Protein AF-0000000082578519 (afdb_homodimer)

Secondary structure (DSSP, 8-state):
-PPPPHHHHHHHHHHTSSEEEEEE--PPPPPSSPPTT-EEEEEEEEEESSS-TTT--EEEEEEEEEEE-TTS-EEEE-PPEEEE---SSPPPHHHHHHH---HHHHTT----HHHHHHHHTT-EEEETTHHHHHHHHHHH-GGGGGS-EEETTTSS-TTTTT-S---HHHHHHHTTEE--TT-HHHHHHHHHHHHTSBPTTT--BHHHHHHHHHH--EEEEEETT--GGGHHHHHHHT-EE--S-SSS-SSEEEEEEGGGHHHHHHHIIIIIISS----EEEEE-TTTTTSS-----EE-/-----HHHHHHHHHHTSSEEEEEE--PPPPPSSPPTT-EEEEEEEEEESSS-TTT--EEEEEEEEEEE-TTS-EEEE-PPEEEE---SSPPPHHHHHHH---HHHHTT----HHHHHHHHTT-EEEETTHHHHHHHHHHH-GGGGGS-EEETTTSS-TTTTT-S---HHHHHHHTTEE--TT-HHHHHHHHHHHHTSBPTTT--BHHHHHHHHHH--EEEEEETT--GGGHHHHHHHT-EE--S-SSS-SSEEEEEEGGGHHHHHHHIIIIIISS----EEEEE-TTTTTSS-----EE-

pLDDT: mean 94.36, std 6.61, range [42.59, 98.94]

Sequence (600 aa):
MTSPTPDEMVAALEAQGDFRVLRRLRPSEPLQEAPAGTRRALLVDVETTGLDPDKDEIIELAMVPFFYSADDAIVGIGDAFSALRQPALPIPAEVTKLTGIDDSMVVGKSIDPADVAAFASNNLVIAHNAPFDRRFLERFCSALTQNPWACSMSEVPWAAEGFESSKLAYLALSSGFYYDRHRAVNDCHAAIELLSRTLPVTGGRALAALLASARGTTLRCWAENSPFESKDVLKQRGYRWNGDDNGQPRAWWIDVSEADIEAEKAFLRAEIYKRDVTFRTAAVTAFNRHSGRITLIGQGMTSPTPDEMVAALEAQGDFRVLRRLRPSEPLQEAPAGTRRALLVDVETTGLDPDKDEIIELAMVPFFYSADDAIVGIGDAFSALRQPALPIPAEVTKLTGIDDSMVVGKSIDPADVAAFASNNLVIAHNAPFDRRFLERFCSALTQNPWACSMSEVPWAAEGFESSKLAYLALSSGFYYDRHRAVNDCHAAIELLSRTLPVTGGRALAALLASARGTTLRCWAENSPFESKDVLKQRGYRWNGDDNGQPRAWWIDVSEADIEAEKAFLRAEIYKRDVTFRTAAVTAFNRHSGRITLIGQG

Structure (mmCIF, N/CA/C/O backbone):
data_AF-0000000082578519-model_v1
#
loop_
_entity.id
_entity.type
_entity.pdbx_description
1 polymer 'DNA polymerase-3 subunit epsilon'
#
loop_
_atom_site.group_PDB
_atom_site.id
_atom_site.type_symbol
_atom_site.label_atom_id
_atom_site.label_alt_id
_atom_site.label_comp_id
_atom_site.label_asym_id
_atom_site.label_entity_id
_atom_site.label_seq_id
_atom_site.pdbx_PDB_ins_code
_atom_site.Cartn_x
_atom_site.Cartn_y
_atom_site.Cartn_z
_atom_site.occupancy
_atom_site.B_iso_or_equiv
_atom_site.auth_seq_id
_atom_site.auth_comp_id
_atom_site.auth_asym_id
_atom_site.auth_atom_id
_atom_site.pdbx_PDB_model_num
ATOM 1 N N . MET A 1 1 ? 38.188 -6.098 27.688 1 42.62 1 MET A N 1
ATOM 2 C CA . MET A 1 1 ? 37.688 -5.496 26.453 1 42.62 1 MET A CA 1
ATOM 3 C C . MET A 1 1 ? 36.219 -5.098 26.609 1 42.62 1 MET A C 1
ATOM 5 O O . MET A 1 1 ? 35.375 -5.926 26.953 1 42.62 1 MET A O 1
ATOM 9 N N . THR A 1 2 ? 35.812 -3.906 26.703 1 66.75 2 THR A N 1
ATOM 10 C CA . THR A 1 2 ? 34.469 -3.385 27.031 1 66.75 2 THR A CA 1
ATOM 11 C C . THR A 1 2 ? 33.469 -3.781 25.953 1 66.75 2 THR A C 1
ATOM 13 O O . THR A 1 2 ? 33.812 -3.92 24.781 1 66.75 2 THR A O 1
ATOM 16 N N . SER A 1 3 ? 32.344 -4.348 26.281 1 80.44 3 SER A N 1
ATOM 17 C CA . SER A 1 3 ? 31.25 -4.73 25.391 1 80.44 3 SER A CA 1
ATOM 18 C C . SER A 1 3 ? 30.906 -3.604 24.422 1 80.44 3 SER A C 1
ATOM 20 O O . SER A 1 3 ? 30.844 -2.439 24.828 1 80.44 3 SER A O 1
ATOM 22 N N . PRO A 1 4 ? 30.953 -3.846 23.109 1 88.62 4 PRO A N 1
ATOM 23 C CA . PRO A 1 4 ? 30.641 -2.803 22.141 1 88.62 4 PRO A CA 1
ATOM 24 C C . PRO A 1 4 ? 29.328 -2.076 22.453 1 88.62 4 PRO A C 1
ATOM 26 O O . PRO A 1 4 ? 28.406 -2.676 23 1 88.62 4 PRO A O 1
ATOM 29 N N . THR A 1 5 ? 29.281 -0.785 22.297 1 91 5 THR A N 1
ATOM 30 C CA . THR A 1 5 ? 28.078 0.021 22.438 1 91 5 THR A CA 1
ATOM 31 C C . THR A 1 5 ? 27.062 -0.333 21.344 1 91 5 THR A C 1
ATOM 33 O O . THR A 1 5 ? 27.422 -0.961 20.344 1 91 5 THR A O 1
ATOM 36 N N . PRO A 1 6 ? 25.844 0.053 21.547 1 91.5 6 PRO A N 1
ATOM 37 C CA . PRO A 1 6 ? 24.844 -0.19 20.5 1 91.5 6 PRO A CA 1
ATOM 38 C C . PRO A 1 6 ? 25.219 0.411 19.156 1 91.5 6 PRO A C 1
ATOM 40 O O . PRO A 1 6 ? 25.078 -0.246 18.125 1 91.5 6 PRO A O 1
ATOM 43 N N . ASP A 1 7 ? 25.734 1.52 19.172 1 92.69 7 ASP A N 1
ATOM 44 C CA . ASP A 1 7 ? 26.125 2.184 17.938 1 92.69 7 ASP A CA 1
ATOM 45 C C . ASP A 1 7 ? 27.234 1.416 17.219 1 92.69 7 ASP A C 1
ATOM 47 O O . ASP A 1 7 ? 27.234 1.312 15.992 1 92.69 7 ASP A O 1
ATOM 51 N N . GLU A 1 8 ? 28.078 0.932 17.953 1 92.69 8 GLU A N 1
ATOM 52 C CA . GLU A 1 8 ? 29.172 0.143 17.391 1 92.69 8 GLU A CA 1
ATOM 53 C C . GLU A 1 8 ? 28.656 -1.17 16.797 1 92.69 8 GLU A C 1
ATOM 55 O O . GLU A 1 8 ? 29.125 -1.609 15.75 1 92.69 8 GLU A O 1
ATOM 60 N N . MET A 1 9 ? 27.766 -1.759 17.531 1 93.5 9 MET A N 1
ATOM 61 C CA . MET A 1 9 ? 27.172 -3.008 17.047 1 93.5 9 MET A CA 1
ATOM 62 C C . MET A 1 9 ? 26.406 -2.785 15.75 1 93.5 9 MET A C 1
ATOM 64 O O . MET A 1 9 ? 26.516 -3.588 14.82 1 93.5 9 MET A O 1
ATOM 68 N N . VAL A 1 10 ? 25.688 -1.705 15.711 1 94 10 VAL A N 1
ATOM 69 C CA . VAL A 1 10 ? 24.922 -1.36 14.523 1 94 10 VAL A CA 1
ATOM 70 C C . VAL A 1 10 ? 25.859 -1.155 13.344 1 94 10 VAL A C 1
ATOM 72 O O . VAL A 1 10 ? 25.656 -1.723 12.266 1 94 10 VAL A O 1
ATOM 75 N N . ALA A 1 11 ? 26.891 -0.427 13.594 1 93.44 11 ALA A N 1
ATOM 76 C CA . ALA A 1 11 ? 27.875 -0.156 12.539 1 93.44 11 ALA A CA 1
ATOM 77 C C . ALA A 1 11 ? 28.516 -1.447 12.047 1 93.44 11 ALA A C 1
ATOM 79 O O . ALA A 1 11 ? 28.703 -1.637 10.844 1 93.44 11 ALA A O 1
ATOM 80 N N . ALA A 1 12 ? 28.844 -2.258 12.953 1 93.12 12 ALA A N 1
ATOM 81 C CA . ALA A 1 12 ? 29.484 -3.527 12.617 1 93.12 12 ALA A CA 1
ATOM 82 C C . ALA A 1 12 ? 28.562 -4.41 11.781 1 93.12 12 ALA A C 1
ATOM 84 O O . ALA A 1 12 ? 28.984 -5.008 10.797 1 93.12 12 ALA A O 1
ATOM 85 N N . LEU A 1 13 ? 27.359 -4.512 12.188 1 93.75 13 LEU A N 1
ATOM 86 C CA . LEU A 1 13 ? 26.375 -5.328 11.477 1 93.75 13 LEU A CA 1
ATOM 87 C C . LEU A 1 13 ? 26.141 -4.793 10.07 1 93.75 13 LEU A C 1
ATOM 89 O O . LEU A 1 13 ? 26.203 -5.543 9.094 1 93.75 13 LEU A O 1
ATOM 93 N N . GLU A 1 14 ? 25.922 -3.518 9.984 1 93.12 14 GLU A N 1
ATOM 94 C CA . GLU A 1 14 ? 25.594 -2.914 8.695 1 93.12 14 GLU A CA 1
ATOM 95 C C . GLU A 1 14 ? 26.781 -2.957 7.738 1 93.12 14 GLU A C 1
ATOM 97 O O . GLU A 1 14 ? 26.594 -3.041 6.523 1 93.12 14 GLU A O 1
ATOM 102 N N . ALA A 1 15 ? 27.953 -2.963 8.25 1 92.69 15 ALA A N 1
ATOM 103 C CA . ALA A 1 15 ? 29.156 -3.037 7.438 1 92.69 15 ALA A CA 1
ATOM 104 C C . ALA A 1 15 ? 29.25 -4.375 6.715 1 92.69 15 ALA A C 1
ATOM 106 O O . ALA A 1 15 ? 29.922 -4.484 5.676 1 92.69 15 ALA A O 1
ATOM 107 N N . GLN A 1 16 ? 28.594 -5.387 7.195 1 92.31 16 GLN A N 1
ATOM 108 C CA . GLN A 1 16 ? 28.609 -6.711 6.59 1 92.31 16 GLN A CA 1
ATOM 109 C C . GLN A 1 16 ? 27.734 -6.758 5.34 1 92.31 16 GLN A C 1
ATOM 111 O O . GLN A 1 16 ? 27.859 -7.676 4.523 1 92.31 16 GLN A O 1
ATOM 116 N N . GLY A 1 17 ? 26.828 -5.863 5.23 1 91.06 17 GLY A N 1
ATOM 117 C CA . GLY A 1 17 ? 26.016 -5.758 4.023 1 91.06 17 GLY A CA 1
ATOM 118 C C . GLY A 1 17 ? 24.75 -6.598 4.074 1 91.06 17 GLY A C 1
ATOM 119 O O . GLY A 1 17 ? 23.859 -6.422 3.254 1 91.06 17 GLY A O 1
ATOM 120 N N . ASP A 1 18 ? 24.656 -7.453 5.086 1 94.12 18 ASP A N 1
ATOM 121 C CA . ASP A 1 18 ? 23.531 -8.375 5.125 1 94.12 18 ASP A CA 1
ATOM 122 C C . ASP A 1 18 ? 22.562 -8.008 6.242 1 94.12 18 ASP A C 1
ATOM 124 O O . ASP A 1 18 ? 21.609 -8.742 6.512 1 94.12 18 ASP A O 1
ATOM 128 N N . PHE A 1 19 ? 22.875 -6.848 6.875 1 95.88 19 PHE A N 1
ATOM 129 C CA . PHE A 1 19 ? 22.016 -6.438 7.98 1 95.88 19 PHE A CA 1
ATOM 130 C C . PHE A 1 19 ? 21.594 -4.98 7.824 1 95.88 19 PHE A C 1
ATOM 132 O O . PHE A 1 19 ? 22.391 -4.145 7.371 1 95.88 19 PHE A O 1
ATOM 139 N N . ARG A 1 20 ? 20.391 -4.711 8.117 1 95.25 20 ARG A N 1
ATOM 140 C CA . ARG A 1 20 ? 19.844 -3.367 8.312 1 95.25 20 ARG A CA 1
ATOM 141 C C . ARG A 1 20 ? 19.219 -3.221 9.703 1 95.25 20 ARG A C 1
ATOM 143 O O . ARG A 1 20 ? 18.422 -4.062 10.117 1 95.25 20 ARG A O 1
ATOM 150 N N . VAL A 1 21 ? 19.594 -2.229 10.406 1 96.62 21 VAL A N 1
ATOM 151 C CA . VAL A 1 21 ? 19.109 -2.076 11.773 1 96.62 21 VAL A CA 1
ATOM 152 C C . VAL A 1 21 ? 18.078 -0.947 11.836 1 96.62 21 VAL A C 1
ATOM 154 O O . VAL A 1 21 ? 18.359 0.18 11.422 1 96.62 21 VAL A O 1
ATOM 157 N N . LEU A 1 22 ? 16.922 -1.3 12.297 1 96.75 22 LEU A N 1
ATOM 158 C CA . LEU A 1 22 ? 15.859 -0.326 12.547 1 96.75 22 LEU A CA 1
ATOM 159 C C . LEU A 1 22 ? 15.906 0.166 13.984 1 96.75 22 LEU A C 1
ATOM 161 O O . LEU A 1 22 ? 16.125 -0.622 14.906 1 96.75 22 LEU A O 1
ATOM 165 N N . ARG A 1 23 ? 15.711 1.414 14.188 1 96.62 23 ARG A N 1
ATOM 166 C CA . ARG A 1 23 ? 15.68 2.014 15.516 1 96.62 23 ARG A CA 1
ATOM 167 C C . ARG A 1 23 ? 14.273 2.51 15.852 1 96.62 23 ARG A C 1
ATOM 169 O O . ARG A 1 23 ? 13.578 3.061 15 1 96.62 23 ARG A O 1
ATOM 176 N N . ARG A 1 24 ? 13.914 2.336 17.047 1 97.06 24 ARG A N 1
ATOM 177 C CA . ARG A 1 24 ? 12.664 2.932 17.5 1 97.06 24 ARG A CA 1
ATOM 178 C C . ARG A 1 24 ? 12.742 4.453 17.484 1 97.06 24 ARG A C 1
ATOM 180 O O . ARG A 1 24 ? 13.711 5.039 17.953 1 97.06 24 ARG A O 1
ATOM 187 N N . LEU A 1 25 ? 11.742 5.074 16.922 1 97 25 LEU A N 1
ATOM 188 C CA . LEU A 1 25 ? 11.719 6.531 16.875 1 97 25 LEU A CA 1
ATOM 189 C C . LEU A 1 25 ? 11.57 7.105 18.281 1 97 25 LEU A C 1
ATOM 191 O O . LEU A 1 25 ? 10.656 6.727 19.031 1 97 25 LEU A O 1
ATOM 195 N N . ARG A 1 26 ? 12.438 7.898 18.641 1 94.5 26 ARG A N 1
ATOM 196 C CA . ARG A 1 26 ? 12.375 8.703 19.844 1 94.5 26 ARG A CA 1
ATOM 197 C C . ARG A 1 26 ? 12.359 10.188 19.516 1 94.5 26 ARG A C 1
ATOM 199 O O . ARG A 1 26 ? 13.398 10.766 19.203 1 94.5 26 ARG A O 1
ATOM 206 N N . PRO A 1 27 ? 11.195 10.734 19.578 1 93.19 27 PRO A N 1
ATOM 207 C CA . PRO A 1 27 ? 11.141 12.156 19.234 1 93.19 27 PRO A CA 1
ATOM 208 C C . PRO A 1 27 ? 12.023 13.016 20.141 1 93.19 27 PRO A C 1
ATOM 210 O O . PRO A 1 27 ? 12.234 12.672 21.297 1 93.19 27 PRO A O 1
ATOM 213 N N . SER A 1 28 ? 12.531 14.047 19.578 1 92.88 28 SER A N 1
ATOM 214 C CA . SER A 1 28 ? 13.328 14.984 20.344 1 92.88 28 SER A CA 1
ATOM 215 C C . SER A 1 28 ? 12.492 15.68 21.422 1 92.88 28 SER A C 1
ATOM 217 O O . SER A 1 28 ? 11.266 15.75 21.297 1 92.88 28 SER A O 1
ATOM 219 N N . GLU A 1 29 ? 13.18 16.141 22.359 1 95.19 29 GLU A N 1
ATOM 220 C CA . GLU A 1 29 ? 12.5 16.953 23.359 1 95.19 29 GLU A CA 1
ATOM 221 C C . GLU A 1 29 ? 11.938 18.234 22.734 1 95.19 29 GLU A C 1
ATOM 223 O O . GLU A 1 29 ? 12.633 18.922 21.984 1 95.19 29 GLU A O 1
ATOM 228 N N . PRO A 1 30 ? 10.734 18.5 23.047 1 96.94 30 PRO A N 1
ATOM 229 C CA . PRO A 1 30 ? 10.125 19.703 22.469 1 96.94 30 PRO A CA 1
ATOM 230 C C . PRO A 1 30 ? 10.805 20.984 22.922 1 96.94 30 PRO A C 1
ATOM 232 O O . PRO A 1 30 ? 11.219 21.094 24.078 1 96.94 30 PRO A O 1
ATOM 235 N N . LEU A 1 31 ? 10.891 21.875 22.031 1 96.19 31 LEU A N 1
ATOM 236 C CA . LEU A 1 31 ? 11.414 23.203 22.328 1 96.19 31 LEU A CA 1
ATOM 237 C C . LEU A 1 31 ? 10.344 24.078 22.953 1 96.19 31 LEU A C 1
ATOM 239 O O . LEU A 1 31 ? 9.188 24.062 22.516 1 96.19 31 LEU A O 1
ATOM 243 N N . GLN A 1 32 ? 10.75 24.828 23.859 1 91.12 32 GLN A N 1
ATOM 244 C CA . GLN A 1 32 ? 9.812 25.703 24.547 1 91.12 32 GLN A CA 1
ATOM 245 C C . GLN A 1 32 ? 9.531 26.953 23.734 1 91.12 32 GLN A C 1
ATOM 247 O O . GLN A 1 32 ? 8.438 27.516 23.797 1 91.12 32 GLN A O 1
ATOM 252 N N . GLU A 1 33 ? 10.57 27.359 23.031 1 92.69 33 GLU A N 1
ATOM 253 C CA . GLU A 1 33 ? 10.445 28.547 22.172 1 92.69 33 GLU A CA 1
ATOM 254 C C . GLU A 1 33 ? 10.922 28.25 20.75 1 92.69 33 GLU A C 1
ATOM 256 O O . GLU A 1 33 ? 11.844 27.453 20.547 1 92.69 33 GLU A O 1
ATOM 261 N N . ALA A 1 34 ? 10.312 28.859 19.875 1 93.06 34 ALA A N 1
ATOM 262 C CA . ALA A 1 34 ? 10.742 28.734 18.484 1 93.06 34 ALA A CA 1
ATOM 263 C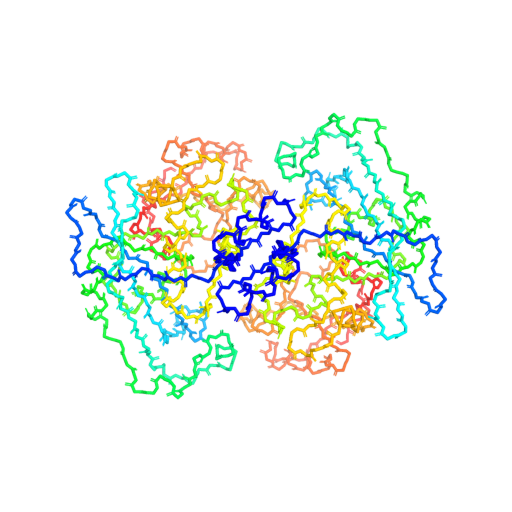 C . ALA A 1 34 ? 12.148 29.312 18.297 1 93.06 34 ALA A C 1
ATOM 265 O O . ALA A 1 34 ? 12.453 30.406 18.781 1 93.06 34 ALA A O 1
ATOM 266 N N . PRO A 1 35 ? 13.008 28.562 17.672 1 94.5 35 PRO A N 1
ATOM 267 C CA . PRO A 1 35 ? 14.32 29.141 17.375 1 94.5 35 PRO A CA 1
ATOM 268 C C . PRO A 1 35 ? 14.234 30.359 16.469 1 94.5 35 PRO A C 1
ATOM 270 O O . PRO A 1 35 ? 13.344 30.453 15.617 1 94.5 35 PRO A O 1
ATOM 273 N N . ALA A 1 36 ? 15.188 31.266 16.672 1 94.12 36 ALA A N 1
ATOM 274 C CA . ALA A 1 36 ? 15.203 32.5 15.875 1 94.12 36 ALA A CA 1
ATOM 275 C C . ALA A 1 36 ? 15.352 32.188 14.391 1 94.12 36 ALA A C 1
ATOM 277 O O . ALA A 1 36 ? 16.125 31.312 14 1 94.12 36 ALA A O 1
ATOM 278 N N . GLY A 1 37 ? 14.57 32.844 13.609 1 95.44 37 GLY A N 1
ATOM 279 C CA . GLY A 1 37 ? 14.711 32.75 12.164 1 95.44 37 GLY A CA 1
ATOM 280 C C . GLY A 1 37 ? 14.008 31.547 11.57 1 95.44 37 GLY A C 1
ATOM 281 O O . GLY A 1 37 ? 14.234 31.203 10.414 1 95.44 37 GLY A O 1
ATOM 282 N N . THR A 1 38 ? 13.266 30.844 12.367 1 97.19 38 THR A N 1
ATOM 283 C CA . THR A 1 38 ? 12.586 29.656 11.867 1 97.19 38 THR A CA 1
ATOM 284 C C . THR A 1 38 ? 11.102 29.938 11.633 1 97.19 38 THR A C 1
ATOM 286 O O . THR A 1 38 ? 10.578 30.953 12.086 1 97.19 38 THR A O 1
ATOM 289 N N . ARG A 1 39 ? 10.484 29.156 10.844 1 97.31 39 ARG A N 1
ATOM 290 C CA . ARG A 1 39 ? 9.039 29.141 10.648 1 97.31 39 ARG A CA 1
ATOM 291 C C . ARG A 1 39 ? 8.406 27.953 11.375 1 97.31 39 ARG A C 1
ATOM 293 O O . ARG A 1 39 ? 9.07 26.953 11.641 1 97.31 39 ARG A O 1
ATOM 300 N N . ARG A 1 40 ? 7.188 28.156 11.68 1 97.81 40 ARG A N 1
ATOM 301 C CA . ARG A 1 40 ? 6.438 27.125 12.398 1 97.81 40 ARG A CA 1
ATOM 302 C C . ARG A 1 40 ? 5.418 26.453 11.477 1 97.81 40 ARG A C 1
ATOM 304 O O . ARG A 1 40 ? 4.727 27.125 10.711 1 97.81 40 ARG A O 1
ATOM 311 N N . ALA A 1 41 ? 5.391 25.156 11.492 1 98.69 41 ALA A N 1
ATOM 312 C CA . ALA A 1 41 ? 4.359 24.359 10.82 1 98.69 41 ALA A CA 1
ATOM 313 C C . ALA A 1 41 ? 3.799 23.297 11.758 1 98.69 41 ALA A C 1
ATOM 315 O O . ALA A 1 41 ? 4.355 23.047 12.828 1 98.69 41 ALA A O 1
ATOM 316 N N . LEU A 1 42 ? 2.693 22.75 11.391 1 98.88 42 LEU A N 1
ATOM 317 C CA . LEU A 1 42 ? 2.043 21.719 12.195 1 98.88 42 LEU A CA 1
ATOM 318 C C . LEU A 1 42 ? 1.901 20.422 11.398 1 98.88 42 LEU A C 1
ATOM 320 O O . LEU A 1 42 ? 1.505 20.453 10.227 1 98.88 42 LEU A O 1
ATOM 324 N N . LEU A 1 43 ? 2.289 19.359 11.969 1 98.88 43 LEU A N 1
ATOM 325 C CA . LEU A 1 43 ? 1.838 18.062 11.5 1 98.88 43 LEU A CA 1
ATOM 326 C C . LEU A 1 43 ? 0.606 17.594 12.273 1 98.88 43 LEU A C 1
ATOM 328 O O . LEU A 1 43 ? 0.592 17.641 13.508 1 98.88 43 LEU A O 1
ATOM 332 N N . VAL A 1 44 ? -0.443 17.172 11.523 1 98.88 44 VAL A N 1
ATOM 333 C CA . VAL A 1 44 ? -1.668 16.781 12.219 1 98.88 44 VAL A CA 1
ATOM 334 C C . VAL A 1 44 ? -2.051 15.352 11.828 1 98.88 44 VAL A C 1
ATOM 336 O O . VAL A 1 44 ? -1.662 14.867 10.758 1 98.88 44 VAL A O 1
ATOM 339 N N . ASP A 1 45 ? -2.736 14.719 12.648 1 98.81 45 ASP A N 1
ATOM 340 C CA . ASP A 1 45 ? -3.326 13.398 12.445 1 98.81 45 ASP A CA 1
ATOM 341 C C . ASP A 1 45 ? -4.582 13.219 13.297 1 98.81 45 ASP A C 1
ATOM 343 O O . ASP A 1 45 ? -4.629 13.656 14.445 1 98.81 45 ASP A O 1
ATOM 347 N N . VAL A 1 46 ? -5.598 12.594 12.719 1 98.56 46 VAL A N 1
ATOM 348 C CA . VAL A 1 46 ? -6.805 12.305 13.477 1 98.56 46 VAL A CA 1
ATOM 349 C C . VAL A 1 46 ? -7.094 10.805 13.438 1 98.56 46 VAL A C 1
ATOM 351 O O . VAL A 1 46 ? -6.82 10.141 12.438 1 98.56 46 VAL A O 1
ATOM 354 N N . GLU A 1 47 ? -7.52 10.242 14.516 1 98.25 47 GLU A N 1
ATOM 355 C CA . GLU A 1 47 ? -8.227 8.969 14.555 1 98.25 47 GLU A CA 1
ATOM 356 C C . GLU A 1 47 ? -9.742 9.18 14.609 1 98.25 47 GLU A C 1
ATOM 358 O O . GLU A 1 47 ? -10.219 10.086 15.297 1 98.25 47 GLU A O 1
ATOM 363 N N . THR A 1 48 ? -10.539 8.414 13.891 1 98.25 48 THR A N 1
ATOM 364 C CA . THR A 1 48 ? -11.969 8.664 13.727 1 98.25 48 THR A CA 1
ATOM 365 C C . THR A 1 48 ? -12.766 7.379 13.891 1 98.25 48 THR A C 1
ATOM 367 O O . THR A 1 48 ? -12.188 6.289 13.945 1 98.25 48 THR A O 1
ATOM 370 N N . THR A 1 49 ? -14.047 7.465 14.039 1 97.69 49 THR A N 1
ATOM 371 C CA . THR A 1 49 ? -14.93 6.316 14.227 1 97.69 49 THR A CA 1
ATOM 372 C C . THR A 1 49 ? -15.188 5.613 12.898 1 97.69 49 THR A C 1
ATOM 374 O O . THR A 1 49 ? -15.82 4.559 12.859 1 97.69 49 THR A O 1
ATOM 377 N N . GLY A 1 50 ? -14.766 6.211 11.867 1 94.88 50 GLY A N 1
ATOM 378 C CA . GLY A 1 50 ? -14.914 5.703 10.516 1 94.88 50 GLY A CA 1
ATOM 379 C C . GLY A 1 50 ? -14.234 6.566 9.477 1 94.88 50 GLY A C 1
ATOM 380 O O . GLY A 1 50 ? -13.414 7.422 9.812 1 94.88 50 GLY A O 1
ATOM 381 N N . LEU A 1 51 ? -14.602 6.395 8.203 1 92.62 51 LEU A N 1
ATOM 382 C CA . LEU A 1 51 ? -13.852 7.023 7.121 1 92.62 51 LEU A CA 1
ATOM 383 C C . LEU A 1 51 ? -14.633 8.195 6.531 1 92.62 51 LEU A C 1
ATOM 385 O O . LEU A 1 51 ? -14.086 8.984 5.754 1 92.62 51 LEU A O 1
ATOM 389 N N . ASP A 1 52 ? -15.812 8.344 6.922 1 91.69 52 ASP A N 1
ATOM 390 C CA . ASP A 1 52 ? -16.688 9.352 6.32 1 91.69 52 ASP A CA 1
ATOM 391 C C . ASP A 1 52 ? -16.75 10.609 7.188 1 91.69 52 ASP A C 1
ATOM 393 O O . ASP A 1 52 ? -17.406 10.617 8.227 1 91.69 52 ASP A O 1
ATOM 397 N N . PRO A 1 53 ? -16.203 11.641 6.688 1 93.31 53 PRO A N 1
ATOM 398 C CA . PRO A 1 53 ? -16.188 12.859 7.5 1 93.31 53 PRO A CA 1
ATOM 399 C C . PRO A 1 53 ? -17.578 13.438 7.723 1 93.31 53 PRO A C 1
ATOM 401 O O . PRO A 1 53 ? -17.781 14.242 8.641 1 93.31 53 PRO A O 1
ATOM 404 N N . ASP A 1 54 ? -18.531 13.078 6.91 1 90.5 54 ASP A N 1
ATOM 405 C CA . ASP A 1 54 ? -19.891 13.609 7.051 1 90.5 54 ASP A CA 1
ATOM 406 C C . ASP A 1 54 ? -20.672 12.844 8.117 1 90.5 54 ASP A C 1
ATOM 408 O O . ASP A 1 54 ? -21.688 13.328 8.617 1 90.5 54 ASP A O 1
ATOM 412 N N . LYS A 1 55 ? -20.188 11.656 8.453 1 92.5 55 LYS A N 1
ATOM 413 C CA . LYS A 1 55 ? -20.953 10.797 9.359 1 92.5 55 LYS A CA 1
ATOM 414 C C . LYS A 1 55 ? -20.125 10.422 10.586 1 92.5 55 LYS A C 1
ATOM 416 O O . LYS A 1 55 ? -20.656 10.312 11.688 1 92.5 55 LYS A O 1
ATOM 421 N N . ASP A 1 56 ? -18.859 10.328 10.391 1 96.94 56 ASP A N 1
ATOM 422 C CA . ASP A 1 56 ? -17.984 9.82 11.453 1 96.94 56 ASP A CA 1
ATOM 423 C C . ASP A 1 56 ? -17.359 10.969 12.242 1 96.94 56 ASP A C 1
ATOM 425 O O . ASP A 1 56 ? -17.453 12.125 11.844 1 96.94 56 ASP A O 1
ATOM 429 N N . GLU A 1 57 ? -16.812 10.609 13.375 1 97.94 57 GLU A N 1
ATOM 430 C CA . GLU A 1 57 ? -16.359 11.633 14.305 1 97.94 57 GLU A CA 1
ATOM 431 C C . GLU A 1 57 ? -14.891 11.422 14.68 1 97.94 57 GLU A C 1
ATOM 433 O O . GLU A 1 57 ? -14.406 10.289 14.688 1 97.94 57 GLU A O 1
ATOM 438 N N . ILE A 1 58 ? -14.25 12.539 14.992 1 98.5 58 ILE A N 1
ATOM 439 C CA . ILE A 1 58 ? -12.883 12.508 15.508 1 98.5 58 ILE A CA 1
ATOM 440 C C . ILE A 1 58 ? -12.883 11.984 16.938 1 98.5 58 ILE A C 1
ATOM 442 O O . ILE A 1 58 ? -13.672 12.445 17.766 1 98.5 58 ILE A O 1
ATOM 446 N N . ILE A 1 59 ? -11.977 10.992 17.219 1 98.62 59 ILE A N 1
ATOM 447 C CA . ILE A 1 59 ? -11.891 10.477 18.578 1 98.62 59 ILE A CA 1
ATOM 448 C C . ILE A 1 59 ? -10.508 10.758 19.141 1 98.62 59 ILE A C 1
ATOM 450 O O . ILE A 1 59 ? -10.281 10.609 20.344 1 98.62 59 ILE A O 1
ATOM 454 N N . GLU A 1 60 ? -9.57 11.125 18.344 1 98.69 60 GLU A N 1
ATOM 455 C CA . GLU A 1 60 ? -8.242 11.578 18.734 1 98.69 60 GLU A CA 1
ATOM 456 C C . GLU A 1 60 ? -7.695 12.617 17.766 1 98.69 60 GLU A C 1
ATOM 458 O O . GLU A 1 60 ? -7.84 12.477 16.547 1 98.69 60 GLU A O 1
ATOM 463 N N . LEU A 1 61 ? -7.109 13.664 18.234 1 98.75 61 LEU A N 1
ATOM 464 C CA . LEU A 1 61 ? -6.441 14.695 17.438 1 98.75 61 LEU A CA 1
ATOM 465 C C . LEU A 1 61 ? -5.047 14.977 17.984 1 98.75 61 LEU A C 1
ATOM 467 O O . LEU A 1 61 ? -4.871 15.172 19.188 1 98.75 61 LEU A O 1
ATOM 471 N N . ALA A 1 62 ? -4.094 14.883 17.125 1 98.81 62 ALA A N 1
ATOM 472 C CA . ALA A 1 62 ? -2.746 15.344 17.453 1 98.81 62 ALA A CA 1
ATOM 473 C C . ALA A 1 62 ? -2.293 16.438 16.484 1 98.81 62 ALA A C 1
ATOM 475 O O . ALA A 1 62 ? -2.547 16.344 15.281 1 98.81 62 ALA A O 1
ATOM 476 N N . MET A 1 63 ? -1.733 17.453 16.969 1 98.81 63 MET A N 1
ATOM 477 C CA . MET A 1 63 ? -1.014 18.5 16.25 1 98.81 63 MET A CA 1
ATOM 478 C C . MET A 1 63 ? 0.379 18.703 16.828 1 98.81 63 MET A C 1
ATOM 480 O O . MET A 1 63 ? 0.52 19.078 18 1 98.81 63 MET A O 1
ATOM 484 N N . VAL A 1 64 ? 1.359 18.422 16.094 1 98.75 64 VAL A N 1
ATOM 485 C CA . VAL A 1 64 ? 2.736 18.547 16.547 1 98.75 64 VAL A CA 1
ATOM 486 C C . VAL A 1 64 ? 3.422 19.688 15.805 1 98.75 64 VAL A C 1
ATOM 488 O O . VAL A 1 64 ? 3.656 19.609 14.602 1 98.75 64 VAL A O 1
ATOM 491 N N . PRO A 1 65 ? 3.73 20.766 16.516 1 98.56 65 PRO A N 1
ATOM 492 C CA . PRO A 1 65 ? 4.477 21.844 15.867 1 98.56 65 PRO A CA 1
ATOM 493 C C . PRO A 1 65 ? 5.934 21.484 15.594 1 98.56 65 PRO A C 1
ATOM 495 O O . PRO A 1 65 ? 6.551 20.766 16.391 1 98.56 65 PRO A O 1
ATOM 498 N N . PHE A 1 66 ? 6.418 21.906 14.523 1 98.69 66 PHE A N 1
ATOM 499 C CA . PHE A 1 66 ? 7.852 21.812 14.266 1 98.69 66 PHE A CA 1
ATOM 500 C C . PHE A 1 66 ? 8.367 23.094 13.633 1 98.69 66 PHE A C 1
ATOM 502 O O . PHE A 1 66 ? 7.582 23.891 13.109 1 98.69 66 PHE A O 1
ATOM 509 N N . PHE A 1 67 ? 9.617 23.281 13.797 1 98.56 67 PHE A N 1
ATOM 510 C CA . PHE A 1 67 ? 10.273 24.5 13.344 1 98.56 67 PHE A CA 1
ATOM 511 C C . PHE A 1 67 ? 11.281 24.203 12.242 1 98.56 67 PHE A C 1
ATOM 513 O O . PHE A 1 67 ? 12.039 23.234 12.336 1 98.56 67 PHE A O 1
ATOM 520 N N . TYR A 1 68 ? 11.188 24.938 11.156 1 98.19 68 TYR A N 1
ATOM 521 C CA . TYR A 1 68 ? 12.125 24.703 10.062 1 98.19 68 TYR A CA 1
ATOM 522 C C . TYR A 1 68 ? 12.781 26 9.617 1 98.19 68 TYR A C 1
ATOM 524 O O . TYR A 1 68 ? 12.172 27.078 9.688 1 98.19 68 TYR A O 1
ATOM 532 N N . SER A 1 69 ? 14.016 25.938 9.203 1 97.62 69 SER A N 1
ATOM 533 C CA . SER A 1 69 ? 14.852 27.078 8.844 1 97.62 69 SER A CA 1
ATOM 534 C C . SER A 1 69 ? 14.523 27.578 7.441 1 97.62 69 SER A C 1
ATOM 536 O O . SER A 1 69 ? 13.688 27 6.75 1 97.62 69 SER A O 1
ATOM 538 N N . ALA A 1 70 ? 15.25 28.594 7.062 1 95.38 70 ALA A N 1
ATOM 539 C CA . ALA A 1 70 ? 15.062 29.203 5.746 1 95.38 70 ALA A CA 1
ATOM 540 C C . ALA A 1 70 ? 15.438 28.234 4.633 1 95.38 70 ALA A C 1
ATOM 542 O O . ALA A 1 70 ? 14.922 28.328 3.518 1 95.38 70 ALA A O 1
ATOM 543 N N . ASP A 1 71 ? 16.312 27.266 4.906 1 94.75 71 ASP A N 1
ATOM 544 C CA . ASP A 1 71 ? 16.719 26.281 3.916 1 94.75 71 ASP A CA 1
ATOM 545 C C . ASP A 1 71 ? 15.883 25.016 4.023 1 94.75 71 ASP A C 1
ATOM 547 O O . ASP A 1 71 ? 16.266 23.953 3.516 1 94.75 71 ASP A O 1
ATOM 551 N N . ASP A 1 72 ? 14.766 25.125 4.738 1 96.69 72 ASP A N 1
ATOM 552 C CA . ASP A 1 72 ? 1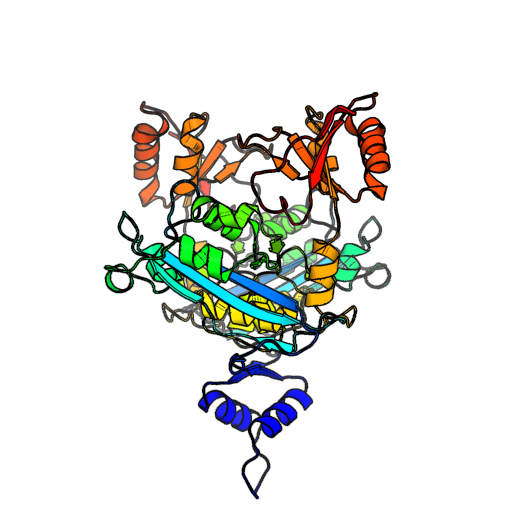3.727 24.094 4.832 1 96.69 72 ASP A CA 1
ATOM 553 C C . ASP A 1 72 ? 14.242 22.875 5.59 1 96.69 72 ASP A C 1
ATOM 555 O O . ASP A 1 72 ? 13.906 21.734 5.242 1 96.69 72 ASP A O 1
ATOM 559 N N . ALA A 1 73 ? 15.078 23.109 6.566 1 97.12 73 ALA A N 1
ATOM 560 C CA . ALA A 1 73 ? 15.539 22.062 7.469 1 97.12 73 ALA A CA 1
ATOM 561 C C . ALA A 1 73 ? 14.789 22.109 8.797 1 97.12 73 ALA A C 1
ATOM 563 O O . ALA A 1 73 ? 14.648 23.172 9.398 1 97.12 73 ALA A O 1
ATOM 564 N N . ILE A 1 74 ? 14.297 21 9.18 1 98.06 74 ILE A N 1
ATOM 565 C CA . ILE A 1 74 ? 13.641 20.953 10.484 1 98.06 74 ILE A CA 1
ATOM 566 C C . ILE A 1 74 ? 14.688 21.062 11.594 1 98.06 74 ILE A C 1
ATOM 568 O O . ILE A 1 74 ? 15.672 20.328 11.602 1 98.06 74 ILE A O 1
ATOM 572 N N . VAL A 1 75 ? 14.414 21.969 12.508 1 97.25 75 VAL A N 1
ATOM 573 C CA . VAL A 1 75 ? 15.445 22.234 13.5 1 97.25 75 VAL A CA 1
ATOM 574 C C . VAL A 1 75 ? 14.938 21.844 14.891 1 97.25 75 VAL A C 1
ATOM 576 O O . VAL A 1 75 ? 15.695 21.859 15.859 1 97.25 75 VAL A O 1
ATOM 579 N N . GLY A 1 76 ? 13.695 21.531 14.969 1 97.38 76 GLY A N 1
ATOM 580 C CA . GLY A 1 76 ? 13.133 21.094 16.234 1 97.38 76 GLY A CA 1
ATOM 581 C C . GLY A 1 76 ? 11.625 20.953 16.188 1 97.38 76 GLY A C 1
ATOM 582 O O . GLY A 1 76 ? 10.984 21.297 15.195 1 97.38 76 GLY A O 1
ATOM 583 N N . ILE A 1 77 ? 11.109 20.391 17.281 1 98.31 77 ILE A N 1
ATOM 584 C CA . ILE A 1 77 ? 9.664 20.234 17.438 1 98.31 77 ILE A CA 1
ATOM 585 C C . ILE A 1 77 ? 9.195 20.969 18.688 1 98.31 77 ILE A C 1
ATOM 587 O O . ILE A 1 77 ? 10 21.281 19.562 1 98.31 77 ILE A O 1
ATOM 591 N N . GLY A 1 78 ? 7.938 21.328 18.7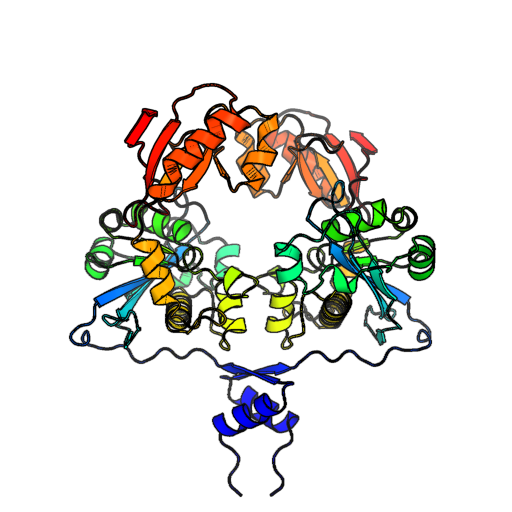03 1 97.94 78 GLY A N 1
ATOM 592 C CA . GLY A 1 78 ? 7.348 21.953 19.875 1 97.94 78 GLY A CA 1
ATOM 593 C C . GLY A 1 78 ? 6.434 21.031 20.656 1 97.94 78 GLY A C 1
ATOM 594 O O . GLY A 1 78 ? 6.363 19.828 20.359 1 97.94 78 GLY A O 1
ATOM 595 N N . ASP A 1 79 ? 5.812 21.609 21.688 1 97 79 ASP A N 1
ATOM 596 C CA . ASP A 1 79 ? 4.848 20.859 22.469 1 97 79 ASP A CA 1
ATOM 597 C C . ASP A 1 79 ? 3.607 20.516 21.656 1 97 79 ASP A C 1
ATOM 599 O O . ASP A 1 79 ? 3.016 21.406 21.016 1 97 79 ASP A O 1
ATOM 603 N N . ALA A 1 80 ? 3.289 19.281 21.766 1 97.75 80 ALA A N 1
ATOM 604 C CA . ALA A 1 80 ? 2.189 18.781 20.938 1 97.75 80 ALA A CA 1
ATOM 605 C C . ALA A 1 80 ? 0.843 19.062 21.609 1 97.75 80 ALA A C 1
ATOM 607 O O . ALA A 1 80 ? 0.751 19.125 22.828 1 97.75 80 ALA A O 1
ATOM 608 N N . PHE A 1 81 ? -0.154 19.359 20.812 1 98.06 81 PHE A N 1
ATOM 609 C CA . PHE A 1 81 ? -1.552 19.234 21.203 1 98.06 81 PHE A CA 1
ATOM 610 C C . PHE A 1 81 ? -2.043 17.797 20.969 1 98.06 81 PHE A C 1
ATOM 612 O O . PHE A 1 81 ? -1.925 17.266 19.859 1 98.06 81 PHE A O 1
ATOM 619 N N . SER A 1 82 ? -2.438 17.109 21.922 1 97.25 82 SER A N 1
ATOM 620 C CA . SER A 1 82 ? -2.947 15.742 21.828 1 97.25 82 SER A CA 1
ATOM 621 C C . SER A 1 82 ? -4.148 15.539 22.75 1 97.25 82 SER A C 1
ATOM 623 O O . SER A 1 82 ? -4.051 15.75 23.953 1 97.25 82 SER A O 1
ATOM 625 N N . ALA A 1 83 ? -5.234 15.195 22.172 1 97.94 83 ALA A N 1
ATOM 626 C CA . ALA A 1 83 ? -6.445 15.078 22.984 1 97.94 83 ALA A CA 1
ATOM 627 C C . ALA A 1 83 ? -7.375 14.008 22.422 1 97.94 83 ALA A C 1
ATOM 629 O O . ALA A 1 83 ? -7.371 13.742 21.219 1 97.94 83 ALA A O 1
ATOM 630 N N . LEU A 1 84 ? -8.117 13.391 23.281 1 98.38 84 LEU A N 1
ATOM 631 C CA . LEU A 1 84 ? -9.172 12.445 22.938 1 98.38 84 LEU A CA 1
ATOM 632 C C . LEU A 1 84 ? -10.539 13.125 22.969 1 98.38 84 LEU A C 1
ATOM 634 O O . LEU A 1 84 ? -10.703 14.18 23.578 1 98.38 84 LEU A O 1
ATOM 638 N N . ARG A 1 85 ? -11.438 12.578 22.234 1 98.56 85 ARG A N 1
ATOM 639 C CA . ARG A 1 85 ? -12.789 13.117 22.156 1 98.56 85 ARG A CA 1
ATOM 640 C C . ARG A 1 85 ? -13.828 11.992 22.156 1 98.56 85 ARG A C 1
ATOM 642 O O . ARG A 1 85 ? -13.719 11.039 21.375 1 98.56 85 ARG A O 1
ATOM 649 N N . GLN A 1 86 ? -14.82 12.164 23 1 98.5 86 GLN A N 1
ATOM 650 C CA . GLN A 1 86 ? -15.914 11.195 23.062 1 98.5 86 GLN A CA 1
ATOM 651 C C . GLN A 1 86 ? -16.891 11.391 21.906 1 98.5 86 GLN A C 1
ATOM 653 O O . GLN A 1 86 ? -17.453 12.477 21.75 1 98.5 86 GLN A O 1
ATOM 658 N N . PRO A 1 87 ? -17.078 10.391 21.125 1 98.12 87 PRO A N 1
ATOM 659 C CA . PRO A 1 87 ? -18.078 10.484 20.047 1 98.12 87 PRO A CA 1
ATOM 660 C C . PRO A 1 87 ? -19.5 10.289 20.562 1 98.12 87 PRO A C 1
ATOM 662 O O . PRO A 1 87 ? -19.703 9.891 21.703 1 98.12 87 PRO A O 1
ATOM 665 N N . ALA A 1 88 ? -20.438 10.609 19.719 1 97.31 88 ALA A N 1
ATOM 666 C CA . ALA A 1 88 ? -21.844 10.484 20.078 1 97.31 88 ALA A CA 1
ATOM 667 C C . ALA A 1 88 ? -22.266 9.023 20.172 1 97.31 88 ALA A C 1
ATOM 669 O O . ALA A 1 88 ? -23.109 8.656 20.984 1 97.31 88 ALA A O 1
ATOM 670 N N . LEU A 1 89 ? -21.703 8.18 19.312 1 96.5 89 LEU A N 1
ATOM 671 C CA . LEU A 1 89 ? -22 6.758 19.266 1 96.5 89 LEU A CA 1
ATOM 672 C C . LEU A 1 89 ? -20.797 5.93 19.719 1 96.5 89 LEU A C 1
ATOM 674 O O . LEU A 1 89 ? -19.672 6.406 19.688 1 96.5 89 LEU A O 1
ATOM 678 N N . PRO A 1 90 ? -21.156 4.734 20.125 1 96.94 90 PRO A N 1
ATOM 679 C CA . PRO A 1 90 ? -20.047 3.875 20.531 1 96.94 90 PRO A CA 1
ATOM 680 C C . PRO A 1 90 ? -19.016 3.666 19.422 1 96.94 90 PRO A C 1
ATOM 682 O O . PRO A 1 90 ? -19.391 3.584 18.234 1 96.94 90 PRO A O 1
ATOM 685 N N . ILE A 1 91 ? -17.766 3.57 19.859 1 97.56 91 ILE A N 1
ATOM 686 C CA . ILE A 1 91 ? -16.688 3.334 18.922 1 97.56 91 ILE A CA 1
ATOM 687 C C . ILE A 1 91 ? -16.781 1.911 18.375 1 97.56 91 ILE A C 1
ATOM 689 O O . ILE A 1 91 ? -16.812 0.944 19.141 1 97.56 91 ILE A O 1
ATOM 693 N N . PRO A 1 92 ? -16.844 1.783 17.062 1 96.06 92 PRO A N 1
ATOM 694 C CA . PRO A 1 92 ? -16.906 0.44 16.484 1 96.06 92 PRO A CA 1
ATOM 695 C C . PRO A 1 92 ? -15.727 -0.439 16.891 1 96.06 92 PRO A C 1
ATOM 697 O O . PRO A 1 92 ? -14.602 0.053 17.031 1 96.06 92 PRO A O 1
ATOM 700 N N . ALA A 1 93 ? -15.938 -1.741 16.969 1 94.38 93 ALA A N 1
ATOM 701 C CA . ALA A 1 93 ? -14.93 -2.701 17.406 1 94.38 93 ALA A CA 1
ATOM 702 C C . ALA A 1 93 ? -13.719 -2.691 16.484 1 94.38 93 ALA A C 1
ATOM 704 O O . ALA A 1 93 ? -12.586 -2.834 16.938 1 94.38 93 ALA A O 1
ATOM 705 N N . GLU A 1 94 ? -13.977 -2.514 15.258 1 90.62 94 GLU A N 1
ATOM 706 C CA . GLU A 1 94 ? -12.891 -2.518 14.273 1 90.62 94 GLU A CA 1
ATOM 707 C C . GLU A 1 94 ? -11.953 -1.331 14.484 1 90.62 94 GLU A C 1
ATOM 709 O O . GLU A 1 94 ? -10.75 -1.443 14.266 1 90.62 94 GLU A O 1
ATOM 714 N N . VAL A 1 95 ? -12.5 -0.21 14.828 1 94.19 95 VAL A N 1
ATOM 715 C CA . VAL A 1 95 ? -11.711 0.987 15.094 1 94.19 95 VAL A CA 1
ATOM 716 C C . VAL A 1 95 ? -10.883 0.79 16.359 1 94.19 95 VAL A C 1
ATOM 718 O O . VAL A 1 95 ? -9.695 1.13 16.391 1 94.19 95 VAL A O 1
ATOM 721 N N . THR A 1 96 ? -11.5 0.186 17.391 1 95.38 96 THR A N 1
ATOM 722 C CA . THR A 1 96 ? -10.773 -0.118 18.609 1 95.38 96 THR A CA 1
ATOM 723 C C . THR A 1 96 ? -9.617 -1.071 18.328 1 95.38 96 THR A C 1
ATOM 725 O O . THR A 1 96 ? -8.508 -0.882 18.844 1 95.38 96 THR A O 1
ATOM 728 N N . LYS A 1 97 ? -9.883 -2.023 17.578 1 90.88 97 LYS A N 1
ATOM 729 C CA . LYS A 1 97 ? -8.844 -2.986 17.234 1 90.88 97 LYS A CA 1
ATOM 730 C C . LYS A 1 97 ? -7.684 -2.307 16.516 1 90.88 97 LYS A C 1
ATOM 732 O O . LYS A 1 97 ? -6.52 -2.625 16.75 1 90.88 97 LYS A O 1
ATOM 737 N N . LEU A 1 98 ? -7.98 -1.391 15.688 1 89.69 98 LEU A N 1
ATOM 738 C CA . LEU A 1 98 ? -6.984 -0.729 14.852 1 89.69 98 LEU A CA 1
ATOM 739 C C . LEU A 1 98 ? -6.195 0.301 15.656 1 89.69 98 LEU A C 1
ATOM 741 O O . LEU A 1 98 ? -4.965 0.33 15.602 1 89.69 98 LEU A O 1
ATOM 745 N N . THR A 1 99 ? -6.871 1.13 16.484 1 91.81 99 THR A N 1
ATOM 746 C CA . THR A 1 99 ? -6.258 2.311 17.078 1 91.81 99 THR A CA 1
ATOM 747 C C . THR A 1 99 ? -5.922 2.064 18.547 1 91.81 99 THR A C 1
ATOM 749 O O . THR A 1 99 ? -5.164 2.826 19.141 1 91.81 99 THR A O 1
ATOM 752 N N . GLY A 1 100 ? -6.59 1.039 19.125 1 92.94 100 GLY A N 1
ATOM 753 C CA . GLY A 1 100 ? -6.457 0.798 20.547 1 92.94 100 GLY A CA 1
ATOM 754 C C . GLY A 1 100 ? -7.301 1.734 21.391 1 92.94 100 GLY A C 1
ATOM 755 O O . GLY A 1 100 ? -7.258 1.679 22.625 1 92.94 100 GLY A O 1
ATOM 756 N N . ILE A 1 101 ? -8.086 2.619 20.703 1 96.88 101 ILE A N 1
ATOM 757 C CA . ILE A 1 101 ? -8.922 3.566 21.438 1 96.88 101 ILE A CA 1
ATOM 758 C C . ILE A 1 101 ? -10.312 2.967 21.656 1 96.88 101 ILE A C 1
ATOM 760 O O . ILE A 1 101 ? -10.992 2.6 20.688 1 96.88 101 ILE A O 1
ATOM 764 N N . ASP A 1 102 ? -10.656 2.809 22.828 1 97.25 102 ASP A N 1
ATOM 765 C CA . ASP A 1 102 ? -11.984 2.287 23.125 1 97.25 102 ASP A CA 1
ATOM 766 C C . ASP A 1 102 ? -12.82 3.322 23.875 1 97.25 102 ASP A C 1
ATOM 768 O O . ASP A 1 102 ? -12.344 4.414 24.188 1 97.25 102 ASP A O 1
ATOM 772 N N . ASP A 1 103 ? -14.047 2.943 24.172 1 97.88 103 ASP A N 1
ATOM 773 C CA . ASP A 1 103 ? -15 3.883 24.766 1 97.88 103 ASP A CA 1
ATOM 774 C C . ASP A 1 103 ? -14.562 4.32 26.156 1 97.88 103 ASP A C 1
ATOM 776 O O . ASP A 1 103 ? -14.797 5.461 26.562 1 97.88 103 ASP A O 1
ATOM 780 N N . SER A 1 104 ? -13.938 3.49 26.859 1 98.25 104 SER A N 1
ATOM 781 C CA . SER A 1 104 ? -13.516 3.816 28.219 1 98.25 104 SER A CA 1
ATOM 782 C C . SER A 1 104 ? -12.445 4.898 28.234 1 98.25 104 SER A C 1
ATOM 784 O O . SER A 1 104 ? -12.344 5.68 29.172 1 98.25 104 SER A O 1
ATOM 786 N N . MET A 1 105 ? -11.664 5.031 27.25 1 97.69 105 MET A N 1
ATOM 787 C CA . MET A 1 105 ? -10.555 5.977 27.141 1 97.69 105 MET A CA 1
ATOM 788 C C . MET A 1 105 ? -11.07 7.383 26.844 1 97.69 105 MET A C 1
ATOM 790 O O . MET A 1 105 ? -10.391 8.367 27.141 1 97.69 105 MET A O 1
ATOM 794 N N . VAL A 1 106 ? -12.234 7.438 26.203 1 98.31 106 VAL A N 1
ATOM 795 C CA . VAL A 1 106 ? -12.648 8.727 25.656 1 98.31 106 VAL A CA 1
ATOM 796 C C . VAL A 1 106 ? -13.789 9.297 26.5 1 98.31 106 VAL A C 1
ATOM 798 O O . VAL A 1 106 ? -14.227 10.43 26.266 1 98.31 106 VAL A O 1
ATOM 801 N N . VAL A 1 107 ? -14.25 8.539 27.469 1 97.88 107 VAL A N 1
ATOM 802 C CA . VAL A 1 107 ? -15.406 8.938 28.266 1 97.88 107 VAL A CA 1
ATOM 803 C C . VAL A 1 107 ? -15.148 10.312 28.891 1 97.88 107 VAL A C 1
ATOM 805 O O . VAL A 1 107 ? -14.133 10.516 29.547 1 97.88 107 VAL A O 1
ATOM 808 N N . GLY A 1 108 ? -15.992 11.273 28.625 1 97.88 108 GLY A N 1
ATOM 809 C CA . GLY A 1 108 ? -15.938 12.594 29.234 1 97.88 108 GLY A CA 1
ATOM 810 C C . GLY A 1 108 ? -14.922 13.508 28.594 1 97.88 108 GLY A C 1
ATOM 811 O O . GLY A 1 108 ? -14.812 14.68 28.953 1 97.88 108 GLY A O 1
ATOM 812 N N . LYS A 1 109 ? -14.188 13.023 27.672 1 98.38 109 LYS A N 1
ATOM 813 C CA . LYS A 1 109 ? -13.156 13.82 27.016 1 98.38 109 LYS A CA 1
ATOM 814 C C . LYS A 1 109 ? -13.742 14.641 25.875 1 98.38 109 LYS A C 1
ATOM 816 O O . LYS A 1 109 ? -14.648 14.188 25.172 1 98.38 109 LYS A O 1
ATOM 821 N N . SER A 1 110 ? -13.219 15.828 25.766 1 98.19 110 SER A N 1
ATOM 822 C CA . SER A 1 110 ? -13.68 16.719 24.703 1 98.19 110 SER A CA 1
ATOM 823 C C . SER A 1 110 ? -12.531 17.547 24.125 1 98.19 110 SER A C 1
ATOM 825 O O . SER A 1 110 ? -11.484 17.688 24.766 1 98.19 110 SER A O 1
ATOM 827 N N . ILE A 1 111 ? -12.711 18.016 22.938 1 98.38 111 ILE A N 1
ATOM 828 C CA . ILE A 1 111 ? -11.812 18.953 22.266 1 98.38 111 ILE A CA 1
ATOM 829 C C . ILE A 1 111 ? -12.57 20.234 21.906 1 98.38 111 ILE A C 1
ATOM 831 O O . ILE A 1 111 ? -13.633 20.172 21.281 1 98.38 111 ILE A O 1
ATOM 835 N N . ASP A 1 112 ? -12.062 21.312 22.375 1 98.06 112 ASP A N 1
ATOM 836 C CA . ASP A 1 112 ? -12.656 22.609 22.016 1 98.06 112 ASP A CA 1
ATOM 837 C C . ASP A 1 112 ? -12.109 23.109 20.672 1 98.06 112 ASP A C 1
ATOM 839 O O . ASP A 1 112 ? -10.914 23.359 20.547 1 98.06 112 ASP A O 1
ATOM 843 N N . PRO A 1 113 ? -12.992 23.266 19.719 1 98.12 113 PRO A N 1
ATOM 844 C CA . PRO A 1 113 ? -12.523 23.766 18.422 1 98.12 113 PRO A CA 1
ATOM 845 C C . PRO A 1 113 ? -11.766 25.094 18.547 1 98.12 113 PRO A C 1
ATOM 847 O O . PRO A 1 113 ? -10.852 25.359 17.766 1 98.12 113 PRO A O 1
ATOM 850 N N . ALA A 1 114 ? -12.102 25.859 19.5 1 97.94 114 ALA A N 1
ATOM 851 C CA . ALA A 1 114 ? -11.414 27.125 19.703 1 97.94 114 ALA A CA 1
ATOM 852 C C . ALA A 1 114 ? -9.961 26.906 20.094 1 97.94 114 ALA A C 1
ATOM 854 O O . ALA A 1 114 ? -9.078 27.672 19.688 1 97.94 114 ALA A O 1
ATOM 855 N N . ASP A 1 115 ? -9.766 25.922 20.906 1 98.25 115 ASP A N 1
ATOM 856 C CA . ASP A 1 115 ? -8.391 25.578 21.281 1 98.25 115 ASP A CA 1
ATOM 857 C C . ASP A 1 115 ? -7.598 25.094 20.062 1 98.25 115 ASP A C 1
ATOM 859 O O . ASP A 1 115 ? -6.414 25.406 19.938 1 98.25 115 ASP A O 1
ATOM 863 N N . VAL A 1 116 ? -8.258 24.344 19.25 1 98.62 116 VAL A N 1
ATOM 864 C CA . VAL A 1 116 ? -7.637 23.828 18.047 1 98.62 116 VAL A CA 1
ATOM 865 C C . VAL A 1 116 ? -7.246 24.984 17.125 1 98.62 116 VAL A C 1
ATOM 867 O O . VAL A 1 116 ? -6.113 25.047 16.641 1 98.62 116 VAL A O 1
ATOM 870 N N . ALA A 1 117 ? -8.156 25.891 16.922 1 98.44 117 ALA A N 1
ATOM 871 C CA . ALA A 1 117 ? -7.91 27.062 16.078 1 98.44 117 ALA A CA 1
ATOM 872 C C . ALA A 1 117 ? -6.754 27.891 16.625 1 98.44 117 ALA A C 1
ATOM 874 O O . ALA A 1 117 ? -5.879 28.312 15.867 1 98.44 117 ALA A O 1
ATOM 875 N N . ALA A 1 118 ? -6.805 28.078 17.906 1 98.19 118 ALA A N 1
ATOM 876 C CA . ALA A 1 118 ? -5.762 28.875 18.547 1 98.19 118 ALA A CA 1
ATOM 877 C C . ALA A 1 118 ? -4.395 28.219 18.406 1 98.19 118 ALA A C 1
ATOM 879 O O . ALA A 1 118 ? -3.398 28.891 18.125 1 98.19 118 ALA A O 1
ATOM 880 N N . PHE A 1 119 ? -4.379 26.938 18.562 1 98.31 119 PHE A N 1
ATOM 881 C CA . PHE A 1 119 ? -3.129 26.203 18.453 1 98.31 119 PHE A CA 1
ATOM 882 C C . PHE A 1 119 ? -2.607 26.234 17.016 1 98.31 119 PHE A C 1
ATOM 884 O O . PHE A 1 119 ? -1.404 26.391 16.797 1 98.31 119 PHE A O 1
ATOM 891 N N . ALA A 1 120 ? -3.473 26.047 16.047 1 98.12 120 ALA A N 1
ATOM 892 C CA . ALA A 1 120 ? -3.094 26.016 14.641 1 98.12 120 ALA A CA 1
ATOM 893 C C . ALA A 1 120 ? -2.662 27.406 14.164 1 98.12 120 ALA A C 1
ATOM 895 O O . ALA A 1 120 ? -1.72 27.531 13.375 1 98.12 120 ALA A O 1
ATOM 896 N N . SER A 1 121 ? -3.441 28.391 14.625 1 97.12 121 SER A N 1
ATOM 897 C CA . SER A 1 121 ? -3.197 29.75 14.156 1 97.12 121 SER A CA 1
ATOM 898 C C . SER A 1 121 ? -3.148 29.812 12.633 1 97.12 121 SER A C 1
ATOM 900 O O . SER A 1 121 ? -3.961 29.188 11.953 1 97.12 121 SER A O 1
ATOM 902 N N . ASN A 1 122 ? -2.213 30.562 12.094 1 96.56 122 ASN A N 1
ATOM 903 C CA . ASN A 1 122 ? -2.145 30.703 10.641 1 96.56 122 ASN A CA 1
ATOM 904 C C . ASN A 1 122 ? -1.023 29.859 10.047 1 96.56 122 ASN A C 1
ATOM 906 O O . ASN A 1 122 ? -0.534 30.141 8.953 1 96.56 122 ASN A O 1
ATOM 910 N N . ASN A 1 123 ? -0.638 28.828 10.727 1 98 123 ASN A N 1
ATOM 911 C CA . ASN A 1 123 ? 0.498 28 10.32 1 98 123 ASN A CA 1
ATOM 912 C C . ASN A 1 123 ? 0.132 27.062 9.18 1 98 123 ASN A C 1
ATOM 914 O O . ASN A 1 123 ? -1.041 26.734 8.992 1 98 123 ASN A O 1
ATOM 918 N N . LEU A 1 124 ? 1.183 26.688 8.414 1 98.5 124 LEU A N 1
ATOM 919 C CA . LEU A 1 124 ? 1.051 25.578 7.477 1 98.5 124 LEU A CA 1
ATOM 920 C C . LEU A 1 124 ? 0.692 24.281 8.203 1 98.5 124 LEU A C 1
ATOM 922 O O . LEU A 1 124 ? 1.312 23.938 9.211 1 98.5 124 LEU A O 1
ATOM 926 N N . VAL A 1 125 ? -0.352 23.609 7.711 1 98.88 125 VAL A N 1
ATOM 927 C CA . VAL A 1 125 ? -0.78 22.344 8.289 1 98.88 125 VAL A CA 1
ATOM 928 C C . VAL A 1 125 ? -0.437 21.203 7.332 1 98.88 125 VAL A C 1
ATOM 930 O O . VAL A 1 125 ? -0.798 21.234 6.156 1 98.88 125 VAL A O 1
ATOM 933 N N . ILE A 1 126 ? 0.321 20.234 7.84 1 98.88 126 ILE A N 1
ATOM 934 C CA . ILE A 1 126 ? 0.727 19.078 7.051 1 98.88 126 ILE A CA 1
ATOM 935 C C . ILE A 1 126 ? 0.098 17.812 7.625 1 98.88 126 ILE A C 1
ATOM 937 O O . ILE A 1 126 ? 0.051 17.641 8.844 1 98.88 126 ILE A O 1
ATOM 941 N N . ALA A 1 127 ? -0.44 16.984 6.824 1 98.88 127 ALA A N 1
ATOM 942 C CA . ALA A 1 127 ? -0.902 15.656 7.207 1 98.88 127 ALA A CA 1
ATOM 943 C C . ALA A 1 127 ? -0.394 14.594 6.23 1 98.88 127 ALA A C 1
ATOM 945 O O . ALA A 1 127 ? -0.111 14.898 5.07 1 98.88 127 ALA A O 1
ATOM 946 N N . HIS A 1 128 ? -0.14 13.414 6.719 1 98.75 128 HIS A N 1
ATOM 947 C CA . HIS A 1 128 ? 0.108 12.289 5.824 1 98.75 128 HIS A CA 1
ATOM 948 C C . HIS A 1 128 ? -1.199 11.68 5.332 1 98.75 128 HIS A C 1
ATOM 950 O O . HIS A 1 128 ? -1.825 10.891 6.039 1 98.75 128 HIS A O 1
ATOM 956 N N . ASN A 1 129 ? -1.568 12.016 4.164 1 97.75 129 ASN A N 1
ATOM 957 C CA . ASN A 1 129 ? -2.889 11.805 3.576 1 97.75 129 ASN A CA 1
ATOM 958 C C . ASN A 1 129 ? -3.857 12.922 3.961 1 97.75 129 ASN A C 1
ATOM 960 O O . ASN A 1 129 ? -4.949 12.656 4.465 1 97.75 129 ASN A O 1
ATOM 964 N N . ALA A 1 130 ? -3.52 14.078 3.596 1 98.5 130 ALA A N 1
ATOM 965 C CA . ALA A 1 130 ? -4.188 15.32 3.971 1 98.5 130 ALA A CA 1
ATOM 966 C C . ALA A 1 130 ? -5.656 15.305 3.557 1 98.5 130 ALA A C 1
ATOM 968 O O . ALA A 1 130 ? -6.516 15.805 4.281 1 98.5 130 ALA A O 1
ATOM 969 N N . PRO A 1 131 ? -6.059 14.727 2.404 1 96.44 131 PRO A N 1
ATOM 970 C CA . PRO A 1 131 ? -7.477 14.734 2.041 1 96.44 131 PRO A CA 1
ATOM 971 C C . PRO A 1 131 ? -8.367 14.141 3.127 1 96.44 131 PRO A C 1
ATOM 973 O O . PRO A 1 131 ? -9.516 14.562 3.293 1 96.44 131 PRO A O 1
ATOM 976 N N . PHE A 1 132 ? -7.812 13.211 3.873 1 97.44 132 PHE A N 1
ATOM 977 C CA . PHE A 1 132 ? -8.57 12.578 4.949 1 97.44 132 PHE A CA 1
ATOM 978 C C . PHE A 1 132 ? -8.672 13.508 6.156 1 97.44 132 PHE A C 1
ATOM 980 O O . PHE A 1 132 ? -9.766 13.914 6.543 1 97.44 132 PHE A O 1
ATOM 987 N N . ASP A 1 133 ? -7.594 13.961 6.668 1 98.56 133 ASP A N 1
ATOM 988 C CA . ASP A 1 133 ? -7.535 14.742 7.898 1 98.56 133 ASP A CA 1
ATOM 989 C C . ASP A 1 133 ? -8.164 16.125 7.707 1 98.56 133 ASP A C 1
ATOM 991 O O . ASP A 1 133 ? -8.898 16.594 8.578 1 98.56 133 ASP A O 1
ATOM 995 N N . ARG A 1 134 ? -7.844 16.641 6.562 1 98.25 134 ARG A N 1
ATOM 996 C CA . ARG A 1 134 ? -8.32 18 6.312 1 98.25 134 ARG A CA 1
ATOM 997 C C . ARG A 1 134 ? -9.844 18.062 6.305 1 98.25 134 ARG A C 1
ATOM 999 O O . ARG A 1 134 ? -10.438 18.953 6.898 1 98.25 134 ARG A O 1
ATOM 1006 N N . ARG A 1 135 ? -10.453 17.156 5.703 1 96.25 135 ARG A N 1
ATOM 1007 C CA . ARG A 1 135 ? -11.914 17.172 5.617 1 96.25 135 ARG A CA 1
ATOM 1008 C C . ARG A 1 135 ? -12.547 17.016 6.996 1 96.25 135 ARG A C 1
ATOM 1010 O O . ARG A 1 135 ? -13.508 17.703 7.328 1 96.25 135 ARG A O 1
ATOM 1017 N N . PHE A 1 136 ? -12.016 16.109 7.809 1 98.19 136 PHE A N 1
ATOM 1018 C CA . PHE A 1 136 ? -12.508 15.938 9.172 1 98.19 136 PHE A CA 1
ATOM 1019 C C . PHE A 1 136 ? -12.297 17.203 9.984 1 98.19 136 PHE A C 1
ATOM 1021 O O . PHE A 1 136 ? -13.195 17.656 10.695 1 98.19 136 PHE A O 1
ATOM 1028 N N . LEU A 1 137 ? -11.164 17.766 9.844 1 98.44 137 LEU A N 1
ATOM 1029 C CA . LEU A 1 137 ? -10.789 18.891 10.695 1 98.44 137 LEU A CA 1
ATOM 1030 C C . LEU A 1 137 ? -11.516 20.156 10.273 1 98.44 137 LEU A C 1
ATOM 1032 O O . LEU A 1 137 ? -11.875 20.984 11.109 1 98.44 137 LEU A O 1
ATOM 1036 N N . GLU A 1 138 ? -11.695 20.344 8.969 1 96.94 138 GLU A N 1
ATOM 1037 C CA . GLU A 1 138 ? -12.445 21.516 8.508 1 96.94 138 GLU A CA 1
ATOM 1038 C C . GLU A 1 138 ? -13.891 21.484 8.992 1 96.94 138 GLU A C 1
ATOM 1040 O O . GLU A 1 138 ? -14.469 22.516 9.32 1 96.94 138 GLU A O 1
ATOM 1045 N N . ARG A 1 139 ? -14.453 20.328 9.008 1 96.19 139 ARG A N 1
ATOM 1046 C CA . ARG A 1 139 ? -15.812 20.172 9.523 1 96.19 139 ARG A CA 1
ATOM 1047 C C . ARG A 1 139 ? -15.859 20.422 11.023 1 96.19 139 ARG A C 1
ATOM 1049 O O . ARG A 1 139 ? -16.797 21.047 11.523 1 96.19 139 ARG A O 1
ATOM 1056 N N . PHE A 1 140 ? -14.891 19.984 11.695 1 97.5 140 PHE A N 1
ATOM 1057 C CA . PHE A 1 140 ? -14.82 20.078 13.148 1 97.5 140 PHE A CA 1
ATOM 1058 C C . PHE A 1 140 ? -14.484 21.484 13.586 1 97.5 140 PHE A C 1
ATOM 1060 O O . PHE A 1 140 ? -15.031 21.984 14.57 1 97.5 140 PHE A O 1
ATOM 1067 N N . CYS A 1 141 ? -13.562 22.109 12.914 1 97.75 141 CYS A N 1
ATOM 1068 C CA . CYS A 1 141 ? -13.055 23.438 13.195 1 97.75 141 CYS A CA 1
ATOM 1069 C C . CYS A 1 141 ? -12.93 24.25 11.914 1 97.75 141 CYS A C 1
ATOM 1071 O O . CYS A 1 141 ? -11.875 24.25 11.273 1 97.75 141 CYS A O 1
ATOM 1073 N N . SER A 1 142 ? -13.883 25.062 11.625 1 96.06 142 SER A N 1
ATOM 1074 C CA . SER A 1 142 ? -13.984 25.781 10.359 1 96.06 142 SER A CA 1
ATOM 1075 C C . SER A 1 142 ? -12.828 26.75 10.188 1 96.06 142 SER A C 1
ATOM 1077 O O . SER A 1 142 ? -12.461 27.094 9.055 1 96.06 142 SER A O 1
ATOM 1079 N N . ALA A 1 143 ? -12.25 27.188 11.25 1 97 143 ALA A N 1
ATOM 1080 C CA . ALA A 1 143 ? -11.117 28.109 11.188 1 97 143 ALA A CA 1
ATOM 1081 C C . ALA A 1 143 ? -9.961 27.516 10.406 1 97 143 ALA A C 1
ATOM 1083 O O . ALA A 1 143 ? -9.164 28.234 9.805 1 97 143 ALA A O 1
ATOM 1084 N N . LEU A 1 144 ? -9.875 26.234 10.312 1 97.56 144 LEU A N 1
ATOM 1085 C CA . LEU A 1 144 ? -8.766 25.547 9.656 1 97.56 144 LEU A CA 1
ATOM 1086 C C . LEU A 1 144 ? -8.867 25.672 8.141 1 97.56 144 LEU A C 1
ATOM 1088 O O . LEU A 1 144 ? -7.906 25.375 7.422 1 97.56 144 LEU A O 1
ATOM 1092 N N . THR A 1 145 ? -9.984 26.125 7.633 1 96.38 145 THR A N 1
ATOM 1093 C CA . THR A 1 145 ? -10.141 26.359 6.199 1 96.38 145 THR A CA 1
ATOM 1094 C C . THR A 1 145 ? -9.227 27.484 5.738 1 96.38 145 THR A C 1
ATOM 1096 O O . THR A 1 145 ? -8.93 27.609 4.551 1 96.38 145 THR A O 1
ATOM 1099 N N . GLN A 1 146 ? -8.812 28.297 6.688 1 96.56 146 GLN A N 1
ATOM 1100 C CA . GLN A 1 146 ? -8.008 29.469 6.352 1 96.56 146 GLN A CA 1
ATOM 1101 C C . GLN A 1 146 ? -6.52 29.141 6.363 1 96.56 146 GLN A C 1
ATOM 1103 O O . GLN A 1 146 ? -5.691 29.938 5.934 1 96.56 146 GLN A O 1
ATOM 1108 N N . ASN A 1 147 ? -6.172 28.016 6.855 1 98.25 147 ASN A N 1
ATOM 1109 C CA . ASN A 1 147 ? -4.773 27.594 6.883 1 98.25 147 ASN A CA 1
ATOM 1110 C C . ASN A 1 147 ? -4.344 27 5.543 1 98.25 147 ASN A C 1
ATOM 1112 O O . ASN A 1 147 ? -5.145 26.359 4.859 1 98.25 147 ASN A O 1
ATOM 1116 N N . PRO A 1 148 ? -3.105 27.234 5.133 1 98.19 148 PRO A N 1
ATOM 1117 C CA . PRO A 1 148 ? -2.561 26.422 4.039 1 98.19 148 PRO A CA 1
ATOM 1118 C C . PRO A 1 148 ? -2.289 24.984 4.453 1 98.19 148 PRO A C 1
ATOM 1120 O O . PRO A 1 148 ? -1.906 24.719 5.598 1 98.19 148 PRO A O 1
ATOM 1123 N N . TRP A 1 149 ? -2.496 24.016 3.504 1 98.69 149 TRP A N 1
ATOM 1124 C CA . TRP A 1 149 ? -2.326 22.594 3.789 1 98.69 149 TRP A CA 1
ATOM 1125 C C . TRP A 1 149 ? -1.344 21.953 2.812 1 98.69 149 TRP A C 1
ATOM 1127 O O . TRP A 1 149 ? -1.185 22.422 1.685 1 98.69 149 TRP A O 1
ATOM 1137 N N . ALA A 1 150 ? -0.673 20.969 3.244 1 98.69 150 ALA A N 1
ATOM 1138 C CA . ALA A 1 150 ? 0.183 20.125 2.42 1 98.69 150 ALA A CA 1
ATOM 1139 C C . ALA A 1 150 ? 0.044 18.656 2.812 1 98.69 150 ALA A C 1
ATOM 1141 O O . ALA A 1 150 ? -0.4 18.344 3.92 1 98.69 150 ALA A O 1
ATOM 1142 N N . CYS A 1 151 ? 0.378 17.766 1.926 1 98.75 151 CYS A N 1
ATOM 1143 C CA . CYS A 1 151 ? 0.244 16.344 2.148 1 98.75 151 CYS A CA 1
ATOM 1144 C C . CYS A 1 151 ? 1.594 15.641 2.033 1 98.75 151 CYS A C 1
ATOM 1146 O O . CYS A 1 151 ? 2.148 15.523 0.938 1 98.75 151 CYS A O 1
ATOM 1148 N N . SER A 1 152 ? 2.059 15.117 3.141 1 98.81 152 SER A N 1
ATOM 1149 C CA . SER A 1 152 ? 3.371 14.477 3.119 1 98.81 152 SER A CA 1
ATOM 1150 C C . SER A 1 152 ? 3.336 13.164 2.35 1 98.81 152 SER A C 1
ATOM 1152 O O . SER A 1 152 ? 4.383 12.609 2.008 1 98.81 152 SER A O 1
ATOM 1154 N N . MET A 1 153 ? 2.162 12.648 2.098 1 98.31 153 MET A N 1
ATOM 1155 C CA . MET A 1 153 ? 2.018 11.398 1.356 1 98.31 153 MET A CA 1
ATOM 1156 C C . MET A 1 153 ? 2.156 11.633 -0.143 1 98.31 153 MET A C 1
ATOM 1158 O O . MET A 1 153 ? 2.836 10.875 -0.835 1 98.31 153 MET A O 1
ATOM 1162 N N . SER A 1 154 ? 1.537 12.734 -0.627 1 97.06 154 SER A N 1
ATOM 1163 C CA . SER A 1 154 ? 1.428 12.875 -2.076 1 97.06 154 SER A CA 1
ATOM 1164 C C . SER A 1 154 ? 2.326 14 -2.588 1 97.06 154 SER A C 1
ATOM 1166 O O . SER A 1 154 ? 2.59 14.094 -3.789 1 97.06 154 SER A O 1
ATOM 1168 N N . GLU A 1 155 ? 2.768 14.859 -1.747 1 97.69 155 GLU A N 1
ATOM 1169 C CA . GLU A 1 155 ? 3.496 16.031 -2.234 1 97.69 155 GLU A CA 1
ATOM 1170 C C . GLU A 1 155 ? 4.996 15.883 -1.999 1 97.69 155 GLU A C 1
ATOM 1172 O O . GLU A 1 155 ? 5.754 16.844 -2.154 1 97.69 155 GLU A O 1
ATOM 1177 N N . VAL A 1 156 ? 5.461 14.766 -1.501 1 98.19 156 VAL A N 1
ATOM 1178 C CA . VAL A 1 156 ? 6.828 14.266 -1.612 1 98.19 156 VAL A CA 1
ATOM 1179 C C . VAL A 1 156 ? 6.898 13.18 -2.682 1 98.19 156 VAL A C 1
ATOM 1181 O O . VAL A 1 156 ? 6.051 12.281 -2.721 1 98.19 156 VAL A O 1
ATOM 1184 N N . PRO A 1 157 ? 7.828 13.25 -3.572 1 96.94 157 PRO A N 1
ATOM 1185 C CA . PRO A 1 157 ? 7.867 12.273 -4.664 1 96.94 157 PRO A CA 1
ATOM 1186 C C . PRO A 1 157 ? 8.461 10.938 -4.234 1 96.94 157 PRO A C 1
ATOM 1188 O O . PRO A 1 157 ? 9.477 10.5 -4.789 1 96.94 157 PRO A O 1
ATOM 1191 N N . TRP A 1 158 ? 7.82 10.227 -3.375 1 97.12 158 TRP A N 1
ATOM 1192 C CA . TRP A 1 158 ? 8.32 9 -2.766 1 97.12 158 TRP A CA 1
ATOM 1193 C C . TRP A 1 158 ? 8.656 7.957 -3.83 1 97.12 158 TRP A C 1
ATOM 1195 O O . TRP A 1 158 ? 9.711 7.332 -3.781 1 97.12 158 TRP A O 1
ATOM 1205 N N . ALA A 1 159 ? 7.75 7.777 -4.805 1 93.12 159 ALA A N 1
ATOM 1206 C CA . ALA A 1 159 ? 7.973 6.773 -5.84 1 93.12 159 ALA A CA 1
ATOM 1207 C C . ALA A 1 159 ? 9.234 7.086 -6.641 1 93.12 159 ALA A C 1
ATOM 1209 O O . ALA A 1 159 ? 10.062 6.203 -6.875 1 93.12 159 ALA A O 1
ATOM 1210 N N . ALA A 1 160 ? 9.359 8.336 -7.031 1 93 160 ALA A N 1
ATOM 1211 C CA . ALA A 1 160 ? 10.531 8.766 -7.785 1 93 160 ALA A CA 1
ATOM 1212 C C . ALA A 1 160 ? 11.805 8.602 -6.961 1 93 160 ALA A C 1
ATOM 1214 O O . ALA A 1 160 ? 12.906 8.492 -7.512 1 93 160 ALA A O 1
ATOM 1215 N N . GLU A 1 161 ? 11.633 8.562 -5.652 1 95.62 161 GLU A N 1
ATOM 1216 C CA . GLU A 1 161 ? 12.773 8.445 -4.746 1 95.62 161 GLU A CA 1
ATOM 1217 C C . GLU A 1 161 ? 13.047 6.988 -4.391 1 95.62 161 GLU A C 1
ATOM 1219 O O . GLU A 1 161 ? 13.914 6.699 -3.557 1 95.62 161 GLU A O 1
ATOM 1224 N N . GLY A 1 162 ? 12.242 6.129 -4.965 1 90 162 GLY A N 1
ATOM 1225 C CA . GLY A 1 162 ? 12.578 4.719 -4.863 1 90 162 GLY A CA 1
ATOM 1226 C C . GLY A 1 162 ? 11.711 3.973 -3.861 1 90 162 GLY A C 1
ATOM 1227 O O . GLY A 1 162 ? 11.938 2.789 -3.602 1 90 162 GLY A O 1
ATOM 1228 N N . PHE A 1 163 ? 10.805 4.633 -3.24 1 92.5 163 PHE A N 1
ATOM 1229 C CA . PHE A 1 163 ? 9.945 3.973 -2.266 1 92.5 163 PHE A CA 1
ATOM 1230 C C . PHE A 1 163 ? 8.758 3.299 -2.957 1 92.5 163 PHE A C 1
ATOM 1232 O O . PHE A 1 163 ? 8.188 3.855 -3.893 1 92.5 163 PHE A O 1
ATOM 1239 N N . GLU A 1 164 ? 8.352 2.156 -2.494 1 88 164 GLU A N 1
ATOM 1240 C CA . GLU A 1 164 ? 7.328 1.349 -3.15 1 88 164 GLU A CA 1
ATOM 1241 C C . GLU A 1 164 ? 5.934 1.709 -2.645 1 88 164 GLU A C 1
ATOM 1243 O O . GLU A 1 164 ? 4.93 1.267 -3.207 1 88 164 GLU A O 1
ATOM 1248 N N . SER A 1 165 ? 5.969 2.41 -1.608 1 92.81 165 SER A N 1
ATOM 1249 C CA . SER A 1 165 ? 4.719 2.828 -0.984 1 92.81 165 SER A CA 1
ATOM 1250 C C . SER A 1 165 ? 4.879 4.164 -0.265 1 92.81 165 SER A C 1
ATOM 1252 O O . SER A 1 165 ? 5.965 4.484 0.222 1 92.81 165 SER A O 1
ATOM 1254 N N . SER A 1 166 ? 3.779 4.871 -0.263 1 95.94 166 SER A N 1
ATOM 1255 C CA . SER A 1 166 ? 3.807 6.145 0.449 1 95.94 166 SER A CA 1
ATOM 1256 C C . SER A 1 166 ? 3.166 6.02 1.828 1 95.94 166 SER A C 1
ATOM 1258 O O . SER A 1 166 ? 3.035 7.008 2.549 1 95.94 166 SER A O 1
ATOM 1260 N N . LYS A 1 167 ? 2.799 4.781 2.195 1 95.38 167 LYS A N 1
ATOM 1261 C CA . LYS A 1 167 ? 2.254 4.59 3.537 1 95.38 167 LYS A CA 1
ATOM 1262 C C . LYS A 1 167 ? 3.303 4.898 4.602 1 95.38 167 LYS A C 1
ATOM 1264 O O . LYS A 1 167 ? 4.473 4.539 4.453 1 95.38 167 LYS A O 1
ATOM 1269 N N . LEU A 1 168 ? 2.867 5.492 5.633 1 97.06 168 LEU A N 1
ATOM 1270 C CA . LEU A 1 168 ? 3.766 6.035 6.645 1 97.06 168 LEU A CA 1
ATOM 1271 C C . LEU A 1 168 ? 4.633 4.934 7.246 1 97.06 168 LEU A C 1
ATOM 1273 O O . LEU A 1 168 ? 5.852 5.09 7.359 1 97.06 168 LEU A O 1
ATOM 1277 N N . ALA A 1 169 ? 3.996 3.848 7.602 1 94.69 169 ALA A N 1
ATOM 1278 C CA . ALA A 1 169 ? 4.719 2.742 8.227 1 94.69 169 ALA A CA 1
ATOM 1279 C C . ALA A 1 169 ? 5.785 2.188 7.285 1 94.69 169 ALA A C 1
ATOM 1281 O O . ALA A 1 169 ? 6.902 1.884 7.715 1 94.69 169 ALA A O 1
ATOM 1282 N N . TYR A 1 170 ? 5.5 2.066 6.027 1 95.38 170 TYR A N 1
ATOM 1283 C CA . TYR A 1 170 ? 6.465 1.562 5.051 1 95.38 170 TYR A CA 1
ATOM 1284 C C . TYR A 1 170 ? 7.629 2.529 4.887 1 95.38 170 TYR A C 1
ATOM 1286 O O . TYR A 1 170 ? 8.789 2.115 4.875 1 95.38 170 TYR A O 1
ATOM 1294 N N . LEU A 1 171 ? 7.277 3.785 4.715 1 97.38 171 LEU A N 1
ATOM 1295 C CA . LEU A 1 171 ? 8.312 4.797 4.574 1 97.38 171 LEU A CA 1
ATOM 1296 C C . LEU A 1 171 ? 9.242 4.793 5.785 1 97.38 171 LEU A C 1
ATOM 1298 O O . LEU A 1 171 ? 10.461 4.906 5.637 1 97.38 171 LEU A O 1
ATOM 1302 N N . ALA A 1 172 ? 8.672 4.621 6.977 1 97.12 172 ALA A N 1
ATOM 1303 C CA . ALA A 1 172 ? 9.453 4.582 8.211 1 97.12 172 ALA A CA 1
ATOM 1304 C C . ALA A 1 172 ? 10.422 3.402 8.211 1 97.12 172 ALA A C 1
ATOM 1306 O O . ALA A 1 172 ? 11.633 3.586 8.359 1 97.12 172 ALA A O 1
ATOM 1307 N N . LEU A 1 173 ? 9.922 2.211 7.922 1 96 173 LEU A N 1
ATOM 1308 C CA . LEU A 1 173 ? 10.75 1.01 7.906 1 96 173 LEU A CA 1
ATOM 1309 C C . LEU A 1 173 ? 11.852 1.124 6.855 1 96 173 LEU A C 1
ATOM 1311 O O . LEU A 1 173 ? 13.008 0.795 7.129 1 96 173 LEU A O 1
ATOM 1315 N N . SER A 1 174 ? 11.445 1.64 5.73 1 94.88 174 SER A N 1
ATOM 1316 C CA . SER A 1 174 ? 12.398 1.783 4.629 1 94.88 174 SER A CA 1
ATOM 1317 C C . SER A 1 174 ? 13.445 2.842 4.938 1 94.88 174 SER A C 1
ATOM 1319 O O . SER A 1 174 ? 14.516 2.863 4.324 1 94.88 174 SER A O 1
ATOM 1321 N N . SER A 1 175 ? 13.102 3.736 5.898 1 95.62 175 SER A N 1
ATOM 1322 C CA . SER A 1 175 ? 14.016 4.816 6.258 1 95.62 175 SER A CA 1
ATOM 1323 C C . SER A 1 175 ? 14.789 4.484 7.531 1 95.62 175 SER A C 1
ATOM 1325 O O . SER A 1 175 ? 15.477 5.344 8.086 1 95.62 175 SER A O 1
ATOM 1327 N N . GLY A 1 176 ? 14.594 3.297 8.086 1 95.06 176 GLY A N 1
ATOM 1328 C CA . GLY A 1 176 ? 15.477 2.803 9.133 1 95.06 176 GLY A CA 1
ATOM 1329 C C . GLY A 1 176 ? 14.891 2.967 10.523 1 95.06 176 GLY A C 1
ATOM 1330 O O . GLY A 1 176 ? 15.617 2.873 11.523 1 95.06 176 GLY A O 1
ATOM 1331 N N . PHE A 1 177 ? 13.578 3.209 10.609 1 96.94 177 PHE A N 1
ATOM 1332 C CA . PHE A 1 177 ? 13.031 3.334 11.953 1 96.94 177 PHE A CA 1
ATOM 1333 C C . PHE A 1 177 ? 11.617 2.766 12.023 1 96.94 177 PHE A C 1
ATOM 1335 O O . PHE A 1 177 ? 11 2.496 10.992 1 96.94 177 PHE A O 1
ATOM 1342 N N . TYR A 1 178 ? 11.164 2.523 13.18 1 96.19 178 TYR A N 1
ATOM 1343 C CA . TYR A 1 178 ? 9.805 2.068 13.461 1 96.19 178 TYR A CA 1
ATOM 1344 C C . TYR A 1 178 ? 9.227 2.799 14.672 1 96.19 178 TYR A C 1
ATOM 1346 O O . TYR A 1 178 ? 9.93 3.561 15.336 1 96.19 178 TYR A O 1
ATOM 1354 N N . TYR A 1 179 ? 7.98 2.754 14.859 1 95.75 179 TYR A N 1
ATOM 1355 C CA . TYR A 1 179 ? 7.266 3.482 15.898 1 95.75 179 TYR A CA 1
ATOM 1356 C C . TYR A 1 179 ? 5.934 2.812 16.219 1 95.75 179 TYR A C 1
ATOM 1358 O O . TYR A 1 179 ? 5.52 1.879 15.531 1 95.75 179 TYR A O 1
ATOM 1366 N N . ASP A 1 180 ? 5.348 3.203 17.297 1 93 180 ASP A N 1
ATOM 1367 C CA . ASP A 1 180 ? 4.023 2.705 17.641 1 93 180 ASP A CA 1
ATOM 1368 C C . ASP A 1 180 ? 2.938 3.41 16.828 1 93 180 ASP A C 1
ATOM 1370 O O . ASP A 1 180 ? 2.576 4.551 17.125 1 93 180 ASP A O 1
ATOM 1374 N N . ARG A 1 181 ? 2.32 2.678 15.969 1 91.62 181 ARG A N 1
ATOM 1375 C CA . ARG A 1 181 ? 1.396 3.23 14.984 1 91.62 181 ARG A CA 1
ATOM 1376 C C . ARG A 1 181 ? 0.007 3.426 15.578 1 91.62 181 ARG A C 1
ATOM 1378 O O . ARG A 1 181 ? -0.296 2.885 16.641 1 91.62 181 ARG A O 1
ATOM 1385 N N . HIS A 1 182 ? -0.74 4.184 15.008 1 88.62 182 HIS A N 1
ATOM 1386 C CA . HIS A 1 182 ? -2.168 4.398 15.211 1 88.62 182 HIS A CA 1
ATOM 1387 C C . HIS A 1 182 ? -2.43 5.168 16.5 1 88.62 182 HIS A C 1
ATOM 1389 O O . HIS A 1 182 ? -3.545 5.152 17.031 1 88.62 182 HIS A O 1
ATOM 1395 N N . ARG A 1 183 ? -1.404 5.707 17 1 91 183 ARG A N 1
ATOM 1396 C CA . ARG A 1 183 ? -1.537 6.859 17.875 1 91 183 ARG A CA 1
ATOM 1397 C C . ARG A 1 183 ? -1.243 8.156 17.141 1 91 183 ARG A C 1
ATOM 1399 O O . ARG A 1 183 ? -0.193 8.297 16.5 1 91 183 ARG A O 1
ATOM 1406 N N . ALA A 1 184 ? -2.189 9.008 17.234 1 95.88 184 ALA A N 1
ATOM 1407 C CA . ALA A 1 184 ? -2.131 10.195 16.391 1 95.88 184 ALA A CA 1
ATOM 1408 C C . ALA A 1 184 ? -0.81 10.938 16.578 1 95.88 184 ALA A C 1
ATOM 1410 O O . ALA A 1 184 ? -0.171 11.328 15.594 1 95.88 184 ALA A O 1
ATOM 1411 N N . VAL A 1 185 ? -0.356 11.07 17.812 1 97.5 185 VAL A N 1
ATOM 1412 C CA . VAL A 1 185 ? 0.857 11.836 18.094 1 97.5 185 VAL A CA 1
ATOM 1413 C C . VAL A 1 185 ? 2.072 11.086 17.547 1 97.5 185 VAL A C 1
ATOM 1415 O O . VAL A 1 185 ? 2.998 11.703 17.016 1 97.5 185 VAL A O 1
ATOM 1418 N N . ASN A 1 186 ? 2.109 9.758 17.656 1 97.44 186 ASN A N 1
ATOM 1419 C CA . ASN A 1 186 ? 3.201 8.945 17.141 1 97.44 186 ASN A CA 1
ATOM 1420 C C . ASN A 1 186 ? 3.281 9.047 15.609 1 97.44 186 ASN A C 1
ATOM 1422 O O . ASN A 1 186 ? 4.371 9.148 15.047 1 97.44 186 ASN A O 1
ATOM 1426 N N . ASP A 1 187 ? 2.131 9.016 14.977 1 98.19 187 ASP A N 1
ATOM 1427 C CA . ASP A 1 187 ? 2.092 9.141 13.516 1 98.19 187 ASP A CA 1
ATOM 1428 C C . ASP A 1 187 ? 2.609 10.5 13.07 1 98.19 187 ASP A C 1
ATOM 1430 O O . ASP A 1 187 ? 3.311 10.602 12.062 1 98.19 187 ASP A O 1
ATOM 1434 N N . CYS A 1 188 ? 2.275 11.523 13.836 1 98.69 188 CYS A N 1
ATOM 1435 C CA . CYS A 1 188 ? 2.795 12.852 13.539 1 98.69 188 CYS A CA 1
ATOM 1436 C C . CYS A 1 188 ? 4.312 12.883 13.648 1 98.69 188 CYS A C 1
ATOM 1438 O O . CYS A 1 188 ? 4.996 13.391 12.758 1 98.69 188 CYS A O 1
ATOM 1440 N N . HIS A 1 189 ? 4.816 12.32 14.734 1 98.56 189 HIS A N 1
ATOM 1441 C CA . HIS A 1 189 ? 6.262 12.32 14.938 1 98.56 189 HIS A CA 1
ATOM 1442 C C . HIS A 1 189 ? 6.969 11.555 13.828 1 98.56 189 HIS A C 1
ATOM 1444 O O . HIS A 1 189 ? 8.031 11.969 13.359 1 98.56 189 HIS A O 1
ATOM 1450 N N . ALA A 1 190 ? 6.398 10.477 13.453 1 98.56 190 ALA A N 1
ATOM 1451 C CA . ALA A 1 190 ? 6.98 9.68 12.375 1 98.56 190 ALA A CA 1
ATOM 1452 C C . ALA A 1 190 ? 7.035 10.477 11.078 1 98.56 190 ALA A C 1
ATOM 1454 O O . ALA A 1 190 ? 8.047 10.453 10.367 1 98.56 190 ALA A O 1
ATOM 1455 N N . ALA A 1 191 ? 5.965 11.156 10.773 1 98.75 191 ALA A N 1
ATOM 1456 C CA . ALA A 1 191 ? 5.918 11.969 9.562 1 98.75 191 ALA A CA 1
ATOM 1457 C C . ALA A 1 191 ? 6.949 13.086 9.609 1 98.75 191 ALA A C 1
ATOM 1459 O O . ALA A 1 191 ? 7.613 13.375 8.609 1 98.75 191 ALA A O 1
ATOM 1460 N N . ILE A 1 192 ? 7.094 13.695 10.766 1 98.69 192 ILE A N 1
ATOM 1461 C CA . ILE A 1 192 ? 8.078 14.766 10.93 1 98.69 192 ILE A CA 1
ATOM 1462 C C . ILE A 1 192 ? 9.484 14.203 10.727 1 98.69 192 ILE A C 1
ATOM 1464 O O . ILE A 1 192 ? 10.312 14.82 10.055 1 98.69 192 ILE A O 1
ATOM 1468 N N . GLU A 1 193 ? 9.719 13.047 11.289 1 98.25 193 GLU A N 1
ATOM 1469 C CA . GLU A 1 193 ? 11.016 12.391 11.109 1 98.25 193 GLU A CA 1
ATOM 1470 C C . GLU A 1 193 ? 11.305 12.148 9.625 1 98.25 193 GLU A C 1
ATOM 1472 O O . GLU A 1 193 ? 12.406 12.43 9.156 1 98.25 193 GLU A O 1
ATOM 1477 N N . LEU A 1 194 ? 10.359 11.68 8.891 1 98.31 194 LEU A N 1
ATOM 1478 C CA . LEU A 1 194 ? 10.523 11.445 7.461 1 98.31 194 LEU A CA 1
ATOM 1479 C C . LEU A 1 194 ? 10.852 12.734 6.727 1 98.31 194 LEU A C 1
ATOM 1481 O O . LEU A 1 194 ? 11.734 12.766 5.867 1 98.31 194 LEU A O 1
ATOM 1485 N N . LEU A 1 195 ? 10.125 13.805 7.094 1 98.56 195 LEU A N 1
ATOM 1486 C CA . LEU A 1 195 ? 10.305 15.086 6.426 1 98.56 195 LEU A CA 1
ATOM 1487 C C . LEU A 1 195 ? 11.68 15.664 6.727 1 98.56 195 LEU A C 1
ATOM 1489 O O . LEU A 1 195 ? 12.164 16.547 6.004 1 98.56 195 LEU A O 1
ATOM 1493 N N . SER A 1 196 ? 12.305 15.203 7.812 1 97.81 196 SER A N 1
ATOM 1494 C CA . SER A 1 196 ? 13.625 15.688 8.195 1 97.81 196 SER A CA 1
ATOM 1495 C C . SER A 1 196 ? 14.727 14.969 7.434 1 97.81 196 SER A C 1
ATOM 1497 O O . SER A 1 196 ? 15.883 15.383 7.457 1 97.81 196 SER A O 1
ATOM 1499 N N . ARG A 1 197 ? 14.383 13.938 6.707 1 96.75 197 ARG A N 1
ATOM 1500 C CA . ARG A 1 197 ? 15.375 13.094 6.047 1 96.75 197 ARG A CA 1
ATOM 1501 C C . ARG A 1 197 ? 15.711 13.625 4.66 1 96.75 197 ARG A C 1
ATOM 1503 O O . ARG A 1 197 ? 14.961 14.43 4.102 1 96.75 197 ARG A O 1
ATOM 1510 N N . THR A 1 198 ? 16.891 13.172 4.215 1 96.75 198 THR A N 1
ATOM 1511 C CA . THR A 1 198 ? 17.297 13.414 2.832 1 96.75 198 THR A CA 1
ATOM 1512 C C . THR A 1 198 ? 16.734 12.336 1.912 1 96.75 198 THR A C 1
ATOM 1514 O O . THR A 1 198 ? 16.703 11.156 2.275 1 96.75 198 THR A O 1
ATOM 1517 N N . LEU A 1 199 ? 16.25 12.766 0.817 1 97.44 199 LEU A N 1
ATOM 1518 C CA . LEU A 1 199 ? 15.695 11.836 -0.17 1 97.44 199 LEU A CA 1
ATOM 1519 C C . LEU A 1 199 ? 16.812 11.094 -0.894 1 97.44 199 LEU A C 1
ATOM 1521 O O . LEU A 1 199 ? 17.828 11.688 -1.272 1 97.44 199 LEU A O 1
ATOM 1525 N N . PRO A 1 200 ? 16.656 9.836 -1.105 1 95.12 200 PRO A N 1
ATOM 1526 C CA . PRO A 1 200 ? 17.766 8.977 -1.543 1 95.12 200 PRO A CA 1
ATOM 1527 C C . PRO A 1 200 ? 18.25 9.312 -2.955 1 95.12 200 PRO A C 1
ATOM 1529 O O . PRO A 1 200 ? 19.438 9.188 -3.254 1 95.12 200 PRO A O 1
ATOM 1532 N N . VAL A 1 201 ? 17.391 9.734 -3.822 1 94.31 201 VAL A N 1
ATOM 1533 C CA . VAL A 1 201 ? 17.766 9.898 -5.223 1 94.31 201 VAL A CA 1
ATOM 1534 C C . VAL A 1 201 ? 18.25 11.328 -5.461 1 94.31 201 VAL A C 1
ATOM 1536 O O . VAL A 1 201 ? 19.375 11.539 -5.93 1 94.31 201 VAL A O 1
ATOM 1539 N N . THR A 1 202 ? 17.547 12.273 -5.062 1 96.12 202 THR A N 1
ATOM 1540 C CA . THR A 1 202 ? 17.859 13.672 -5.359 1 96.12 202 THR A CA 1
ATOM 1541 C C . THR A 1 202 ? 18.812 14.242 -4.324 1 96.12 202 THR A C 1
ATOM 1543 O O . THR A 1 202 ? 19.516 15.227 -4.594 1 96.12 202 THR A O 1
ATOM 1546 N N . GLY A 1 203 ? 18.812 13.695 -3.127 1 96.69 203 GLY A N 1
ATOM 1547 C CA . GLY A 1 203 ? 19.672 14.188 -2.061 1 96.69 203 GLY A CA 1
ATOM 1548 C C . GLY A 1 203 ? 19.094 15.391 -1.342 1 96.69 203 GLY A C 1
ATOM 1549 O O . GLY A 1 203 ? 19.703 15.906 -0.4 1 96.69 203 GLY A O 1
ATOM 1550 N N . GLY A 1 204 ? 17.969 15.875 -1.797 1 96.69 204 GLY A N 1
ATOM 1551 C CA . GLY A 1 204 ? 17.297 16.984 -1.136 1 96.69 204 GLY A CA 1
ATOM 1552 C C . GLY A 1 204 ? 16.484 16.562 0.077 1 96.69 204 GLY A C 1
ATOM 1553 O O . GLY A 1 204 ? 16.266 15.367 0.294 1 96.69 204 GLY A O 1
ATOM 1554 N N . ARG A 1 205 ? 16.078 17.562 0.833 1 96.38 205 ARG A N 1
ATOM 1555 C CA . ARG A 1 205 ? 15.266 17.297 2.018 1 96.38 205 ARG A CA 1
ATOM 1556 C C . ARG A 1 205 ? 13.812 17.016 1.64 1 96.38 205 ARG A C 1
ATOM 1558 O O . ARG A 1 205 ? 13.258 17.672 0.76 1 96.38 205 ARG A O 1
ATOM 1565 N N . ALA A 1 206 ? 13.242 16.078 2.309 1 98.5 206 ALA A N 1
ATOM 1566 C CA . ALA A 1 206 ? 11.852 15.727 2.045 1 98.5 206 ALA A CA 1
ATOM 1567 C C . ALA A 1 206 ? 10.938 16.922 2.281 1 98.5 206 ALA A C 1
ATOM 1569 O O . ALA A 1 206 ? 10.031 17.188 1.485 1 98.5 206 ALA A O 1
ATOM 1570 N N . LEU A 1 207 ? 11.219 17.672 3.355 1 98.75 207 LEU A N 1
ATOM 1571 C CA . LEU A 1 207 ? 10.391 18.844 3.629 1 98.75 207 LEU A CA 1
ATOM 1572 C C . LEU A 1 207 ? 10.492 19.859 2.496 1 98.75 207 LEU A C 1
ATOM 1574 O O . LEU A 1 207 ? 9.484 20.453 2.1 1 98.75 207 LEU A O 1
ATOM 1578 N N . ALA A 1 208 ? 11.672 20.047 2.02 1 98.56 208 ALA A N 1
ATOM 1579 C CA . ALA A 1 208 ? 11.875 21 0.934 1 98.56 208 ALA A CA 1
ATOM 1580 C C . ALA A 1 208 ? 11.047 20.625 -0.292 1 98.56 208 ALA A C 1
ATOM 1582 O O . ALA A 1 208 ? 10.438 21.484 -0.933 1 98.56 208 ALA A O 1
ATOM 1583 N N . ALA A 1 209 ? 11.078 19.328 -0.593 1 98.31 209 ALA A N 1
ATOM 1584 C CA . ALA A 1 209 ? 10.289 18.844 -1.722 1 98.31 209 ALA A CA 1
ATOM 1585 C C . ALA A 1 209 ? 8.805 19.078 -1.492 1 98.31 209 ALA A C 1
ATOM 1587 O O . ALA A 1 209 ? 8.094 19.531 -2.396 1 98.31 209 ALA A O 1
ATOM 1588 N N . LEU A 1 210 ? 8.336 18.812 -0.314 1 98.62 210 LEU A N 1
ATOM 1589 C CA . LEU A 1 210 ? 6.938 19.016 0.046 1 98.62 210 LEU A CA 1
ATOM 1590 C C . LEU A 1 210 ? 6.559 20.5 -0.08 1 98.62 210 LEU A C 1
ATOM 1592 O O . LEU A 1 210 ? 5.531 20.828 -0.676 1 98.62 210 LEU A O 1
ATOM 1596 N N . LEU A 1 211 ? 7.379 21.344 0.478 1 98.38 211 LEU A N 1
ATOM 1597 C CA . LEU A 1 211 ? 7.098 22.781 0.48 1 98.38 211 LEU A CA 1
ATOM 1598 C C . LEU A 1 211 ? 7.078 23.328 -0.941 1 98.38 211 LEU A C 1
ATOM 1600 O O . LEU A 1 211 ? 6.234 24.172 -1.275 1 98.38 211 LEU A O 1
ATOM 1604 N N . ALA A 1 212 ? 8.008 22.875 -1.746 1 96.75 212 ALA A N 1
ATOM 1605 C CA . ALA A 1 212 ? 8.039 23.312 -3.143 1 96.75 212 ALA A CA 1
ATOM 1606 C C . ALA A 1 212 ? 6.738 22.938 -3.854 1 96.75 212 ALA A C 1
ATOM 1608 O O . ALA A 1 212 ? 6.191 23.75 -4.609 1 96.75 212 ALA A O 1
ATOM 1609 N N . SER A 1 213 ? 6.281 21.766 -3.6 1 95.62 213 SER A N 1
ATOM 1610 C CA . SER A 1 213 ? 5.016 21.328 -4.176 1 95.62 213 SER A CA 1
ATOM 1611 C C . SER A 1 213 ? 3.846 22.125 -3.619 1 95.62 213 SER A C 1
ATOM 1613 O O . SER A 1 213 ? 3.008 22.609 -4.379 1 95.62 213 SER A O 1
ATOM 1615 N N . ALA A 1 214 ? 3.779 22.328 -2.33 1 95.69 214 ALA A N 1
ATOM 1616 C CA . ALA A 1 214 ? 2.674 22.984 -1.642 1 95.69 214 ALA A CA 1
ATOM 1617 C C . ALA A 1 214 ? 2.545 24.438 -2.078 1 95.69 214 ALA A C 1
ATOM 1619 O O . ALA A 1 214 ? 1.438 24.984 -2.168 1 95.69 214 ALA A O 1
ATOM 1620 N N . ARG A 1 215 ? 3.65 25.062 -2.344 1 93.94 215 ARG A N 1
ATOM 1621 C CA . ARG A 1 215 ? 3.678 26.469 -2.695 1 93.94 215 ARG A CA 1
ATOM 1622 C C . ARG A 1 215 ? 3.193 26.688 -4.125 1 93.94 215 ARG A C 1
ATOM 1624 O O . ARG A 1 215 ? 2.795 27.797 -4.488 1 93.94 215 ARG A O 1
ATOM 1631 N N . GLY A 1 216 ? 3.246 25.641 -4.879 1 93.56 216 GLY A N 1
ATOM 1632 C CA . GLY A 1 216 ? 2.838 25.766 -6.27 1 93.56 216 GLY A CA 1
ATOM 1633 C C . GLY A 1 216 ? 1.332 25.797 -6.449 1 93.56 216 GLY A C 1
ATOM 1634 O O . GLY A 1 216 ? 0.594 25.172 -5.691 1 93.56 216 GLY A O 1
ATOM 1635 N N . THR A 1 217 ? 0.914 26.578 -7.422 1 94.44 217 THR A N 1
ATOM 1636 C CA . THR A 1 217 ? -0.477 26.578 -7.863 1 94.44 217 THR A CA 1
ATOM 1637 C C . THR A 1 217 ? -0.674 25.656 -9.062 1 94.44 217 THR A C 1
ATOM 1639 O O . THR A 1 217 ? 0.157 25.625 -9.969 1 94.44 217 THR A O 1
ATOM 1642 N N . THR A 1 218 ? -1.639 24.875 -8.977 1 95.12 218 THR A N 1
ATOM 1643 C CA . THR A 1 218 ? -2.029 24.062 -10.125 1 95.12 218 THR A CA 1
ATOM 1644 C C . THR A 1 218 ? -3.428 24.438 -10.609 1 95.12 218 THR A C 1
ATOM 1646 O O . THR A 1 218 ? -4.156 25.156 -9.914 1 95.12 218 THR A O 1
ATOM 1649 N N . LEU A 1 219 ? -3.699 24.094 -11.805 1 95.19 219 LEU A N 1
ATOM 1650 C CA . LEU A 1 219 ? -5.039 24.266 -12.367 1 95.19 219 LEU A CA 1
ATOM 1651 C C . LEU A 1 219 ? -5.684 22.906 -12.633 1 95.19 219 LEU A C 1
ATOM 1653 O O . LEU A 1 219 ? -5.066 22.031 -13.25 1 95.19 219 LEU A O 1
ATOM 1657 N N . ARG A 1 220 ? -6.852 22.812 -12.039 1 95.75 220 ARG A N 1
ATOM 1658 C CA . ARG A 1 220 ? -7.637 21.625 -12.359 1 95.75 220 ARG A CA 1
ATOM 1659 C C . ARG A 1 220 ? -8.445 21.828 -13.641 1 95.75 220 ARG A C 1
ATOM 1661 O O . ARG A 1 220 ? -9.133 22.828 -13.789 1 95.75 220 ARG A O 1
ATOM 1668 N N . CYS A 1 221 ? -8.32 20.891 -14.539 1 95.56 221 CYS A N 1
ATOM 1669 C CA . CYS A 1 221 ? -9.047 20.891 -15.805 1 95.56 221 CYS A CA 1
ATOM 1670 C C . CYS A 1 221 ? -9.984 19.703 -15.906 1 95.56 221 CYS A C 1
ATOM 1672 O O . CYS A 1 221 ? -9.562 18.562 -15.688 1 95.56 221 CYS A O 1
ATOM 1674 N N . TRP A 1 222 ? -11.258 20 -16.172 1 95.19 222 TRP A N 1
ATOM 1675 C CA . TRP A 1 222 ? -12.25 18.938 -16.297 1 95.19 222 TRP A CA 1
ATOM 1676 C C . TRP A 1 222 ? -12.539 18.625 -17.75 1 95.19 222 TRP A C 1
ATOM 1678 O O . TRP A 1 222 ? -12.812 19.531 -18.547 1 95.19 222 TRP A O 1
ATOM 1688 N N . ALA A 1 223 ? -12.406 17.375 -18.109 1 95.5 223 ALA A N 1
ATOM 1689 C CA . ALA A 1 223 ? -12.836 16.891 -19.422 1 95.5 223 ALA A CA 1
ATOM 1690 C C . ALA A 1 223 ? -14.297 16.469 -19.391 1 95.5 223 ALA A C 1
ATOM 1692 O O . ALA A 1 223 ? -14.602 15.281 -19.578 1 95.5 223 ALA A O 1
ATOM 1693 N N . GLU A 1 224 ? -15.117 17.422 -19.312 1 93.81 224 GLU A N 1
ATOM 1694 C CA . GLU A 1 224 ? -16.547 17.156 -19.203 1 93.81 224 GLU A CA 1
ATOM 1695 C C . GLU A 1 224 ? -17.109 16.547 -20.484 1 93.81 224 GLU A C 1
ATOM 1697 O O . GLU A 1 224 ? -16.688 16.906 -21.578 1 93.81 224 GLU A O 1
ATOM 1702 N N . ASN A 1 225 ? -17.984 15.57 -20.266 1 92.31 225 ASN A N 1
ATOM 1703 C CA . ASN A 1 225 ? -18.688 14.945 -21.375 1 92.31 225 ASN A CA 1
ATOM 1704 C C . ASN A 1 225 ? -17.734 14.312 -22.391 1 92.31 225 ASN A C 1
ATOM 1706 O O . ASN A 1 225 ? -17.969 14.367 -23.594 1 92.31 225 ASN A O 1
ATOM 1710 N N . SER A 1 226 ? -16.625 13.906 -21.922 1 93.88 226 SER A N 1
ATOM 1711 C CA . SER A 1 226 ? -15.688 13.211 -22.797 1 93.88 226 SER A CA 1
ATOM 1712 C C . SER A 1 226 ? -16.281 11.898 -23.297 1 93.88 226 SER A C 1
ATOM 1714 O O . SER A 1 226 ? -17.016 11.227 -22.578 1 93.88 226 SER A O 1
ATOM 1716 N N . PRO A 1 227 ? -15.969 11.555 -24.562 1 92.56 227 PRO A N 1
ATOM 1717 C CA . PRO A 1 227 ? -16.453 10.273 -25.078 1 92.56 227 PRO A CA 1
ATOM 1718 C C . PRO A 1 227 ? -16 9.086 -24.219 1 92.56 227 PRO A C 1
ATOM 1720 O O . PRO A 1 227 ? -14.875 9.07 -23.734 1 92.56 227 PRO A O 1
ATOM 1723 N N . PHE A 1 228 ? -16.859 8.133 -24.125 1 88.12 228 PHE A N 1
ATOM 1724 C CA . PHE A 1 228 ? -16.609 6.961 -23.281 1 88.12 228 PHE A CA 1
ATOM 1725 C C . PHE A 1 228 ? -15.359 6.219 -23.75 1 88.12 228 PHE A C 1
ATOM 1727 O O . PHE A 1 228 ? -14.594 5.715 -22.922 1 88.12 228 PHE A O 1
ATOM 1734 N N . GLU A 1 229 ? -15.133 6.133 -24.984 1 89 229 GLU A N 1
ATOM 1735 C CA . GLU A 1 229 ? -14.031 5.375 -25.578 1 89 229 GLU A CA 1
ATOM 1736 C C . GLU A 1 229 ? -12.688 6.008 -25.234 1 89 229 GLU A C 1
ATOM 1738 O O . GLU A 1 229 ? -11.641 5.383 -25.422 1 89 229 GLU A O 1
ATOM 1743 N N . SER A 1 230 ? -12.766 7.27 -24.734 1 92.62 230 SER A N 1
ATOM 1744 C CA . SER A 1 230 ? -11.523 7.977 -24.469 1 92.62 230 SER A CA 1
ATOM 1745 C C . SER A 1 230 ? -11.047 7.742 -23.047 1 92.62 230 SER A C 1
ATOM 1747 O O . SER A 1 230 ? -10.008 8.258 -22.641 1 92.62 230 SER A O 1
ATOM 1749 N N . LYS A 1 231 ? -11.734 6.945 -22.312 1 90.44 231 LYS A N 1
ATOM 1750 C CA . LYS A 1 231 ? -11.445 6.758 -20.906 1 90.44 231 LYS A CA 1
ATOM 1751 C C . LYS A 1 231 ? -10.031 6.215 -20.688 1 90.44 231 LYS A C 1
ATOM 1753 O O . LYS A 1 231 ? -9.328 6.645 -19.781 1 90.44 231 LYS A O 1
ATOM 1758 N N . ASP A 1 232 ? -9.641 5.332 -21.5 1 86 232 ASP A N 1
ATOM 1759 C CA . ASP A 1 232 ? -8.328 4.707 -21.344 1 86 232 ASP A CA 1
ATOM 1760 C C . ASP A 1 232 ? -7.207 5.707 -21.609 1 86 232 ASP A C 1
ATOM 1762 O O . ASP A 1 232 ? -6.184 5.703 -20.922 1 86 232 ASP A O 1
ATOM 1766 N N . VAL A 1 233 ? -7.449 6.48 -22.578 1 90.25 233 VAL A N 1
ATOM 1767 C CA . VAL A 1 233 ? -6.469 7.508 -22.922 1 90.25 233 VAL A CA 1
ATOM 1768 C C . VAL A 1 233 ? -6.34 8.5 -21.766 1 90.25 233 VAL A C 1
ATOM 1770 O O . VAL A 1 233 ? -5.227 8.875 -21.375 1 90.25 233 VAL A O 1
ATOM 1773 N N . LEU A 1 234 ? -7.469 8.883 -21.234 1 94.62 234 LEU A N 1
ATOM 1774 C CA . LEU A 1 234 ? -7.477 9.828 -20.125 1 94.62 234 LEU A CA 1
ATOM 1775 C C . LEU A 1 234 ? -6.812 9.234 -18.891 1 94.62 234 LEU A C 1
ATOM 1777 O O . LEU A 1 234 ? -5.98 9.883 -18.266 1 94.62 234 LEU A O 1
ATOM 1781 N N . LYS A 1 235 ? -7.109 8 -18.609 1 90.88 235 LYS A N 1
ATOM 1782 C CA . LYS A 1 235 ? -6.508 7.309 -17.469 1 90.88 235 LYS A CA 1
ATOM 1783 C C . LYS A 1 235 ? -4.992 7.215 -17.625 1 90.88 235 LYS A C 1
ATOM 1785 O O . LYS A 1 235 ? -4.25 7.5 -16.688 1 90.88 235 LYS A O 1
ATOM 1790 N N . GLN A 1 236 ? -4.574 6.844 -18.75 1 84.88 236 GLN A N 1
ATOM 1791 C CA . GLN A 1 236 ? -3.148 6.699 -19.031 1 84.88 236 GLN A CA 1
ATOM 1792 C C . GLN A 1 236 ? -2.422 8.031 -18.875 1 84.88 236 GLN A C 1
ATOM 1794 O O . GLN A 1 236 ? -1.266 8.07 -18.453 1 84.88 236 GLN A O 1
ATOM 1799 N N . ARG A 1 237 ? -3.145 9.047 -19.234 1 91.06 237 ARG A N 1
ATOM 1800 C CA . ARG A 1 237 ? -2.541 10.375 -19.172 1 91.06 237 ARG A CA 1
ATOM 1801 C C . ARG A 1 237 ? -2.537 10.906 -17.75 1 91.06 237 ARG A C 1
ATOM 1803 O O . ARG A 1 237 ? -1.897 11.922 -17.453 1 91.06 237 ARG A O 1
ATOM 1810 N N . GLY A 1 238 ? -3.303 10.266 -16.891 1 91.62 238 GLY A N 1
ATOM 1811 C CA . GLY A 1 238 ? -3.254 10.656 -15.492 1 91.62 238 GLY A CA 1
ATOM 1812 C C . GLY A 1 238 ? -4.543 11.289 -15 1 91.62 238 GLY A C 1
ATOM 1813 O O . GLY A 1 238 ? -4.613 11.781 -13.867 1 91.62 238 GLY A O 1
ATOM 1814 N N . TYR A 1 239 ? -5.551 11.289 -15.891 1 95.44 239 TYR A N 1
ATOM 1815 C CA . TYR A 1 239 ? -6.832 11.828 -15.445 1 95.44 239 TYR A CA 1
ATOM 1816 C C . TYR A 1 239 ? -7.469 10.914 -14.398 1 95.44 239 TYR A C 1
ATOM 1818 O O . TYR A 1 239 ? -7.266 9.703 -14.414 1 95.44 239 TYR A O 1
ATOM 1826 N N . ARG A 1 240 ? -8.227 11.633 -13.578 1 93 240 ARG A N 1
ATOM 1827 C CA . ARG A 1 240 ? -9.008 10.938 -12.555 1 93 240 ARG A CA 1
ATOM 1828 C C . ARG A 1 240 ? -10.5 11.172 -12.766 1 93 240 ARG A C 1
ATOM 1830 O O . ARG A 1 240 ? -10.914 12.258 -13.164 1 93 240 ARG A O 1
ATOM 1837 N N . TRP A 1 241 ? -11.258 10.109 -12.438 1 90.69 241 TRP A N 1
ATOM 1838 C CA . TRP A 1 241 ? -12.703 10.203 -12.641 1 90.69 241 TRP A CA 1
ATOM 1839 C C . TRP A 1 241 ? -13.406 10.633 -11.359 1 90.69 241 TRP A C 1
ATOM 1841 O O . TRP A 1 241 ? -13.164 10.07 -10.289 1 90.69 241 TRP A O 1
ATOM 1851 N N . ASN A 1 242 ? -14.156 11.602 -11.453 1 88.94 242 ASN A N 1
ATOM 1852 C CA . ASN A 1 242 ? -15.078 11.984 -10.391 1 88.94 242 ASN A CA 1
ATOM 1853 C C . ASN A 1 242 ? -16.516 11.562 -10.703 1 88.94 242 ASN A C 1
ATOM 1855 O O . ASN A 1 242 ? -17.188 12.188 -11.523 1 88.94 242 ASN A O 1
ATOM 1859 N N . GLY A 1 243 ? -16.906 10.523 -10.008 1 81.69 243 GLY A N 1
ATOM 1860 C CA . GLY A 1 243 ? -18.281 10.062 -10.188 1 81.69 243 GLY A CA 1
ATOM 1861 C C . GLY A 1 243 ? -19.203 10.5 -9.07 1 81.69 243 GLY A C 1
ATOM 1862 O O . GLY A 1 243 ? -20.406 10.242 -9.117 1 81.69 243 GLY A O 1
ATOM 1863 N N . ASP A 1 244 ? -18.734 11.188 -8.133 1 77.31 244 ASP A N 1
ATOM 1864 C CA . ASP A 1 244 ? -19.484 11.539 -6.926 1 77.31 244 ASP A CA 1
ATOM 1865 C C . ASP A 1 244 ? -20.203 12.875 -7.094 1 77.31 244 ASP A C 1
ATOM 1867 O O . ASP A 1 244 ? -19.828 13.68 -7.945 1 77.31 244 ASP A O 1
ATOM 1871 N N . ASP A 1 245 ? -21.219 12.922 -6.312 1 78.56 245 ASP A N 1
ATOM 1872 C CA . ASP A 1 245 ? -21.906 14.203 -6.242 1 78.56 245 ASP A CA 1
ATOM 1873 C C . ASP A 1 245 ? -21.312 15.094 -5.152 1 78.56 245 ASP A C 1
ATOM 1875 O O . ASP A 1 245 ? -21.938 15.297 -4.105 1 78.56 245 ASP A O 1
ATOM 1879 N N . ASN A 1 246 ? -20.234 15.648 -5.434 1 77.06 246 ASN A N 1
ATOM 1880 C CA . ASN A 1 246 ? -19.484 16.406 -4.426 1 77.06 246 ASN A CA 1
ATOM 1881 C C . ASN A 1 246 ? -19.391 17.875 -4.793 1 77.06 246 ASN A C 1
ATOM 1883 O O . ASN A 1 246 ? -18.469 18.562 -4.355 1 77.06 246 ASN A O 1
ATOM 1887 N N . GLY A 1 247 ? -20.234 18.281 -5.68 1 78.62 247 GLY A N 1
ATOM 1888 C CA . GLY A 1 247 ? -20.25 19.672 -6.082 1 78.62 247 GLY A CA 1
ATOM 1889 C C . GLY A 1 247 ? -19.328 19.969 -7.25 1 78.62 247 GLY A C 1
ATOM 1890 O O . GLY A 1 247 ? -19.328 21.078 -7.793 1 78.62 247 GLY A O 1
ATOM 1891 N N . GLN A 1 248 ? -18.578 19.016 -7.621 1 84.69 248 GLN A N 1
ATOM 1892 C CA . GLN A 1 248 ? -17.688 19.141 -8.781 1 84.69 248 GLN A CA 1
ATOM 1893 C C . GLN A 1 248 ? -18.281 18.422 -9.992 1 84.69 248 GLN A C 1
ATOM 1895 O O . GLN A 1 248 ? -19.156 17.578 -9.852 1 84.69 248 GLN A O 1
ATOM 1900 N N . PRO A 1 249 ? -17.812 18.766 -11.172 1 86.94 249 PRO A N 1
ATOM 1901 C CA . PRO A 1 249 ? -18.312 18.078 -12.359 1 86.94 249 PRO A CA 1
ATOM 1902 C C . PRO A 1 249 ? -18.078 16.562 -12.297 1 86.94 249 PRO A C 1
ATOM 1904 O O . PRO A 1 249 ? -17.031 16.125 -11.82 1 86.94 249 PRO A O 1
ATOM 1907 N N . ARG A 1 250 ? -19.062 15.914 -12.602 1 88.88 250 ARG A N 1
ATOM 1908 C CA . ARG A 1 250 ? -18.875 14.484 -12.844 1 88.88 250 ARG A CA 1
ATOM 1909 C C . ARG A 1 250 ? -18.094 14.25 -14.133 1 88.88 250 ARG A C 1
ATOM 1911 O O . ARG A 1 250 ? -18.688 14.141 -15.211 1 88.88 250 ARG A O 1
ATOM 1918 N N . ALA A 1 251 ? -16.812 14.164 -14.039 1 94.19 251 ALA A N 1
ATOM 1919 C CA . ALA A 1 251 ? -15.945 14.172 -15.211 1 94.19 251 ALA A CA 1
ATOM 1920 C C . ALA A 1 251 ? -14.539 13.703 -14.859 1 94.19 251 ALA A C 1
ATOM 1922 O O . ALA A 1 251 ? -14.195 13.578 -13.68 1 94.19 251 ALA A O 1
ATOM 1923 N N . TRP A 1 252 ? -13.812 13.398 -15.898 1 95 252 TRP A N 1
ATOM 1924 C CA . TRP A 1 252 ? -12.375 13.219 -15.758 1 95 252 TRP A CA 1
ATOM 1925 C C . TRP A 1 252 ? -11.68 14.555 -15.492 1 95 252 TRP A C 1
ATOM 1927 O O . TRP A 1 252 ? -12.031 15.57 -16.078 1 95 252 TRP A O 1
ATOM 1937 N N . TRP A 1 253 ? -10.766 14.508 -14.562 1 95.5 253 TRP A N 1
ATOM 1938 C CA . TRP A 1 253 ? -10.062 15.758 -14.266 1 95.5 253 TRP A CA 1
ATOM 1939 C C . TRP A 1 253 ? -8.578 15.508 -14.055 1 95.5 253 TRP A C 1
ATOM 1941 O O . TRP A 1 253 ? -8.164 14.375 -13.789 1 95.5 253 TRP A O 1
ATOM 1951 N N . ILE A 1 254 ? -7.777 16.531 -14.266 1 96.5 254 ILE A N 1
ATOM 1952 C CA . ILE A 1 254 ? -6.336 16.469 -14.047 1 96.5 254 ILE A CA 1
ATOM 1953 C C . ILE A 1 254 ? -5.84 17.797 -13.508 1 96.5 254 ILE A C 1
ATOM 1955 O O . ILE A 1 254 ? -6.422 18.844 -13.789 1 96.5 254 ILE A O 1
ATOM 1959 N N . ASP A 1 255 ? -4.945 17.781 -12.641 1 94.94 255 ASP A N 1
ATOM 1960 C CA . ASP A 1 255 ? -4.25 18.984 -12.195 1 94.94 255 ASP A CA 1
ATOM 1961 C C . ASP A 1 255 ? -2.936 19.172 -12.953 1 94.94 255 ASP A C 1
ATOM 1963 O O . ASP A 1 255 ? -2.113 18.25 -13.008 1 94.94 255 ASP A O 1
ATOM 1967 N N . VAL A 1 256 ? -2.773 20.297 -13.547 1 95.44 256 VAL A N 1
ATOM 1968 C CA . VAL A 1 256 ? -1.538 20.609 -14.258 1 95.44 256 VAL A CA 1
ATOM 1969 C C . VAL A 1 256 ? -1.005 21.969 -13.812 1 95.44 256 VAL A C 1
ATOM 1971 O O . VAL A 1 256 ? -1.722 22.734 -13.172 1 95.44 256 VAL A O 1
ATOM 1974 N N . SER A 1 257 ? 0.271 22.172 -14.133 1 92.69 257 SER A N 1
ATOM 1975 C CA . SER A 1 257 ? 0.836 23.484 -13.844 1 92.69 257 SER A CA 1
ATOM 1976 C C . SER A 1 257 ? 0.184 24.578 -14.695 1 92.69 257 SER A C 1
ATOM 1978 O O . SER A 1 257 ? -0.392 24.281 -15.742 1 92.69 257 SER A O 1
ATOM 1980 N N . GLU A 1 258 ? 0.292 25.797 -14.164 1 90.88 258 GLU A N 1
ATOM 1981 C CA . GLU A 1 258 ? -0.241 26.922 -14.914 1 90.88 258 GLU A CA 1
ATOM 1982 C C . GLU A 1 258 ? 0.385 27.016 -16.312 1 90.88 258 GLU A C 1
ATOM 1984 O O . GLU A 1 258 ? -0.296 27.344 -17.281 1 90.88 258 GLU A O 1
ATOM 1989 N N . ALA A 1 259 ? 1.624 26.641 -16.328 1 92.75 259 ALA A N 1
ATOM 1990 C CA . ALA A 1 259 ? 2.354 26.719 -17.594 1 92.75 259 ALA A CA 1
ATOM 1991 C C . ALA A 1 259 ? 1.868 25.656 -18.578 1 92.75 259 ALA A C 1
ATOM 1993 O O . ALA A 1 259 ? 1.993 25.828 -19.797 1 92.75 259 ALA A O 1
ATOM 1994 N N . ASP A 1 260 ? 1.218 24.641 -18.094 1 94.88 260 ASP A N 1
ATOM 1995 C CA . ASP A 1 260 ? 0.899 23.484 -18.922 1 94.88 260 ASP A CA 1
ATOM 1996 C C . ASP A 1 260 ? -0.583 23.469 -19.297 1 94.88 260 ASP A C 1
ATOM 1998 O O . ASP A 1 260 ? -1.026 22.609 -20.062 1 94.88 260 ASP A O 1
ATOM 2002 N N . ILE A 1 261 ? -1.359 24.422 -18.781 1 94.88 261 ILE A N 1
ATOM 2003 C CA . ILE A 1 261 ? -2.812 24.344 -18.891 1 94.88 261 ILE A CA 1
ATOM 2004 C C . ILE A 1 261 ? -3.227 24.453 -20.359 1 94.88 261 ILE A C 1
ATOM 2006 O O . ILE A 1 261 ? -4.129 23.75 -20.812 1 94.88 261 ILE A O 1
ATOM 2010 N N . GLU A 1 262 ? -2.559 25.328 -21.109 1 95.19 262 GLU A N 1
ATOM 2011 C CA . GLU A 1 262 ? -2.955 25.516 -22.5 1 95.19 262 GLU A CA 1
ATOM 2012 C C . GLU A 1 262 ? -2.6 24.297 -23.344 1 95.19 262 GLU A C 1
ATOM 2014 O O . GLU A 1 262 ? -3.363 23.906 -24.234 1 95.19 262 GLU A O 1
ATOM 2019 N N . ALA A 1 263 ? -1.501 23.766 -23 1 96.44 263 ALA A N 1
ATOM 2020 C CA . ALA A 1 263 ? -1.119 22.531 -23.688 1 96.44 263 ALA A CA 1
ATOM 2021 C C . ALA A 1 263 ? -2.1 21.406 -23.375 1 96.44 263 ALA A C 1
ATOM 2023 O O . ALA A 1 263 ? -2.41 20.578 -24.25 1 96.44 263 ALA A O 1
ATOM 2024 N N . GLU A 1 264 ? -2.535 21.359 -22.172 1 96.62 264 GLU A N 1
ATOM 2025 C CA . GLU A 1 264 ? -3.484 20.328 -21.766 1 96.62 264 GLU A CA 1
ATOM 2026 C C . GLU A 1 264 ? -4.828 20.516 -22.469 1 96.62 264 GLU A C 1
ATOM 2028 O O . GLU A 1 264 ? -5.414 19.547 -22.953 1 96.62 264 GLU A O 1
ATOM 2033 N N . LYS A 1 265 ? -5.254 21.766 -22.578 1 96.06 265 LYS A N 1
ATOM 2034 C CA . LYS A 1 265 ? -6.492 22.062 -23.297 1 96.06 265 LYS A CA 1
ATOM 2035 C C . LYS A 1 265 ? -6.375 21.672 -24.766 1 96.06 265 LYS A C 1
ATOM 2037 O O . LYS A 1 265 ? -7.316 21.125 -25.344 1 96.06 265 LYS A O 1
ATOM 2042 N N . ALA A 1 266 ? -5.23 21.922 -25.312 1 96.44 266 ALA A N 1
ATOM 2043 C CA . ALA A 1 266 ? -4.984 21.594 -26.719 1 96.44 266 ALA A CA 1
ATOM 2044 C C . ALA A 1 266 ? -5.035 20.078 -26.922 1 96.44 266 ALA A C 1
ATOM 2046 O O . ALA A 1 266 ? -5.586 19.594 -27.922 1 96.44 266 ALA A O 1
ATOM 2047 N N . PHE A 1 267 ? -4.504 19.375 -26.047 1 97.19 267 PHE A N 1
ATOM 2048 C CA . PHE A 1 267 ? -4.555 17.922 -26.094 1 97.19 267 PHE A CA 1
ATOM 2049 C C . PHE A 1 267 ? -6 17.438 -26.094 1 97.19 267 PHE A C 1
ATOM 2051 O O . PHE A 1 267 ? -6.375 16.594 -26.922 1 97.19 267 PHE A O 1
ATOM 2058 N N . LEU A 1 268 ? -6.75 17.969 -25.141 1 96.81 268 LEU A N 1
ATOM 2059 C CA . LEU A 1 268 ? -8.141 17.562 -25.031 1 96.81 268 LEU A CA 1
ATOM 2060 C C . LEU A 1 268 ? -8.898 17.859 -26.328 1 96.81 268 LEU A C 1
ATOM 2062 O O . LEU A 1 268 ? -9.648 17.016 -26.828 1 96.81 268 LEU A O 1
ATOM 2066 N N . ARG A 1 269 ? -8.68 19.016 -26.922 1 96.75 269 ARG A N 1
ATOM 2067 C CA . ARG A 1 269 ? -9.359 19.406 -28.156 1 96.75 269 ARG A CA 1
ATOM 2068 C C . ARG A 1 269 ? -8.953 18.484 -29.312 1 96.75 269 ARG A C 1
ATOM 2070 O O . ARG A 1 269 ? -9.797 18.078 -30.109 1 96.75 269 ARG A O 1
ATOM 2077 N N . ALA A 1 270 ? -7.707 18.141 -29.312 1 96.56 270 ALA A N 1
ATOM 2078 C CA . ALA A 1 270 ? -7.16 17.422 -30.453 1 96.56 270 ALA A CA 1
ATOM 2079 C C . ALA A 1 270 ? -7.418 15.914 -30.344 1 96.56 270 ALA A C 1
ATOM 2081 O O . ALA A 1 270 ? -7.777 15.266 -31.328 1 96.56 270 ALA A O 1
ATOM 2082 N N . GLU A 1 271 ? -7.27 15.406 -29.156 1 95.75 271 GLU A N 1
ATOM 2083 C CA . GLU A 1 271 ? -7.188 13.953 -29.031 1 95.75 271 GLU A CA 1
ATOM 2084 C C . GLU A 1 271 ? -8.469 13.383 -28.422 1 95.75 271 GLU A C 1
ATOM 2086 O O . GLU A 1 271 ? -8.797 12.211 -28.641 1 95.75 271 GLU A O 1
ATOM 2091 N N . ILE A 1 272 ? -9.094 14.164 -27.641 1 96.25 272 ILE A N 1
ATOM 2092 C CA . ILE A 1 272 ? -10.227 13.609 -26.906 1 96.25 272 ILE A CA 1
ATOM 2093 C C . ILE A 1 272 ? -11.539 14.047 -27.562 1 96.25 272 ILE A C 1
ATOM 2095 O O . ILE A 1 272 ? -12.312 13.211 -28.031 1 96.25 272 ILE A O 1
ATOM 2099 N N . TYR A 1 273 ? -11.703 15.328 -27.781 1 95.69 273 TYR A N 1
ATOM 2100 C CA . TYR A 1 273 ? -12.969 15.844 -28.281 1 95.69 273 TYR A CA 1
ATOM 2101 C C . TYR A 1 273 ? -12.945 15.984 -29.797 1 95.69 273 TYR A C 1
ATOM 2103 O O . TYR A 1 273 ? -14 15.953 -30.453 1 95.69 273 TYR A O 1
ATOM 2111 N N . LYS A 1 274 ? -11.781 16.312 -30.391 1 94.25 274 LYS A N 1
ATOM 2112 C CA . LYS A 1 274 ? -11.594 16.484 -31.828 1 94.25 274 LYS A CA 1
ATOM 2113 C C . LYS A 1 274 ? -12.414 17.672 -32.344 1 94.25 274 LYS A C 1
ATOM 2115 O O . LYS A 1 274 ? -12.945 17.625 -33.469 1 94.25 274 LYS A O 1
ATOM 2120 N N . ARG A 1 275 ? -12.664 18.562 -31.516 1 94.19 275 ARG A N 1
ATOM 2121 C CA . ARG A 1 275 ? -13.328 19.828 -31.812 1 94.19 275 ARG A CA 1
ATOM 2122 C C . ARG A 1 275 ? -12.984 20.891 -30.781 1 94.19 275 ARG A C 1
ATOM 2124 O O . ARG A 1 275 ? -12.352 20.578 -29.766 1 94.19 275 ARG A O 1
ATOM 2131 N N . ASP A 1 276 ? -13.375 22.094 -31.094 1 92.88 276 ASP A N 1
ATOM 2132 C CA . ASP A 1 276 ? -13.148 23.172 -30.141 1 92.88 276 ASP A CA 1
ATOM 2133 C C . ASP A 1 276 ? -14.18 23.141 -29.016 1 92.88 276 ASP A C 1
ATOM 2135 O O . ASP A 1 276 ? -15.383 23.047 -29.266 1 92.88 276 ASP A O 1
ATOM 2139 N N . VAL A 1 277 ? -13.648 23.016 -27.812 1 92.38 277 VAL A N 1
ATOM 2140 C CA . VAL A 1 277 ? -14.492 23.016 -26.625 1 92.38 277 VAL A CA 1
ATOM 2141 C C . VAL A 1 277 ? -13.883 23.891 -25.547 1 92.38 277 VAL A C 1
ATOM 2143 O O . VAL A 1 277 ? -12.68 24.172 -25.562 1 92.38 277 VAL A O 1
ATOM 2146 N N . THR A 1 278 ? -14.742 24.422 -24.766 1 91.69 278 THR A N 1
ATOM 2147 C CA . THR A 1 278 ? -14.289 25.156 -23.578 1 91.69 278 THR A CA 1
ATOM 2148 C C . THR A 1 278 ? -14.219 24.25 -22.359 1 91.69 278 THR A C 1
ATOM 2150 O O . THR A 1 278 ? -14.93 23.234 -22.297 1 91.69 278 THR A O 1
ATOM 2153 N N . PHE A 1 279 ? -13.289 24.594 -21.547 1 94.06 279 PHE A N 1
ATOM 2154 C CA . PHE A 1 279 ? -13.062 23.734 -20.391 1 94.06 279 PHE A CA 1
ATOM 2155 C C . PHE A 1 279 ? -13.258 24.531 -19.094 1 94.06 279 PHE A C 1
ATOM 2157 O O . PHE A 1 279 ? -12.867 25.688 -19.016 1 94.06 279 PHE A O 1
ATOM 2164 N N . ARG A 1 280 ? -13.938 23.953 -18.219 1 92.88 280 ARG A N 1
ATOM 2165 C CA . ARG A 1 280 ? -13.961 24.469 -16.859 1 92.88 280 ARG A CA 1
ATOM 2166 C C . ARG A 1 280 ? -12.641 24.203 -16.156 1 92.88 280 ARG A C 1
ATOM 2168 O O . ARG A 1 280 ? -12.078 23.109 -16.266 1 92.88 280 ARG A O 1
ATOM 2175 N N . THR A 1 281 ? -12.086 25.172 -15.523 1 93.81 281 THR A N 1
ATOM 2176 C CA . THR A 1 281 ? -10.852 25.047 -14.758 1 93.81 281 THR A CA 1
ATOM 2177 C C . THR A 1 281 ? -11 25.672 -13.375 1 93.81 281 THR A C 1
ATOM 2179 O O . THR A 1 281 ? -11.93 26.453 -13.141 1 93.81 281 THR A O 1
ATOM 2182 N N . ALA A 1 282 ? -10.203 25.266 -12.453 1 94.12 282 ALA A N 1
ATOM 2183 C CA . ALA A 1 282 ? -10.141 25.844 -11.117 1 94.12 282 ALA A CA 1
ATOM 2184 C C . ALA A 1 282 ? -8.695 25.953 -10.633 1 94.12 282 ALA A C 1
ATOM 2186 O O . ALA A 1 282 ? -7.883 25.062 -10.891 1 94.12 282 ALA A O 1
ATOM 2187 N N . ALA A 1 283 ? -8.445 27.031 -9.953 1 94 283 ALA A N 1
ATOM 2188 C CA . ALA A 1 283 ? -7.137 27.156 -9.312 1 94 283 ALA A CA 1
ATOM 2189 C C . ALA A 1 283 ? -7.062 26.328 -8.039 1 94 283 ALA A C 1
ATOM 2191 O O . ALA A 1 283 ? -7.988 26.344 -7.219 1 94 283 ALA A O 1
ATOM 2192 N N . VAL A 1 284 ? -6.047 25.562 -7.906 1 95.19 284 VAL A N 1
ATOM 2193 C CA . VAL A 1 284 ? -5.797 24.719 -6.734 1 95.19 284 VAL A CA 1
ATOM 2194 C C . VAL A 1 284 ? -4.512 25.172 -6.047 1 95.19 284 VAL A C 1
ATOM 2196 O O . VAL A 1 284 ? -3.434 25.141 -6.645 1 95.19 284 VAL A O 1
ATOM 2199 N N . THR A 1 285 ? -4.609 25.672 -4.855 1 95.44 285 THR A N 1
ATOM 2200 C CA . THR A 1 285 ? -3.5 26.172 -4.043 1 95.44 285 THR A CA 1
ATOM 2201 C C . THR A 1 285 ? -3.451 25.438 -2.701 1 95.44 285 THR A C 1
ATOM 2203 O O . THR A 1 285 ? -4.281 24.578 -2.43 1 95.44 285 THR A O 1
ATOM 2206 N N . ALA A 1 286 ? -2.502 25.781 -1.843 1 96.56 286 ALA A N 1
ATOM 2207 C CA . ALA A 1 286 ? -2.393 25.188 -0.516 1 96.56 286 ALA A CA 1
ATOM 2208 C C . ALA A 1 286 ? -3.635 25.469 0.322 1 96.56 286 ALA A C 1
ATOM 2210 O O . ALA A 1 286 ? -3.91 24.766 1.298 1 96.56 286 ALA A O 1
ATOM 2211 N N . PHE A 1 287 ? -4.449 26.406 -0.074 1 96.06 287 PHE A N 1
ATOM 2212 C CA . PHE A 1 287 ? -5.578 26.844 0.735 1 96.06 287 PHE A CA 1
ATOM 2213 C C . PHE A 1 287 ? -6.828 26.031 0.403 1 96.06 287 PHE A C 1
ATOM 2215 O O . PHE A 1 287 ? -7.758 25.953 1.211 1 96.06 287 PHE A O 1
ATOM 2222 N N . ASN A 1 288 ? -6.836 25.406 -0.79 1 95 288 ASN A N 1
ATOM 2223 C CA . ASN A 1 288 ? -8.031 24.641 -1.128 1 95 288 ASN A CA 1
ATOM 2224 C C . ASN A 1 288 ? -7.676 23.234 -1.612 1 95 288 ASN A C 1
ATOM 2226 O O . ASN A 1 288 ? -8.555 22.391 -1.799 1 95 288 ASN A O 1
ATOM 2230 N N . ARG A 1 289 ? -6.418 22.984 -1.78 1 95 289 ARG A N 1
ATOM 2231 C CA . ARG A 1 289 ? -5.977 21.641 -2.137 1 95 289 ARG A CA 1
ATOM 2232 C C . ARG A 1 289 ? -6.355 20.625 -1.056 1 95 289 ARG A C 1
ATOM 2234 O O . ARG A 1 289 ? -6.336 20.953 0.134 1 95 289 ARG A O 1
ATOM 2241 N N . HIS A 1 290 ? -6.68 19.422 -1.404 1 93.94 290 HIS A N 1
ATOM 2242 C CA . HIS A 1 290 ? -7.012 18.312 -0.511 1 93.94 290 HIS A CA 1
ATOM 2243 C C . HIS A 1 290 ? -8.32 18.578 0.229 1 93.94 290 HIS A C 1
ATOM 2245 O O . HIS A 1 290 ? -8.578 17.969 1.27 1 93.94 290 HIS A O 1
ATOM 2251 N N . SER A 1 291 ? -9.031 19.609 -0.165 1 92.06 291 SER A N 1
ATOM 2252 C CA . SER A 1 291 ? -10.328 19.922 0.43 1 92.06 291 SER A CA 1
ATOM 2253 C C . SER A 1 291 ? -11.461 19.688 -0.562 1 92.06 291 SER A C 1
ATOM 2255 O O . SER A 1 291 ? -11.219 19.391 -1.734 1 92.06 291 SER A O 1
ATOM 2257 N N . GLY A 1 292 ? -12.664 19.734 -0.017 1 85.94 292 GLY A N 1
ATOM 2258 C CA . GLY A 1 292 ? -13.828 19.688 -0.891 1 85.94 292 GLY A CA 1
ATOM 2259 C C . GLY A 1 292 ? -14.18 21.047 -1.482 1 85.94 292 GLY A C 1
ATOM 2260 O O . GLY A 1 292 ? -15.18 21.172 -2.199 1 85.94 292 GLY A O 1
ATOM 2261 N N . ARG A 1 293 ? -13.367 22.016 -1.282 1 85.62 293 ARG A N 1
ATOM 2262 C CA . ARG A 1 293 ? -13.727 23.391 -1.602 1 85.62 293 ARG A CA 1
ATOM 2263 C C . ARG A 1 293 ? -13.086 23.828 -2.912 1 85.62 293 ARG A C 1
ATOM 2265 O O . ARG A 1 293 ? -12.594 24.953 -3.018 1 85.62 293 ARG A O 1
ATOM 2272 N N . ILE A 1 294 ? -13.016 23 -3.879 1 85.75 294 ILE A N 1
ATOM 2273 C CA . ILE A 1 294 ? -12.469 23.406 -5.168 1 85.75 294 ILE A CA 1
ATOM 2274 C C . ILE A 1 294 ? -13.547 24.125 -5.98 1 85.75 294 ILE A C 1
ATOM 2276 O O . ILE A 1 294 ? -14.578 23.531 -6.312 1 85.75 294 ILE A O 1
ATOM 2280 N N . THR A 1 295 ? -13.305 25.469 -6.109 1 79.75 295 THR A N 1
ATOM 2281 C CA . THR A 1 295 ? -14.297 26.312 -6.766 1 79.75 295 THR A CA 1
ATOM 2282 C C . THR A 1 295 ? -13.906 26.578 -8.219 1 79.75 295 THR A C 1
ATOM 2284 O O . THR A 1 295 ? -12.742 26.859 -8.508 1 79.75 295 THR A O 1
ATOM 2287 N N . LEU A 1 296 ? -14.883 26.609 -9.047 1 77.56 296 LEU A N 1
ATOM 2288 C CA . LEU A 1 296 ? -14.703 26.797 -10.484 1 77.56 296 LEU A CA 1
ATOM 2289 C C . LEU A 1 296 ? -14.328 28.234 -10.805 1 77.56 296 LEU A C 1
ATOM 2291 O O . LEU A 1 296 ? -14.859 29.172 -10.195 1 77.56 296 LEU A O 1
ATOM 2295 N N . ILE A 1 297 ? -13.195 28.625 -11.43 1 69.69 297 ILE A N 1
ATOM 2296 C CA . ILE A 1 297 ? -12.797 29.984 -11.758 1 69.69 297 ILE A CA 1
ATOM 2297 C C . ILE A 1 297 ? -13.32 30.359 -13.141 1 69.69 297 ILE A C 1
ATOM 2299 O O . ILE A 1 297 ? -13.469 31.547 -13.461 1 69.69 297 ILE A O 1
ATOM 2303 N N . GLY A 1 298 ? -13.5 29.438 -14.094 1 64.88 298 GLY A N 1
ATOM 2304 C CA . GLY A 1 298 ? -13.992 29.906 -15.383 1 64.88 298 GLY A CA 1
ATOM 2305 C C . GLY A 1 298 ? -14.047 28.812 -16.422 1 64.88 298 GLY A C 1
ATOM 2306 O O . GLY A 1 298 ? -13.547 27.703 -16.203 1 64.88 298 GLY A O 1
ATOM 2307 N N . GLN A 1 299 ? -15.109 28.953 -17.391 1 58.88 299 GLN A N 1
ATOM 2308 C CA . GLN A 1 299 ? -15.219 28.203 -18.641 1 58.88 299 GLN A CA 1
ATOM 2309 C C . GLN A 1 299 ? -14.398 28.844 -19.75 1 58.88 299 GLN A C 1
ATOM 2311 O O . GLN A 1 299 ? -14.477 30.047 -19.969 1 58.88 299 GLN A O 1
ATOM 2316 N N . GLY A 1 300 ? -13.078 28.609 -19.859 1 48.62 300 GLY A N 1
ATOM 2317 C CA . GLY A 1 300 ? -12.445 29.188 -21.031 1 48.62 300 GLY A CA 1
ATOM 2318 C C . GLY A 1 300 ? -12.172 28.172 -22.125 1 48.62 300 GLY A C 1
ATOM 2319 O O . GLY A 1 300 ? -12.164 26.969 -21.875 1 48.62 300 GLY A O 1
ATOM 2320 N N . MET B 1 1 ? 39.156 -10.898 24.672 1 42.59 1 MET B N 1
ATOM 2321 C CA . MET B 1 1 ? 37.688 -11.094 24.578 1 42.59 1 MET B CA 1
ATOM 2322 C C . MET B 1 1 ? 37.25 -11.078 23.125 1 42.59 1 MET B C 1
ATOM 2324 O O . MET B 1 1 ? 37.531 -10.125 22.391 1 42.59 1 MET B O 1
ATOM 2328 N N . THR B 1 2 ? 36.844 -12.109 22.5 1 66.94 2 THR B N 1
ATOM 2329 C CA . THR B 1 2 ? 36.562 -12.281 21.078 1 66.94 2 THR B CA 1
ATOM 2330 C C . THR B 1 2 ? 35.375 -11.406 20.641 1 66.94 2 THR B C 1
ATOM 2332 O O . THR B 1 2 ? 34.469 -11.156 21.438 1 66.94 2 THR B O 1
ATOM 2335 N N . SER B 1 3 ? 35.5 -10.609 19.625 1 80.31 3 SER B N 1
ATOM 2336 C CA . SER B 1 3 ? 34.438 -9.758 19.062 1 80.31 3 SER B CA 1
ATOM 2337 C C . SER B 1 3 ? 33.125 -10.523 18.906 1 80.31 3 SER B C 1
ATOM 2339 O O . SER B 1 3 ? 33.125 -11.672 18.453 1 80.31 3 SER B O 1
ATOM 2341 N N . PRO B 1 4 ? 32.031 -10.062 19.516 1 88.62 4 PRO B N 1
ATOM 2342 C CA . PRO B 1 4 ? 30.75 -10.75 19.391 1 88.62 4 PRO B CA 1
ATOM 2343 C C . PRO B 1 4 ? 30.391 -11.109 17.953 1 88.62 4 PRO B C 1
ATOM 2345 O O . PRO B 1 4 ? 30.766 -10.391 17.031 1 88.62 4 PRO B O 1
ATOM 2348 N N . THR B 1 5 ? 29.859 -12.273 17.719 1 91.06 5 THR B N 1
ATOM 2349 C CA . THR B 1 5 ? 29.359 -12.703 16.422 1 91.06 5 THR B CA 1
ATOM 2350 C C . THR B 1 5 ? 28.156 -11.859 16 1 91.06 5 THR B C 1
ATOM 2352 O O . THR B 1 5 ? 27.547 -11.18 16.828 1 91.06 5 THR B O 1
ATOM 2355 N N . PRO B 1 6 ? 27.828 -11.906 14.75 1 91.56 6 PRO B N 1
ATOM 2356 C CA . PRO B 1 6 ? 26.641 -11.18 14.289 1 91.56 6 PRO B CA 1
ATOM 2357 C C . PRO B 1 6 ? 25.375 -11.586 15.039 1 91.56 6 PRO B C 1
ATOM 2359 O O . PRO B 1 6 ? 24.594 -10.727 15.445 1 91.56 6 PRO B O 1
ATOM 2362 N N . ASP B 1 7 ? 25.25 -12.781 15.273 1 92.69 7 ASP B N 1
ATOM 2363 C CA . ASP B 1 7 ? 24.062 -13.266 15.977 1 92.69 7 ASP B CA 1
ATOM 2364 C C . ASP B 1 7 ? 24 -12.734 17.406 1 92.69 7 ASP B C 1
ATOM 2366 O O . ASP B 1 7 ? 22.922 -12.398 17.906 1 92.69 7 ASP B O 1
ATOM 2370 N N . GLU B 1 8 ? 25.078 -12.672 17.984 1 92.69 8 GLU B N 1
ATOM 2371 C CA . GLU B 1 8 ? 25.156 -12.141 19.344 1 92.69 8 GLU B CA 1
ATOM 2372 C C . GLU B 1 8 ? 24.844 -10.648 19.359 1 92.69 8 GLU B C 1
ATOM 2374 O O . GLU B 1 8 ? 24.172 -10.164 20.281 1 92.69 8 GLU B O 1
ATOM 2379 N N . MET B 1 9 ? 25.359 -9.977 18.391 1 93.56 9 MET B N 1
ATOM 2380 C CA . MET B 1 9 ? 25.109 -8.539 18.297 1 93.56 9 MET B CA 1
ATOM 2381 C C . MET B 1 9 ? 23.625 -8.266 18.062 1 93.56 9 MET B C 1
ATOM 2383 O O . MET B 1 9 ? 23.062 -7.359 18.688 1 93.56 9 MET B O 1
ATOM 2387 N N . VAL B 1 10 ? 23.047 -9.062 17.203 1 94 10 VAL B N 1
ATOM 2388 C CA . VAL B 1 10 ? 21.625 -8.93 16.922 1 94 10 VAL B CA 1
ATOM 2389 C C . VAL B 1 10 ? 20.812 -9.164 18.188 1 94 10 VAL B C 1
ATOM 2391 O O . VAL B 1 10 ? 19.938 -8.359 18.531 1 94 10 VAL B O 1
ATOM 2394 N N . ALA B 1 11 ? 21.156 -10.195 18.875 1 93.5 11 ALA B N 1
ATOM 2395 C CA . ALA B 1 11 ? 20.453 -10.523 20.109 1 93.5 11 ALA B CA 1
ATOM 2396 C C . ALA B 1 11 ? 20.594 -9.406 21.141 1 93.5 11 ALA B C 1
ATOM 2398 O O . ALA B 1 11 ? 19.625 -9.047 21.812 1 93.5 11 ALA B O 1
ATOM 2399 N N . ALA B 1 12 ? 21.75 -8.922 21.25 1 93.19 12 ALA B N 1
ATOM 2400 C CA . ALA B 1 12 ? 22.031 -7.852 22.203 1 93.19 12 ALA B CA 1
ATOM 2401 C C . ALA B 1 12 ? 21.234 -6.594 21.859 1 93.19 12 ALA B C 1
ATOM 2403 O O . ALA B 1 12 ? 20.656 -5.957 22.75 1 93.19 12 ALA B O 1
ATOM 2404 N N . LEU B 1 13 ? 21.234 -6.227 20.641 1 93.69 13 LEU B N 1
ATOM 2405 C CA . LEU B 1 13 ? 20.516 -5.035 20.203 1 93.69 13 LEU B CA 1
ATOM 2406 C C . LEU B 1 13 ? 19.016 -5.188 20.422 1 93.69 13 LEU B C 1
ATOM 2408 O O . LEU B 1 13 ? 18.391 -4.309 21.016 1 93.69 13 LEU B O 1
ATOM 2412 N N . GLU B 1 14 ? 18.5 -6.301 20.031 1 93.12 14 GLU B N 1
ATOM 2413 C CA . GLU B 1 14 ? 17.062 -6.512 20.109 1 93.12 14 GLU B CA 1
ATOM 2414 C C . GLU B 1 14 ? 16.594 -6.629 21.562 1 93.12 14 GLU B C 1
ATOM 2416 O O . GLU B 1 14 ? 15.477 -6.254 21.891 1 93.12 14 GLU B O 1
ATOM 2421 N N . ALA B 1 15 ? 17.438 -7.07 22.406 1 92.69 15 ALA B N 1
ATOM 2422 C CA . ALA B 1 15 ? 17.125 -7.195 23.828 1 92.69 15 ALA B CA 1
ATOM 2423 C C . ALA B 1 15 ? 16.891 -5.824 24.469 1 92.69 15 ALA B C 1
ATOM 2425 O O . ALA B 1 15 ? 16.203 -5.711 25.484 1 92.69 15 ALA B O 1
ATOM 2426 N N . GLN B 1 16 ? 17.406 -4.781 23.875 1 92.38 16 GLN B N 1
ATOM 2427 C CA . GLN B 1 16 ? 17.25 -3.426 24.391 1 92.38 16 GLN B CA 1
ATOM 2428 C C . GLN B 1 16 ? 15.859 -2.877 24.094 1 92.38 16 GLN B C 1
ATOM 2430 O O . GLN B 1 16 ? 15.438 -1.891 24.703 1 92.38 16 GLN B O 1
ATOM 2435 N N . GLY B 1 17 ? 15.203 -3.422 23.156 1 91.06 17 GLY B N 1
ATOM 2436 C CA . GLY B 1 17 ? 13.82 -3.047 22.875 1 91.06 17 GLY B CA 1
ATOM 2437 C C . GLY B 1 17 ? 13.703 -1.9 21.891 1 91.06 17 GLY B C 1
ATOM 2438 O O . GLY B 1 17 ? 12.617 -1.628 21.375 1 91.06 17 GLY B O 1
ATOM 2439 N N . ASP B 1 18 ? 14.828 -1.282 21.578 1 94.12 18 ASP B N 1
ATOM 2440 C CA . ASP B 1 18 ? 14.773 -0.096 20.719 1 94.12 18 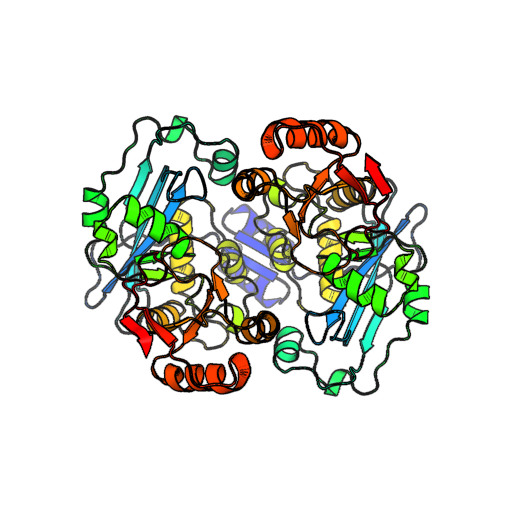ASP B CA 1
ATOM 2441 C C . ASP B 1 18 ? 15.344 -0.382 19.344 1 94.12 18 ASP B C 1
ATOM 2443 O O . ASP B 1 18 ? 15.492 0.53 18.516 1 94.12 18 ASP B O 1
ATOM 2447 N N . PHE B 1 19 ? 15.672 -1.683 19.156 1 95.88 19 PHE B N 1
ATOM 2448 C CA . PHE B 1 19 ? 16.266 -2.039 17.875 1 95.88 19 PHE B CA 1
ATOM 2449 C C . PHE B 1 19 ? 15.57 -3.25 17.266 1 95.88 19 PHE B C 1
ATOM 2451 O O . PHE B 1 19 ? 15.18 -4.172 17.984 1 95.88 19 PHE B O 1
ATOM 2458 N N . ARG B 1 20 ? 15.367 -3.215 16 1 95.25 20 ARG B N 1
ATOM 2459 C CA . ARG B 1 20 ? 14.977 -4.355 15.18 1 95.25 20 ARG B CA 1
ATOM 2460 C C . ARG B 1 20 ? 15.977 -4.582 14.047 1 95.25 20 ARG B C 1
ATOM 2462 O O . ARG B 1 20 ? 16.344 -3.639 13.344 1 95.25 20 ARG B O 1
ATOM 2469 N N . VAL B 1 21 ? 16.438 -5.758 13.898 1 96.56 21 VAL B N 1
ATOM 2470 C CA . VAL B 1 21 ? 17.469 -6.023 12.898 1 96.56 21 VAL B CA 1
ATOM 2471 C C . VAL B 1 21 ? 16.859 -6.797 11.727 1 96.56 21 VAL B C 1
ATOM 2473 O O . VAL B 1 21 ? 16.25 -7.848 11.914 1 96.56 21 VAL B O 1
ATOM 2476 N N . LEU B 1 22 ? 17 -6.234 10.57 1 96.69 22 LEU B N 1
ATOM 2477 C CA . LEU B 1 22 ? 16.594 -6.891 9.336 1 96.69 22 LEU B CA 1
ATOM 2478 C C . LEU B 1 22 ? 17.766 -7.648 8.711 1 96.69 22 LEU B C 1
ATOM 2480 O O . LEU B 1 22 ? 18.906 -7.156 8.711 1 96.69 22 LEU B O 1
ATOM 2484 N N . ARG B 1 23 ? 17.516 -8.789 8.211 1 96.62 23 ARG B N 1
ATOM 2485 C CA . ARG B 1 23 ? 18.531 -9.602 7.547 1 96.62 23 ARG B CA 1
ATOM 2486 C C . ARG B 1 23 ? 18.234 -9.727 6.059 1 96.62 23 ARG B C 1
ATOM 2488 O O . ARG B 1 23 ? 17.078 -9.875 5.66 1 96.62 23 ARG B O 1
ATOM 2495 N N . ARG B 1 24 ? 19.234 -9.695 5.297 1 97.06 24 ARG B N 1
ATOM 2496 C CA . ARG B 1 24 ? 19.062 -9.977 3.877 1 97.06 24 ARG B CA 1
ATOM 2497 C C . ARG B 1 24 ? 18.625 -11.422 3.656 1 97.06 24 ARG B C 1
ATOM 2499 O O . ARG B 1 24 ? 19.203 -12.344 4.234 1 97.06 24 ARG B O 1
ATOM 2506 N N . LEU B 1 25 ? 17.625 -11.609 2.857 1 97 25 LEU B N 1
ATOM 2507 C CA . LEU B 1 25 ? 17.156 -12.961 2.562 1 97 25 LEU B CA 1
ATOM 2508 C C . LEU B 1 25 ? 18.219 -13.734 1.771 1 97 25 LEU B C 1
ATOM 2510 O O . LEU B 1 25 ? 18.688 -13.258 0.738 1 97 25 LEU B O 1
ATOM 2514 N N . ARG B 1 26 ? 18.578 -14.797 2.271 1 94.5 26 ARG B N 1
ATOM 2515 C CA . ARG B 1 26 ? 19.406 -15.773 1.577 1 94.5 26 ARG B CA 1
ATOM 2516 C C . ARG B 1 26 ? 18.672 -17.094 1.402 1 94.5 26 ARG B C 1
ATOM 2518 O O . ARG B 1 26 ? 18.547 -17.875 2.354 1 94.5 26 ARG B O 1
ATOM 2525 N N . PRO B 1 27 ? 18.188 -17.281 0.224 1 93.25 27 PRO B N 1
ATOM 2526 C CA . PRO B 1 27 ? 17.453 -18.531 0.028 1 93.25 27 PRO B CA 1
ATOM 2527 C C . PRO B 1 27 ? 18.312 -19.766 0.307 1 93.25 27 PRO B C 1
ATOM 2529 O O . PRO B 1 27 ? 19.531 -19.734 0.109 1 93.25 27 PRO B O 1
ATOM 2532 N N . SER B 1 28 ? 17.656 -20.766 0.789 1 92.94 28 SER B N 1
ATOM 2533 C CA . SER B 1 28 ? 18.344 -22.031 1.025 1 92.94 28 SER B CA 1
ATOM 2534 C C . SER B 1 28 ? 18.828 -22.656 -0.281 1 92.94 28 SER B C 1
ATOM 2536 O O . SER B 1 28 ? 18.312 -22.344 -1.354 1 92.94 28 SER B O 1
ATOM 2538 N N . GLU B 1 29 ? 19.75 -23.469 -0.124 1 95.25 29 GLU B N 1
ATOM 2539 C CA . GLU B 1 29 ? 20.203 -24.234 -1.285 1 95.25 29 GLU B CA 1
ATOM 2540 C C . GLU B 1 29 ? 19.094 -25.156 -1.799 1 95.25 29 GLU B C 1
ATOM 2542 O O . GLU B 1 29 ? 18.438 -25.859 -1.017 1 95.25 29 GLU B O 1
ATOM 2547 N N . PRO B 1 30 ? 18.891 -25.125 -3.061 1 97 30 PRO B N 1
ATOM 2548 C CA . PRO B 1 30 ? 17.812 -25.953 -3.615 1 97 30 PRO B CA 1
ATOM 2549 C C . PRO B 1 30 ? 18.078 -27.453 -3.432 1 97 30 PRO B C 1
ATOM 2551 O O . PRO B 1 30 ? 19.219 -27.906 -3.531 1 97 30 PRO B O 1
ATOM 2554 N N . LEU B 1 31 ? 17.047 -28.109 -3.178 1 96.25 31 LEU B N 1
ATOM 2555 C CA . LEU B 1 31 ? 17.094 -29.562 -3.08 1 96.25 31 LEU B CA 1
ATOM 2556 C C . LEU B 1 31 ? 17.062 -30.203 -4.465 1 96.25 31 LEU B C 1
ATOM 2558 O O . LEU B 1 31 ? 16.312 -29.75 -5.34 1 96.25 31 LEU B O 1
ATOM 2562 N N . GLN B 1 32 ? 17.781 -31.203 -4.594 1 91.19 32 GLN B N 1
ATOM 2563 C CA . GLN B 1 32 ? 17.844 -31.906 -5.879 1 91.19 32 GLN B CA 1
ATOM 2564 C C . GLN B 1 32 ? 16.656 -32.812 -6.062 1 91.19 32 GLN B C 1
ATOM 2566 O O . GLN B 1 32 ? 16.203 -33.031 -7.188 1 91.19 32 GLN B O 1
ATOM 2571 N N . GLU B 1 33 ? 16.234 -33.375 -4.941 1 92.62 33 GLU B N 1
ATOM 2572 C CA . GLU B 1 33 ? 15.078 -34.25 -4.965 1 92.62 33 GLU B CA 1
ATOM 2573 C C . GLU B 1 33 ? 14.039 -33.844 -3.928 1 92.62 33 GLU B C 1
ATOM 2575 O O . GLU B 1 33 ? 14.383 -33.312 -2.863 1 92.62 33 GLU B O 1
ATOM 2580 N N . ALA B 1 34 ? 12.883 -34.094 -4.262 1 93.06 34 ALA B N 1
ATOM 2581 C CA . ALA B 1 34 ? 11.805 -33.812 -3.314 1 93.06 34 ALA B CA 1
ATOM 2582 C C . ALA B 1 34 ? 11.914 -34.719 -2.088 1 93.06 34 ALA B C 1
ATOM 2584 O O . ALA B 1 34 ? 12.125 -35.938 -2.213 1 93.06 34 ALA B O 1
ATOM 2585 N N . PRO B 1 35 ? 11.852 -34.125 -0.92 1 94.38 35 PRO B N 1
ATOM 2586 C CA . PRO B 1 35 ? 11.836 -35 0.268 1 94.38 35 PRO B CA 1
ATOM 2587 C C . PRO B 1 35 ? 10.641 -35.938 0.303 1 94.38 35 PRO B C 1
ATOM 2589 O O . PRO B 1 35 ? 9.562 -35.594 -0.183 1 94.38 35 PRO B O 1
ATOM 2592 N N . ALA B 1 36 ? 10.859 -37.062 0.889 1 94.12 36 ALA B N 1
ATOM 2593 C CA . ALA B 1 36 ? 9.805 -38.062 0.97 1 94.12 36 ALA B CA 1
ATOM 2594 C C . ALA B 1 36 ? 8.602 -37.531 1.74 1 94.12 36 ALA B C 1
ATOM 2596 O O . ALA B 1 36 ? 8.758 -36.875 2.764 1 94.12 36 ALA B O 1
ATOM 2597 N N . GLY B 1 37 ? 7.457 -37.781 1.228 1 95.44 37 GLY B N 1
ATOM 2598 C CA . GLY B 1 37 ? 6.23 -37.438 1.938 1 95.44 37 GLY B CA 1
ATOM 2599 C C . GLY B 1 37 ? 5.82 -36 1.774 1 95.44 37 GLY B C 1
ATOM 2600 O O . GLY B 1 37 ? 4.949 -35.5 2.494 1 95.44 37 GLY B O 1
ATOM 2601 N N . THR B 1 38 ? 6.508 -35.281 0.938 1 97.19 38 THR B N 1
ATOM 2602 C CA . THR B 1 38 ? 6.18 -33.875 0.759 1 97.19 38 THR B CA 1
ATOM 2603 C C . THR B 1 38 ? 5.41 -33.656 -0.54 1 97.19 38 THR B C 1
ATOM 2605 O O . THR B 1 38 ? 5.352 -34.562 -1.39 1 97.19 38 THR B O 1
ATOM 2608 N N . ARG B 1 39 ? 4.723 -32.594 -0.641 1 97.31 39 ARG B N 1
ATOM 2609 C CA . ARG B 1 39 ? 4.082 -32.125 -1.862 1 97.31 39 ARG B CA 1
ATOM 2610 C C . ARG B 1 39 ? 4.871 -30.984 -2.486 1 97.31 39 ARG B C 1
ATOM 2612 O O . ARG B 1 39 ? 5.621 -30.281 -1.795 1 97.31 39 ARG B O 1
ATOM 2619 N N . ARG B 1 40 ? 4.691 -30.859 -3.732 1 97.81 40 ARG B N 1
ATOM 2620 C CA . ARG B 1 40 ? 5.391 -29.828 -4.488 1 97.81 40 ARG B CA 1
ATOM 2621 C C . ARG B 1 40 ? 4.43 -28.719 -4.918 1 97.81 40 ARG B C 1
ATOM 2623 O O . ARG B 1 40 ? 3.318 -29 -5.371 1 97.81 40 ARG B O 1
ATOM 2630 N N . ALA B 1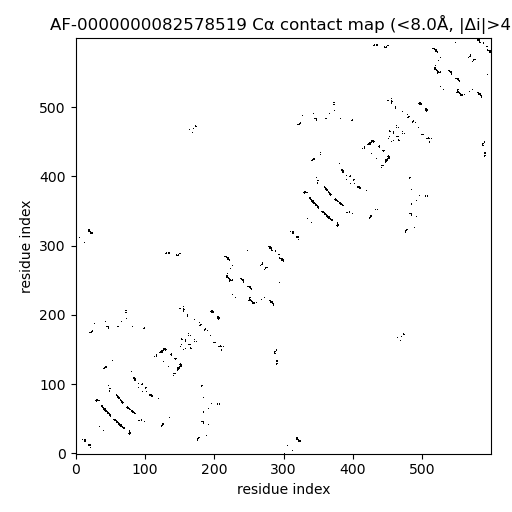 41 ? 4.812 -27.5 -4.684 1 98.69 41 ALA B N 1
ATOM 2631 C CA . ALA B 1 41 ? 4.109 -26.328 -5.199 1 98.69 41 ALA B CA 1
ATOM 2632 C C . ALA B 1 41 ? 5.082 -25.359 -5.859 1 98.69 41 ALA B C 1
ATOM 2634 O O . ALA B 1 41 ? 6.301 -25.5 -5.723 1 98.69 41 ALA B O 1
ATOM 2635 N N . LEU B 1 42 ? 4.559 -24.453 -6.602 1 98.88 42 LEU B N 1
ATOM 2636 C CA . LEU B 1 42 ? 5.371 -23.453 -7.293 1 98.88 42 LEU B CA 1
ATOM 2637 C C . LEU B 1 42 ? 4.984 -22.047 -6.859 1 98.88 42 LEU B C 1
ATOM 2639 O O . LEU B 1 42 ? 3.799 -21.719 -6.766 1 98.88 42 LEU B O 1
ATOM 2643 N N . LEU B 1 43 ? 5.941 -21.281 -6.516 1 98.94 43 LEU B N 1
ATOM 2644 C CA . LEU B 1 43 ? 5.75 -19.828 -6.488 1 98.94 43 LEU B CA 1
ATOM 2645 C C . LEU B 1 43 ? 6.184 -19.203 -7.805 1 98.94 43 LEU B C 1
ATOM 2647 O O . LEU B 1 43 ? 7.277 -19.469 -8.297 1 98.94 43 LEU B O 1
ATOM 2651 N N . VAL B 1 44 ? 5.297 -18.344 -8.383 1 98.88 44 VAL B N 1
ATOM 2652 C CA . VAL B 1 44 ? 5.633 -17.766 -9.68 1 98.88 44 VAL B CA 1
ATOM 2653 C C . VAL B 1 44 ? 5.574 -16.234 -9.602 1 98.88 44 VAL B C 1
ATOM 2655 O O . VAL B 1 44 ? 4.883 -15.68 -8.734 1 98.88 44 VAL B O 1
ATOM 2658 N N . ASP B 1 45 ? 6.281 -15.602 -10.406 1 98.81 45 ASP B N 1
ATOM 2659 C CA . ASP B 1 45 ? 6.285 -14.156 -10.602 1 98.81 45 ASP B CA 1
ATOM 2660 C C . ASP B 1 45 ? 6.695 -13.797 -12.023 1 98.81 45 ASP B C 1
ATOM 2662 O O . ASP B 1 45 ? 7.59 -14.422 -12.594 1 98.81 45 ASP B O 1
ATOM 2666 N N . VAL B 1 46 ? 6.031 -12.797 -12.594 1 98.62 46 VAL B N 1
ATOM 2667 C CA . VAL B 1 46 ? 6.414 -12.328 -13.922 1 98.62 46 VAL B CA 1
ATOM 2668 C C . VAL B 1 46 ? 6.715 -10.836 -13.883 1 98.62 46 VAL B C 1
ATOM 2670 O O . VAL B 1 46 ? 6.094 -10.094 -13.117 1 98.62 46 VAL B O 1
ATOM 2673 N N . GLU B 1 47 ? 7.711 -10.406 -14.555 1 98.25 47 GLU B N 1
ATOM 2674 C CA . GLU B 1 47 ? 7.879 -9.016 -14.961 1 98.25 47 GLU B CA 1
ATOM 2675 C C . GLU B 1 47 ? 7.383 -8.789 -16.391 1 98.25 47 GLU B C 1
ATOM 2677 O O . GLU B 1 47 ? 7.586 -9.625 -17.266 1 98.25 47 GLU B O 1
ATOM 2682 N N . THR B 1 48 ? 6.703 -7.691 -16.672 1 98.31 48 THR B N 1
ATOM 2683 C CA . THR B 1 48 ? 6.016 -7.48 -17.953 1 98.31 48 THR B CA 1
ATOM 2684 C C . THR B 1 48 ? 6.281 -6.074 -18.484 1 98.31 48 THR B C 1
ATOM 2686 O O . THR B 1 48 ? 6.836 -5.23 -17.766 1 98.31 48 THR B O 1
ATOM 2689 N N . THR B 1 49 ? 5.977 -5.816 -19.703 1 97.69 49 THR B N 1
ATOM 2690 C CA . THR B 1 49 ? 6.188 -4.523 -20.359 1 97.69 49 THR B CA 1
ATOM 2691 C C . THR B 1 49 ? 5.109 -3.527 -19.938 1 97.69 49 THR B C 1
ATOM 2693 O O . THR B 1 49 ? 5.184 -2.348 -20.281 1 97.69 49 THR B O 1
ATOM 2696 N N . GLY B 1 50 ? 4.156 -4.004 -19.266 1 94.88 50 GLY B N 1
ATOM 2697 C CA . GLY B 1 50 ? 3.037 -3.215 -18.781 1 94.88 50 GLY B CA 1
ATOM 2698 C C . GLY B 1 50 ? 2.072 -4.016 -17.922 1 94.88 50 GLY B C 1
ATOM 2699 O O . GLY B 1 50 ? 2.395 -5.117 -17.484 1 94.88 50 GLY B O 1
ATOM 2700 N N . LEU B 1 51 ? 0.868 -3.506 -17.719 1 92.75 51 LEU B N 1
ATOM 2701 C CA . LEU B 1 51 ? -0.041 -4.098 -16.75 1 92.75 51 LEU B CA 1
ATOM 2702 C C . LEU B 1 51 ? -1.169 -4.852 -17.438 1 92.75 51 LEU B C 1
ATOM 2704 O O . LEU B 1 51 ? -1.921 -5.586 -16.797 1 92.75 51 LEU B O 1
ATOM 2708 N N . ASP B 1 52 ? -1.251 -4.723 -18.688 1 91.75 52 ASP B N 1
ATOM 2709 C CA . ASP B 1 52 ? -2.367 -5.301 -19.438 1 91.75 52 ASP B CA 1
ATOM 2710 C C . ASP B 1 52 ? -1.979 -6.637 -20.062 1 91.75 52 ASP B C 1
ATOM 2712 O O . ASP B 1 52 ? -1.255 -6.668 -21.062 1 91.75 52 ASP B O 1
ATOM 2716 N N . PRO B 1 53 ? -2.557 -7.66 -19.578 1 93.25 53 PRO B N 1
ATOM 2717 C CA . PRO B 1 53 ? -2.176 -8.969 -20.109 1 93.25 53 PRO B CA 1
ATOM 2718 C C . PRO B 1 53 ? -2.596 -9.156 -21.562 1 93.25 53 PRO B C 1
ATOM 2720 O O . PRO B 1 53 ? -2.072 -10.039 -22.25 1 93.25 53 PRO B O 1
ATOM 2723 N N . ASP B 1 54 ? -3.547 -8.383 -22.047 1 90.56 54 ASP B N 1
ATOM 2724 C CA . ASP B 1 54 ? -4.016 -8.523 -23.422 1 90.56 54 ASP B CA 1
ATOM 2725 C C . ASP B 1 54 ? -3.092 -7.793 -24.391 1 90.56 54 ASP B C 1
ATOM 2727 O O . ASP B 1 54 ? -3.115 -8.055 -25.594 1 90.56 54 ASP B O 1
ATOM 2731 N N . LYS B 1 55 ? -2.279 -6.875 -23.875 1 92.69 55 LYS B N 1
ATOM 2732 C CA . LYS B 1 55 ? -1.47 -6.027 -24.734 1 92.69 55 LYS B CA 1
ATOM 2733 C C . LYS B 1 55 ? 0.013 -6.156 -24.406 1 92.69 55 LYS B C 1
ATOM 2735 O O . LYS B 1 55 ? 0.863 -6.102 -25.297 1 92.69 55 LYS B O 1
ATOM 2740 N N . ASP B 1 56 ? 0.29 -6.402 -23.172 1 97 56 ASP B N 1
ATOM 2741 C CA . ASP B 1 56 ? 1.674 -6.391 -22.703 1 97 56 ASP B CA 1
ATOM 2742 C C . ASP B 1 56 ? 2.26 -7.801 -22.688 1 97 56 ASP B C 1
ATOM 2744 O O . ASP B 1 56 ? 1.531 -8.781 -22.828 1 97 56 ASP B O 1
ATOM 2748 N N . GLU B 1 57 ? 3.553 -7.836 -22.547 1 97.94 57 GLU B N 1
ATOM 2749 C CA . GLU B 1 57 ? 4.242 -9.117 -22.703 1 97.94 57 GLU B CA 1
ATOM 2750 C C . GLU B 1 57 ? 5.121 -9.406 -21.484 1 97.94 57 GLU B C 1
ATOM 2752 O O . GLU B 1 57 ? 5.617 -8.484 -20.828 1 97.94 57 GLU B O 1
ATOM 2757 N N . ILE B 1 58 ? 5.289 -10.711 -21.25 1 98.5 58 ILE B N 1
ATOM 2758 C CA . ILE B 1 58 ? 6.203 -11.18 -20.219 1 98.5 58 ILE B CA 1
ATOM 2759 C C . ILE B 1 58 ? 7.645 -10.969 -20.672 1 98.5 58 ILE B C 1
ATOM 2761 O O . ILE B 1 58 ? 8.008 -11.336 -21.797 1 98.5 58 ILE B O 1
ATOM 2765 N N . ILE B 1 59 ? 8.477 -10.344 -19.766 1 98.62 59 ILE B N 1
ATOM 2766 C CA . ILE B 1 59 ? 9.883 -10.164 -20.125 1 98.62 59 ILE B CA 1
ATOM 2767 C C . ILE B 1 59 ? 10.766 -10.93 -19.141 1 98.62 59 ILE B C 1
ATOM 2769 O O . ILE B 1 59 ? 11.961 -11.094 -19.375 1 98.62 59 ILE B O 1
ATOM 2773 N N . GLU B 1 60 ? 10.227 -11.391 -18.062 1 98.69 60 GLU B N 1
ATOM 2774 C CA . GLU B 1 60 ? 10.891 -12.281 -17.109 1 98.69 60 GLU B CA 1
ATOM 2775 C C . GLU B 1 60 ? 9.891 -13.219 -16.438 1 98.69 60 GLU B C 1
ATOM 2777 O O . GLU B 1 60 ? 8.789 -12.805 -16.078 1 98.69 60 GLU B O 1
ATOM 2782 N N . LEU B 1 61 ? 10.203 -14.461 -16.312 1 98.75 61 LEU B N 1
ATOM 2783 C CA . LEU B 1 61 ? 9.406 -15.461 -15.602 1 98.75 61 LEU B CA 1
ATOM 2784 C C . LEU B 1 61 ? 10.266 -16.234 -14.609 1 98.75 61 LEU B C 1
ATOM 2786 O O . LEU B 1 61 ? 11.344 -16.719 -14.961 1 98.75 61 LEU B O 1
ATOM 2790 N N . ALA B 1 62 ? 9.82 -16.266 -13.398 1 98.81 62 ALA B N 1
ATOM 2791 C CA . ALA B 1 62 ? 10.414 -17.141 -12.406 1 98.81 62 ALA B CA 1
ATOM 2792 C C . ALA B 1 62 ? 9.375 -18.109 -11.836 1 98.81 62 ALA B C 1
ATOM 2794 O O . ALA B 1 62 ? 8.234 -17.719 -11.586 1 98.81 62 ALA B O 1
ATOM 2795 N N . MET B 1 63 ? 9.703 -19.328 -11.719 1 98.88 63 MET B N 1
ATOM 2796 C CA . MET B 1 63 ? 8.977 -20.375 -10.992 1 98.88 63 MET B CA 1
ATOM 2797 C C . MET B 1 63 ? 9.891 -21.078 -10.008 1 98.88 63 MET B C 1
ATOM 2799 O O . MET B 1 63 ? 10.883 -21.703 -10.406 1 98.88 63 MET B O 1
ATOM 2803 N N . VAL B 1 64 ? 9.625 -20.953 -8.773 1 98.75 64 VAL B N 1
ATOM 2804 C CA . VAL B 1 64 ? 10.445 -21.562 -7.742 1 98.75 64 VAL B CA 1
ATOM 2805 C C . VAL B 1 64 ? 9.664 -22.688 -7.059 1 98.75 64 VAL B C 1
ATOM 2807 O O . VAL B 1 64 ? 8.68 -22.438 -6.359 1 98.75 64 VAL B O 1
ATOM 2810 N N . PRO B 1 65 ? 10.086 -23.922 -7.266 1 98.56 65 PRO B N 1
ATOM 2811 C CA . PRO B 1 65 ? 9.422 -25.016 -6.555 1 98.56 65 PRO B CA 1
ATOM 2812 C C . PRO B 1 65 ? 9.758 -25.047 -5.066 1 98.56 65 PRO B C 1
ATOM 2814 O O . PRO B 1 65 ? 10.891 -24.719 -4.68 1 98.56 65 PRO B O 1
ATOM 2817 N N . PHE B 1 66 ? 8.836 -25.359 -4.305 1 98.69 66 PHE B N 1
ATOM 2818 C CA . PHE B 1 66 ? 9.094 -25.641 -2.898 1 98.69 66 PHE B CA 1
ATOM 2819 C C . PHE B 1 66 ? 8.312 -26.859 -2.441 1 98.69 66 PHE B C 1
ATOM 2821 O O . PHE B 1 66 ? 7.352 -27.281 -3.098 1 98.69 66 PHE B O 1
ATOM 2828 N N . PHE B 1 67 ? 8.797 -27.438 -1.406 1 98.56 67 PHE B N 1
ATOM 2829 C CA . PHE B 1 67 ? 8.242 -28.672 -0.88 1 98.56 67 PHE B CA 1
ATOM 2830 C C . PHE B 1 67 ? 7.672 -28.469 0.517 1 98.56 67 PHE B C 1
ATOM 2832 O O . PHE B 1 67 ? 8.289 -27.797 1.352 1 98.56 67 PHE B O 1
ATOM 2839 N N . TYR B 1 68 ? 6.449 -28.922 0.716 1 98.19 68 TYR B N 1
ATOM 2840 C CA . TYR B 1 68 ? 5.84 -28.75 2.029 1 98.19 68 TYR B CA 1
ATOM 2841 C C . TYR B 1 68 ? 5.277 -30.062 2.543 1 98.19 68 TYR B C 1
ATOM 2843 O O . TYR B 1 68 ? 4.832 -30.906 1.757 1 98.19 68 TYR B O 1
ATOM 2851 N N . SER B 1 69 ? 5.34 -30.297 3.814 1 97.69 69 SER B N 1
ATOM 2852 C CA . SER B 1 69 ? 4.953 -31.531 4.484 1 97.69 69 SER B CA 1
ATOM 2853 C C . SER B 1 69 ? 3.439 -31.625 4.645 1 97.69 69 SER B C 1
ATOM 2855 O O . SER B 1 69 ? 2.713 -30.703 4.266 1 97.69 69 SER B O 1
ATOM 2857 N N . ALA B 1 70 ? 3.023 -32.719 5.25 1 95.5 70 ALA B N 1
ATOM 2858 C CA . ALA B 1 70 ? 1.601 -32.969 5.469 1 95.5 70 ALA B CA 1
ATOM 2859 C C . ALA B 1 70 ? 1.005 -31.938 6.434 1 95.5 70 ALA B C 1
ATOM 2861 O O . ALA B 1 70 ? -0.193 -31.656 6.379 1 95.5 70 ALA B O 1
ATOM 2862 N N . ASP B 1 71 ? 1.814 -31.328 7.301 1 94.94 71 ASP B N 1
ATOM 2863 C CA . ASP B 1 71 ? 1.344 -30.328 8.25 1 94.94 71 ASP B CA 1
ATOM 2864 C C . ASP B 1 71 ? 1.541 -28.922 7.695 1 94.94 71 ASP B C 1
ATOM 2866 O O . ASP B 1 71 ? 1.521 -27.938 8.445 1 94.94 71 ASP B O 1
ATOM 2870 N N . ASP B 1 72 ? 1.801 -28.844 6.383 1 96.88 72 ASP B N 1
ATOM 2871 C CA . ASP B 1 72 ? 1.854 -27.594 5.613 1 96.88 72 ASP B CA 1
ATOM 2872 C C . ASP B 1 72 ? 3.059 -26.75 6.023 1 96.88 72 ASP B C 1
ATOM 2874 O O . ASP B 1 72 ? 2.971 -25.531 6.078 1 96.88 72 ASP B O 1
ATOM 2878 N N . ALA B 1 73 ? 4.137 -27.406 6.359 1 97.19 73 ALA B N 1
ATOM 2879 C CA . ALA B 1 73 ? 5.41 -26.75 6.633 1 97.19 73 ALA B CA 1
ATOM 2880 C C . ALA B 1 73 ? 6.344 -26.828 5.426 1 97.19 73 ALA B C 1
ATOM 2882 O O . ALA B 1 73 ? 6.535 -27.906 4.859 1 97.19 73 ALA B O 1
ATOM 2883 N N . ILE B 1 74 ? 6.84 -25.734 5.047 1 98.06 74 ILE B N 1
ATOM 2884 C CA . ILE B 1 74 ? 7.816 -25.75 3.963 1 98.06 74 ILE B CA 1
ATOM 2885 C C . ILE B 1 74 ? 9.117 -26.375 4.445 1 98.06 74 ILE B C 1
ATOM 2887 O O . ILE B 1 74 ? 9.664 -25.984 5.477 1 98.06 74 ILE B O 1
ATOM 2891 N N . VAL B 1 75 ? 9.586 -27.328 3.674 1 97.31 75 VAL B N 1
ATOM 2892 C CA . VAL B 1 75 ? 10.742 -28.078 4.164 1 97.31 75 VAL B CA 1
ATOM 2893 C C . VAL B 1 75 ? 11.938 -27.844 3.242 1 97.31 75 VAL B C 1
ATOM 2895 O O . VAL B 1 75 ? 13.055 -28.281 3.535 1 97.31 75 VAL B O 1
ATOM 2898 N N . GLY B 1 76 ? 11.703 -27.203 2.148 1 97.38 76 GLY B N 1
ATOM 2899 C CA . GLY B 1 76 ? 12.789 -26.875 1.233 1 97.38 76 GLY B CA 1
ATOM 2900 C C . GLY B 1 76 ? 12.305 -26.297 -0.085 1 97.38 76 GLY B C 1
ATOM 2901 O O . GLY B 1 76 ? 11.102 -26.25 -0.34 1 97.38 76 GLY B O 1
ATOM 2902 N N . ILE B 1 77 ? 13.281 -25.859 -0.859 1 98.31 77 ILE B N 1
ATOM 2903 C CA . ILE B 1 77 ? 12.984 -25.328 -2.188 1 98.31 77 ILE B CA 1
ATOM 2904 C C . ILE B 1 77 ? 13.75 -26.125 -3.242 1 98.31 77 ILE B C 1
ATOM 2906 O O . ILE B 1 77 ? 14.703 -26.828 -2.92 1 98.31 77 ILE B O 1
ATOM 2910 N N . GLY B 1 78 ? 13.25 -26.094 -4.445 1 97.94 78 GLY B N 1
ATOM 2911 C CA . GLY B 1 78 ? 13.93 -26.75 -5.559 1 97.94 78 GLY B CA 1
ATOM 2912 C C . GLY B 1 78 ? 14.609 -25.766 -6.496 1 97.94 78 GLY B C 1
ATOM 2913 O O . GLY B 1 78 ? 14.68 -24.562 -6.207 1 97.94 78 GLY B O 1
ATOM 2914 N N . ASP B 1 79 ? 15.172 -26.344 -7.578 1 97 79 ASP B N 1
ATOM 2915 C CA . ASP B 1 79 ? 15.789 -25.5 -8.602 1 97 79 ASP B CA 1
ATOM 2916 C C . ASP B 1 79 ? 14.75 -24.656 -9.336 1 97 79 ASP B C 1
ATOM 2918 O O . ASP B 1 79 ? 13.734 -25.188 -9.805 1 97 79 ASP B O 1
ATOM 2922 N N . ALA B 1 80 ? 15.102 -23.438 -9.414 1 97.75 80 ALA B N 1
ATOM 2923 C CA . ALA B 1 80 ? 14.148 -22.484 -9.984 1 97.75 80 ALA B CA 1
ATOM 2924 C C . ALA B 1 80 ? 14.227 -22.484 -11.508 1 97.75 80 ALA B C 1
ATOM 2926 O O . ALA B 1 80 ? 15.281 -22.766 -12.086 1 97.75 80 ALA B O 1
ATOM 2927 N N . PHE B 1 81 ? 13.102 -22.312 -12.164 1 98.06 81 PHE B N 1
ATOM 2928 C CA . PHE B 1 81 ? 13.039 -21.859 -13.547 1 98.06 81 PHE B CA 1
ATOM 2929 C C . PHE B 1 81 ? 13.094 -20.344 -13.617 1 98.06 81 PHE B C 1
ATOM 2931 O O . PHE B 1 81 ? 12.289 -19.656 -12.984 1 98.06 81 PHE B O 1
ATOM 2938 N N . SER B 1 82 ? 14.023 -19.781 -14.203 1 97.31 82 SER B N 1
ATOM 2939 C CA . SER B 1 82 ? 14.18 -18.328 -14.359 1 97.31 82 SER B CA 1
ATOM 2940 C C . SER B 1 82 ? 14.672 -17.984 -15.758 1 97.31 82 SER B C 1
ATOM 2942 O O . SER B 1 82 ? 15.734 -18.453 -16.188 1 97.31 82 SER B O 1
ATOM 2944 N N . ALA B 1 83 ? 13.906 -17.219 -16.438 1 98 83 ALA B N 1
ATOM 2945 C CA . ALA B 1 83 ? 14.273 -16.922 -17.828 1 98 83 ALA B CA 1
ATOM 2946 C C . ALA B 1 83 ? 13.781 -15.539 -18.234 1 98 83 ALA B C 1
ATOM 2948 O O . ALA B 1 83 ? 12.781 -15.047 -17.719 1 98 83 ALA B O 1
ATOM 2949 N N . LEU B 1 84 ? 14.5 -14.922 -19.125 1 98.38 84 LEU B N 1
ATOM 2950 C CA . LEU B 1 84 ? 14.125 -13.664 -19.75 1 98.38 84 LEU B CA 1
ATOM 2951 C C . LEU B 1 84 ? 13.5 -13.906 -21.125 1 98.38 84 LEU B C 1
ATOM 2953 O O . LEU B 1 84 ? 13.688 -14.969 -21.719 1 98.38 84 LEU B O 1
ATOM 2957 N N . ARG B 1 85 ? 12.711 -12.984 -21.547 1 98.56 85 ARG B N 1
ATOM 2958 C CA . ARG B 1 85 ? 12.047 -13.078 -22.844 1 98.56 85 ARG B CA 1
ATOM 2959 C C . ARG B 1 85 ? 12.031 -11.734 -23.547 1 98.56 85 ARG B C 1
ATOM 2961 O O . ARG B 1 85 ? 11.648 -10.719 -22.969 1 98.56 85 ARG B O 1
ATOM 2968 N N . GLN B 1 86 ? 12.43 -11.766 -24.812 1 98.5 86 GLN B N 1
ATOM 2969 C CA . GLN B 1 86 ? 12.414 -10.555 -25.625 1 98.5 86 GLN B CA 1
ATOM 2970 C C . GLN B 1 86 ? 11 -10.227 -26.094 1 98.5 86 GLN B C 1
ATOM 2972 O O . GLN B 1 86 ? 10.352 -11.055 -26.75 1 98.5 86 GLN B O 1
ATOM 2977 N N . PRO B 1 87 ? 10.516 -9.078 -25.766 1 98.12 87 PRO B N 1
ATOM 2978 C CA . PRO B 1 87 ? 9.203 -8.672 -26.266 1 98.12 87 PRO B CA 1
ATOM 2979 C C . PRO B 1 87 ? 9.25 -8.18 -27.719 1 98.12 87 PRO B C 1
ATOM 2981 O O . PRO B 1 87 ? 10.336 -7.973 -28.266 1 98.12 87 PRO B O 1
ATOM 2984 N N . ALA B 1 88 ? 8.109 -8.055 -28.297 1 97.38 88 ALA B N 1
ATOM 2985 C CA . ALA B 1 88 ? 8.008 -7.602 -29.672 1 97.38 88 ALA B CA 1
ATOM 2986 C C . ALA B 1 88 ? 8.375 -6.129 -29.797 1 97.38 88 ALA B C 1
ATOM 2988 O O . ALA B 1 88 ? 8.945 -5.707 -30.812 1 97.38 88 ALA B O 1
ATOM 2989 N N . LEU B 1 89 ? 8.047 -5.34 -28.812 1 96.5 89 LEU B N 1
ATOM 2990 C CA . LEU B 1 89 ? 8.312 -3.906 -28.781 1 96.5 89 LEU B CA 1
ATOM 2991 C C . LEU B 1 89 ? 9.344 -3.564 -27.719 1 96.5 89 LEU B C 1
ATOM 2993 O O . LEU B 1 89 ? 9.539 -4.332 -26.766 1 96.5 89 LEU B O 1
ATOM 2997 N N . PRO B 1 90 ? 9.93 -2.416 -27.953 1 96.94 90 PRO B N 1
ATOM 2998 C CA . PRO B 1 90 ? 10.906 -2.012 -26.938 1 96.94 90 PRO B CA 1
ATOM 2999 C C . PRO B 1 90 ? 10.297 -1.89 -25.547 1 96.94 90 PRO B C 1
ATOM 3001 O O . PRO B 1 90 ? 9.141 -1.474 -25.406 1 96.94 90 PRO B O 1
ATOM 3004 N N . ILE B 1 91 ? 11.133 -2.25 -24.562 1 97.56 91 ILE B N 1
ATOM 3005 C CA . ILE B 1 91 ? 10.695 -2.15 -23.188 1 97.56 91 ILE B CA 1
ATOM 3006 C C . ILE B 1 91 ? 10.586 -0.681 -22.781 1 97.56 91 ILE B C 1
ATOM 3008 O O . ILE B 1 91 ? 11.555 0.077 -22.906 1 97.56 91 ILE B O 1
ATOM 3012 N N . PRO B 1 92 ? 9.438 -0.292 -22.297 1 96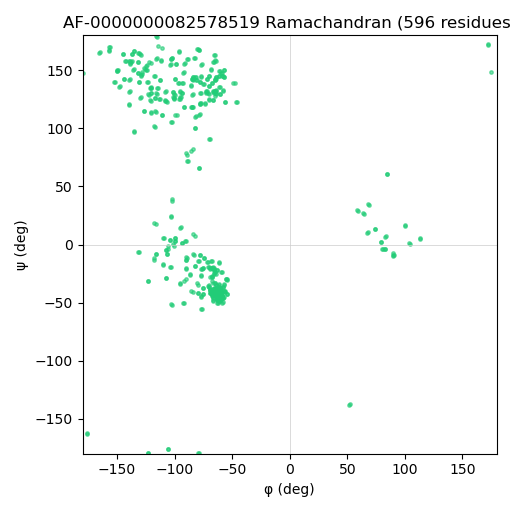.12 92 PRO B N 1
ATOM 3013 C CA . PRO B 1 92 ? 9.289 1.101 -21.859 1 96.12 92 PRO B CA 1
ATOM 3014 C C . PRO B 1 92 ? 10.297 1.5 -20.797 1 96.12 92 PRO B C 1
ATOM 3016 O O . PRO B 1 92 ? 10.633 0.687 -19.922 1 96.12 92 PRO B O 1
ATOM 3019 N N . ALA B 1 93 ? 10.664 2.768 -20.766 1 94.44 93 ALA B N 1
ATOM 3020 C CA . ALA B 1 93 ? 11.672 3.287 -19.844 1 94.44 93 ALA B CA 1
ATOM 3021 C C . ALA B 1 93 ? 11.227 3.113 -18.391 1 94.44 93 ALA B C 1
ATOM 3023 O O . ALA B 1 93 ? 12.047 2.828 -17.516 1 94.44 93 ALA B O 1
ATOM 3024 N N . GLU B 1 94 ? 9.984 3.27 -18.172 1 90.81 94 GLU B N 1
ATOM 3025 C CA . GLU B 1 94 ? 9.453 3.156 -16.812 1 90.81 94 GLU B CA 1
ATOM 3026 C C . GLU B 1 94 ? 9.602 1.734 -16.281 1 90.81 94 GLU B C 1
ATOM 3028 O O . GLU B 1 94 ? 9.828 1.534 -15.086 1 90.81 94 GLU B O 1
ATOM 3033 N N . VAL B 1 95 ? 9.414 0.774 -17.125 1 94.31 95 VAL B N 1
ATOM 3034 C CA . VAL B 1 95 ? 9.562 -0.628 -16.75 1 94.31 95 VAL B CA 1
ATOM 3035 C C . VAL B 1 95 ? 11.023 -0.933 -16.453 1 94.31 95 VAL B C 1
ATOM 3037 O O . VAL B 1 95 ? 11.344 -1.598 -15.461 1 94.31 95 VAL B O 1
ATOM 3040 N N . THR B 1 96 ? 11.922 -0.403 -17.297 1 95.44 96 THR B N 1
ATOM 3041 C CA . THR B 1 96 ? 13.352 -0.571 -17.062 1 95.44 96 THR B CA 1
ATOM 3042 C C . THR B 1 96 ? 13.758 0.042 -15.719 1 95.44 96 THR B C 1
ATOM 3044 O O . THR B 1 96 ? 14.523 -0.557 -14.961 1 95.44 96 THR B O 1
ATOM 3047 N N . LYS B 1 97 ? 13.266 1.162 -15.484 1 90.88 97 LYS B N 1
ATOM 3048 C CA . LYS B 1 97 ? 13.57 1.836 -14.227 1 90.88 97 LYS B CA 1
ATOM 3049 C C . LYS B 1 97 ? 13.102 1.008 -13.031 1 90.88 97 LYS B C 1
ATOM 3051 O O . LYS B 1 97 ? 13.797 0.922 -12.016 1 90.88 97 LYS B O 1
ATOM 3056 N N . LEU B 1 98 ? 11.992 0.398 -13.156 1 89.69 98 LEU B N 1
ATOM 3057 C CA . LEU B 1 98 ? 11.375 -0.343 -12.062 1 89.69 98 LEU B CA 1
ATOM 3058 C C . LEU B 1 98 ? 12.062 -1.694 -11.867 1 89.69 98 LEU B C 1
ATOM 3060 O O . LEU B 1 98 ? 12.406 -2.066 -10.742 1 89.69 98 LEU B O 1
ATOM 3064 N N . THR B 1 99 ? 12.336 -2.432 -12.961 1 92 99 THR B N 1
ATOM 3065 C CA . THR B 1 99 ? 12.727 -3.834 -12.867 1 92 99 THR B CA 1
ATOM 3066 C C . THR B 1 99 ? 14.234 -3.99 -13.086 1 92 99 THR B C 1
ATOM 3068 O O . THR B 1 99 ? 14.805 -5.039 -12.789 1 92 99 THR B O 1
ATOM 3071 N N . GLY B 1 100 ? 14.844 -2.949 -13.719 1 93.06 100 GLY B N 1
ATOM 3072 C CA . GLY B 1 100 ? 16.234 -3.045 -14.102 1 93.06 100 GLY B CA 1
ATOM 3073 C C . GLY B 1 100 ? 16.453 -3.848 -15.375 1 93.06 100 GLY B C 1
ATOM 3074 O O . GLY B 1 100 ? 17.594 -4.051 -15.797 1 93.06 100 GLY B O 1
ATOM 3075 N N . ILE B 1 101 ? 15.32 -4.316 -15.984 1 96.88 101 ILE B N 1
ATOM 3076 C CA . ILE B 1 101 ? 15.43 -5.105 -17.203 1 96.88 101 ILE B CA 1
ATOM 3077 C C . ILE B 1 101 ? 15.344 -4.188 -18.422 1 96.88 101 ILE B C 1
ATOM 3079 O O . ILE B 1 101 ? 14.359 -3.465 -18.594 1 96.88 101 ILE B O 1
ATOM 3083 N N . ASP B 1 102 ? 16.344 -4.172 -19.156 1 97.25 102 ASP B N 1
ATOM 3084 C CA . ASP B 1 102 ? 16.344 -3.361 -20.375 1 97.25 102 ASP B CA 1
ATOM 3085 C C . ASP B 1 102 ? 16.438 -4.238 -21.625 1 97.25 102 ASP B C 1
ATOM 3087 O O . ASP B 1 102 ? 16.562 -5.461 -21.516 1 97.25 102 ASP B O 1
ATOM 3091 N N . ASP B 1 103 ? 16.406 -3.582 -22.766 1 97.94 103 ASP B N 1
ATOM 3092 C CA . ASP B 1 103 ? 16.359 -4.305 -24.031 1 97.94 103 ASP B CA 1
ATOM 3093 C C . ASP B 1 103 ? 17.625 -5.117 -24.25 1 97.94 103 ASP B C 1
ATOM 3095 O O . ASP B 1 103 ? 17.578 -6.199 -24.844 1 97.94 103 ASP B O 1
ATOM 3099 N N . SER B 1 104 ? 18.703 -4.664 -23.812 1 98.25 104 SER B N 1
ATOM 3100 C CA . SER B 1 104 ? 19.969 -5.363 -24.031 1 98.25 104 SER B CA 1
ATOM 3101 C C . SER B 1 104 ? 20 -6.688 -23.266 1 98.25 104 SER B C 1
ATOM 3103 O O . SER B 1 104 ? 20.656 -7.637 -23.703 1 98.25 104 SER B O 1
ATOM 3105 N N . MET B 1 105 ? 19.328 -6.844 -22.219 1 97.69 105 MET B N 1
ATOM 3106 C CA . MET B 1 105 ? 19.312 -8.031 -21.359 1 97.69 105 MET B CA 1
ATOM 3107 C C . MET B 1 105 ? 18.469 -9.141 -21.984 1 97.69 105 MET B C 1
ATOM 3109 O O . MET B 1 105 ? 18.672 -10.32 -21.688 1 97.69 105 MET B O 1
ATOM 3113 N N . VAL B 1 106 ? 17.516 -8.727 -22.797 1 98.31 106 VAL B N 1
ATOM 3114 C CA . VAL B 1 106 ? 16.516 -9.703 -23.219 1 98.31 106 VAL B CA 1
ATOM 3115 C C . VAL B 1 106 ? 16.734 -10.078 -24.688 1 98.31 106 VAL B C 1
ATOM 3117 O O . VAL B 1 106 ? 16.062 -10.969 -25.203 1 98.31 106 VAL B O 1
ATOM 3120 N N . VAL B 1 107 ? 17.672 -9.43 -25.328 1 97.88 107 VAL B N 1
ATOM 3121 C CA . VAL B 1 107 ? 17.891 -9.641 -26.75 1 97.88 107 VAL B CA 1
ATOM 3122 C C . VAL B 1 107 ? 18.141 -11.117 -27.031 1 97.88 107 VAL B C 1
ATOM 3124 O O . VAL B 1 107 ? 19.016 -11.734 -26.406 1 97.88 107 VAL B O 1
ATOM 3127 N N . GLY B 1 108 ? 17.359 -11.719 -27.875 1 97.88 108 GLY B N 1
ATOM 3128 C CA . GLY B 1 108 ? 17.547 -13.094 -28.328 1 97.88 108 GLY B CA 1
ATOM 3129 C C . GLY B 1 108 ? 17.031 -14.109 -27.328 1 97.88 108 GLY B C 1
ATOM 3130 O O . GLY B 1 108 ? 17.047 -15.312 -27.594 1 97.88 108 GLY B O 1
ATOM 3131 N N . LYS B 1 109 ? 16.578 -13.68 -26.219 1 98.38 109 LYS B N 1
ATOM 3132 C CA . LYS B 1 109 ? 16.078 -14.594 -25.188 1 98.38 109 LYS B CA 1
ATOM 3133 C C . LYS B 1 109 ? 14.625 -14.969 -25.438 1 98.38 109 LYS B C 1
ATOM 3135 O O . LYS B 1 109 ? 13.828 -14.141 -25.875 1 98.38 109 LYS B O 1
ATOM 3140 N N . SER B 1 110 ? 14.352 -16.219 -25.156 1 98.19 110 SER B N 1
ATOM 3141 C CA . SER B 1 110 ? 12.992 -16.719 -25.344 1 98.19 110 SER B CA 1
ATOM 3142 C C . SER B 1 110 ? 12.609 -17.703 -24.234 1 98.19 110 SER B C 1
ATOM 3144 O O . SER B 1 110 ? 13.484 -18.25 -23.562 1 98.19 110 SER B O 1
ATOM 3146 N N . ILE B 1 111 ? 11.344 -17.859 -24.047 1 98.38 111 ILE B N 1
ATOM 3147 C CA . ILE B 1 111 ? 10.758 -18.859 -23.156 1 98.38 111 ILE B CA 1
ATOM 3148 C C . ILE B 1 111 ? 9.82 -19.766 -23.953 1 98.38 111 ILE B C 1
ATOM 3150 O O . ILE B 1 111 ? 8.93 -19.281 -24.656 1 98.38 111 ILE B O 1
ATOM 3154 N N . ASP B 1 112 ? 10.07 -21.016 -23.875 1 98.12 112 ASP B N 1
ATOM 3155 C CA . ASP B 1 112 ? 9.188 -21.984 -24.531 1 98.12 112 ASP B CA 1
ATOM 3156 C C . ASP B 1 112 ? 8.016 -22.344 -23.625 1 98.12 112 ASP B C 1
ATOM 3158 O O . ASP B 1 112 ? 8.219 -22.906 -22.531 1 98.12 112 ASP B O 1
ATOM 3162 N N . PRO B 1 113 ? 6.824 -22.047 -24.062 1 98.19 113 PRO B N 1
ATOM 3163 C CA . PRO B 1 113 ? 5.664 -22.406 -23.234 1 98.19 113 PRO B CA 1
ATOM 3164 C C . PRO B 1 113 ? 5.641 -23.891 -22.859 1 98.19 113 PRO B C 1
ATOM 3166 O O . PRO B 1 113 ? 5.152 -24.25 -21.781 1 98.19 113 PRO B O 1
ATOM 3169 N N . ALA B 1 114 ? 6.156 -24.688 -23.688 1 98 114 ALA B N 1
ATOM 3170 C CA . ALA B 1 114 ? 6.188 -26.125 -23.406 1 98 114 ALA B CA 1
ATOM 3171 C C . ALA B 1 114 ? 7.078 -26.422 -22.203 1 98 114 ALA B C 1
ATOM 3173 O O . ALA B 1 114 ? 6.766 -27.297 -21.391 1 98 114 ALA B O 1
ATOM 3174 N N . ASP B 1 115 ? 8.164 -25.703 -22.141 1 98.25 115 ASP B N 1
ATOM 3175 C CA . ASP B 1 115 ? 9.047 -25.859 -21 1 98.25 115 ASP B CA 1
ATOM 3176 C C . ASP B 1 115 ? 8.359 -25.391 -19.719 1 98.25 115 ASP B C 1
ATOM 3178 O O . ASP B 1 115 ? 8.531 -26 -18.656 1 98.25 115 ASP B O 1
ATOM 3182 N N . VAL B 1 116 ? 7.625 -24.344 -19.828 1 98.62 116 VAL B N 1
ATOM 3183 C CA . VAL B 1 116 ? 6.887 -23.797 -18.688 1 98.62 116 VAL B CA 1
ATOM 3184 C C . VAL B 1 116 ? 5.852 -24.812 -18.219 1 98.62 116 VAL B C 1
ATOM 3186 O O . VAL B 1 116 ? 5.766 -25.094 -17.016 1 98.62 116 VAL B O 1
ATOM 3189 N N . ALA B 1 117 ? 5.117 -25.359 -19.141 1 98.44 117 ALA B N 1
ATOM 3190 C CA . ALA B 1 117 ? 4.102 -26.359 -18.812 1 98.44 117 ALA B CA 1
ATOM 3191 C C . ALA B 1 117 ? 4.723 -27.578 -18.141 1 98.44 117 ALA B C 1
ATOM 3193 O O . ALA B 1 117 ? 4.199 -28.078 -17.156 1 98.44 117 ALA B O 1
ATOM 3194 N N . ALA B 1 118 ? 5.809 -27.984 -18.734 1 98.25 118 ALA B N 1
ATOM 3195 C CA . ALA B 1 118 ? 6.488 -29.172 -18.203 1 98.25 118 ALA B CA 1
ATOM 3196 C C . ALA B 1 118 ? 6.988 -28.922 -16.781 1 98.25 118 ALA B C 1
ATOM 3198 O O . ALA B 1 118 ? 6.863 -29.781 -15.914 1 98.25 118 ALA B O 1
ATOM 3199 N N . PHE B 1 119 ? 7.5 -27.766 -16.578 1 98.31 119 PHE B N 1
ATOM 3200 C CA . PHE B 1 119 ? 8.023 -27.406 -15.258 1 98.31 119 PHE B CA 1
ATOM 3201 C C . PHE B 1 119 ? 6.891 -27.312 -14.242 1 98.31 119 PHE B C 1
ATOM 3203 O O . PHE B 1 119 ? 7.035 -27.766 -13.102 1 98.31 119 PHE B O 1
ATOM 3210 N N . ALA B 1 120 ? 5.797 -26.688 -14.609 1 98.19 120 ALA B N 1
ATOM 3211 C CA . ALA B 1 120 ? 4.66 -26.484 -13.719 1 98.19 120 ALA B CA 1
ATOM 3212 C C . ALA B 1 120 ? 3.961 -27.812 -13.414 1 98.19 120 ALA B C 1
ATOM 3214 O O . ALA B 1 120 ? 3.518 -28.047 -12.289 1 98.19 120 ALA B O 1
ATOM 3215 N N . SER B 1 121 ? 3.842 -28.594 -14.492 1 97.19 121 SER B N 1
ATOM 3216 C CA . SER B 1 121 ? 3.098 -29.844 -14.359 1 97.19 121 SER B CA 1
ATOM 3217 C C . SER B 1 121 ? 1.721 -29.609 -13.75 1 97.19 121 SER B C 1
ATOM 3219 O O . SER B 1 121 ? 1.031 -28.656 -14.117 1 97.19 121 SER B O 1
ATOM 3221 N N . ASN B 1 122 ? 1.312 -30.469 -12.836 1 96.69 122 ASN B N 1
ATOM 3222 C CA . ASN B 1 122 ? -0.015 -30.328 -12.242 1 96.69 122 ASN B CA 1
ATOM 3223 C C . ASN B 1 122 ? 0.06 -29.734 -10.836 1 96.69 122 ASN B C 1
ATOM 3225 O O . ASN B 1 122 ? -0.857 -29.922 -10.031 1 96.69 122 ASN B O 1
ATOM 3229 N N . ASN B 1 123 ? 1.104 -29.031 -10.539 1 98 123 ASN B N 1
ATOM 3230 C CA . ASN B 1 123 ? 1.351 -28.516 -9.195 1 98 123 ASN B CA 1
ATOM 3231 C C . ASN B 1 123 ? 0.479 -27.312 -8.891 1 98 123 ASN B C 1
ATOM 3233 O O . ASN B 1 123 ? 0.022 -26.625 -9.812 1 98 123 ASN B O 1
ATOM 3237 N N . LEU B 1 124 ? 0.242 -27.109 -7.578 1 98.5 124 LEU B N 1
ATOM 3238 C CA . LEU B 1 124 ? -0.324 -25.844 -7.109 1 98.5 124 LEU B CA 1
ATOM 3239 C C . LEU B 1 124 ? 0.59 -24.688 -7.461 1 98.5 124 LEU B C 1
ATOM 3241 O O . LEU B 1 124 ? 1.799 -24.734 -7.223 1 98.5 124 LEU B O 1
ATOM 3245 N N . VAL B 1 125 ? 0.016 -23.656 -8.078 1 98.88 125 VAL B N 1
ATOM 3246 C CA . VAL B 1 125 ? 0.767 -22.453 -8.438 1 98.88 125 VAL B CA 1
ATOM 3247 C C . VAL B 1 125 ? 0.349 -21.297 -7.535 1 98.88 125 VAL B C 1
ATOM 3249 O O . VAL B 1 125 ? -0.84 -20.984 -7.414 1 98.88 125 VAL B O 1
ATOM 3252 N N . ILE B 1 126 ? 1.328 -20.703 -6.867 1 98.88 126 ILE B N 1
ATOM 3253 C CA . ILE B 1 126 ? 1.083 -19.578 -5.969 1 98.88 126 ILE B CA 1
ATOM 3254 C C . ILE B 1 126 ? 1.768 -18.328 -6.512 1 98.88 126 ILE B C 1
ATOM 3256 O O . ILE B 1 126 ? 2.902 -18.391 -6.992 1 98.88 126 ILE B O 1
ATOM 3260 N N . ALA B 1 127 ? 1.117 -17.234 -6.52 1 98.88 127 ALA B N 1
ATOM 3261 C CA . ALA B 1 127 ? 1.698 -15.938 -6.824 1 98.88 127 ALA B CA 1
ATOM 3262 C C . ALA B 1 127 ? 1.298 -14.898 -5.777 1 98.88 127 ALA B C 1
ATOM 3264 O O . ALA B 1 127 ? 0.257 -15.031 -5.129 1 98.88 127 ALA B O 1
ATOM 3265 N N . HIS B 1 128 ? 2.168 -13.961 -5.504 1 98.75 128 HIS B N 1
ATOM 3266 C CA . HIS B 1 128 ? 1.772 -12.805 -4.711 1 98.75 128 HIS B CA 1
ATOM 3267 C C . HIS B 1 128 ? 1.082 -11.75 -5.578 1 98.75 128 HIS B C 1
ATOM 3269 O O . HIS B 1 128 ? 1.748 -10.969 -6.258 1 98.75 128 HIS B O 1
ATOM 3275 N N . ASN B 1 129 ? -0.178 -11.719 -5.523 1 97.75 129 ASN B N 1
ATOM 3276 C CA . ASN B 1 129 ? -1.071 -11.023 -6.441 1 97.75 129 ASN B CA 1
ATOM 3277 C C . ASN B 1 129 ? -1.368 -11.867 -7.68 1 97.75 129 ASN B C 1
ATOM 3279 O O . ASN B 1 129 ? -1.192 -11.398 -8.805 1 97.75 129 ASN B O 1
ATOM 3283 N N . ALA B 1 130 ? -1.94 -12.977 -7.461 1 98.5 130 ALA B N 1
ATOM 3284 C CA . ALA B 1 130 ? -2.188 -14.016 -8.453 1 98.5 130 ALA B CA 1
ATOM 3285 C C . ALA B 1 130 ? -3.029 -13.492 -9.609 1 98.5 130 ALA B C 1
ATOM 3287 O O . ALA B 1 130 ? -2.807 -13.859 -10.766 1 98.5 130 ALA B O 1
ATOM 3288 N N . PRO B 1 131 ? -4.02 -12.602 -9.414 1 96.44 131 PRO B N 1
ATOM 3289 C CA . PRO B 1 131 ? -4.809 -12.125 -10.547 1 96.44 131 PRO B CA 1
ATOM 3290 C C . PRO B 1 131 ? -3.943 -11.523 -11.656 1 96.44 131 PRO B C 1
ATOM 3292 O O . PRO B 1 131 ? -4.297 -11.617 -12.836 1 96.44 131 PRO B O 1
ATOM 3295 N N . PHE B 1 132 ? -2.812 -10.969 -11.258 1 97.44 132 PHE B N 1
ATOM 3296 C CA . PHE B 1 132 ? -1.907 -10.383 -12.242 1 97.44 132 PHE B CA 1
ATOM 3297 C C . PHE B 1 132 ? -1.129 -11.461 -12.977 1 97.44 132 PHE B C 1
ATOM 3299 O O . PHE B 1 132 ? -1.253 -11.609 -14.195 1 97.44 132 PHE B O 1
ATOM 3306 N N . ASP B 1 133 ? -0.448 -12.305 -12.297 1 98.56 133 ASP B N 1
ATOM 3307 C CA . ASP B 1 133 ? 0.449 -13.305 -12.867 1 98.56 133 ASP B CA 1
ATOM 3308 C C . ASP B 1 133 ? -0.333 -14.375 -13.633 1 98.56 133 ASP B C 1
ATOM 3310 O O . ASP B 1 133 ? 0.069 -14.789 -14.719 1 98.56 133 ASP B O 1
ATOM 3314 N N . ARG B 1 134 ? -1.423 -14.727 -12.992 1 98.25 134 ARG B N 1
ATOM 3315 C CA . ARG B 1 134 ? -2.199 -15.812 -13.586 1 98.25 134 ARG B CA 1
ATOM 3316 C C . ARG B 1 134 ? -2.713 -15.422 -14.969 1 98.25 134 ARG B C 1
ATOM 3318 O O . ARG B 1 134 ? -2.635 -16.219 -15.914 1 98.25 134 ARG B O 1
ATOM 3325 N N . ARG B 1 135 ? -3.195 -14.305 -15.164 1 96 135 ARG B N 1
ATOM 3326 C CA . ARG B 1 135 ? -3.748 -13.883 -16.438 1 96 135 ARG B CA 1
ATOM 3327 C C . ARG B 1 135 ? -2.666 -13.812 -17.516 1 96 135 ARG B C 1
ATOM 3329 O O . ARG B 1 135 ? -2.879 -14.25 -18.641 1 96 135 ARG B O 1
ATOM 3336 N N . PHE B 1 136 ? -1.482 -13.281 -17.141 1 98.25 136 PHE B N 1
ATOM 3337 C CA . PHE B 1 136 ? -0.368 -13.242 -18.078 1 98.25 136 PHE B CA 1
ATOM 3338 C C . PHE B 1 136 ? 0.071 -14.656 -18.453 1 98.25 136 PHE B C 1
ATOM 3340 O O . PHE B 1 136 ? 0.282 -14.953 -19.625 1 98.25 136 PHE B O 1
ATOM 3347 N N . LEU B 1 137 ? 0.136 -15.477 -17.5 1 98.44 137 LEU B N 1
ATOM 3348 C CA . LEU B 1 137 ? 0.701 -16.797 -17.703 1 98.44 137 LEU B CA 1
ATOM 3349 C C . LEU B 1 137 ? -0.286 -17.703 -18.453 1 98.44 137 LEU B C 1
ATOM 3351 O O . LEU B 1 137 ? 0.117 -18.531 -19.266 1 98.44 137 LEU B O 1
ATOM 3355 N N . GLU B 1 138 ? -1.57 -17.562 -18.156 1 97 138 GLU B N 1
ATOM 3356 C CA . GLU B 1 138 ? -2.561 -18.359 -18.875 1 97 138 GLU B CA 1
ATOM 3357 C C . GLU B 1 138 ? -2.584 -18 -20.359 1 97 138 GLU B C 1
ATOM 3359 O O . GLU B 1 138 ? -2.775 -18.875 -21.203 1 97 138 GLU B O 1
ATOM 3364 N N . ARG B 1 139 ? -2.43 -16.766 -20.641 1 96.19 139 ARG B N 1
ATOM 3365 C CA . ARG B 1 139 ? -2.363 -16.328 -22.047 1 96.19 139 ARG B CA 1
ATOM 3366 C C . ARG B 1 139 ? -1.096 -16.844 -22.719 1 96.19 139 ARG B C 1
ATOM 3368 O O . ARG B 1 139 ? -1.129 -17.266 -23.875 1 96.19 139 ARG B O 1
ATOM 3375 N N . PHE B 1 140 ? -0.053 -16.844 -22.016 1 97.56 140 PHE B N 1
ATOM 3376 C CA . PHE B 1 140 ? 1.254 -17.25 -22.531 1 97.56 140 PHE B CA 1
ATOM 3377 C C . PHE B 1 140 ? 1.346 -18.75 -22.672 1 97.56 140 PHE B C 1
ATOM 3379 O O . PHE B 1 140 ? 1.914 -19.266 -23.641 1 97.56 140 PHE B O 1
ATOM 3386 N N . CYS B 1 141 ? 0.861 -19.453 -21.703 1 97.81 141 CYS B N 1
ATOM 3387 C CA . CYS B 1 141 ? 0.891 -20.906 -21.609 1 97.81 141 CYS B CA 1
ATOM 3388 C C . CYS B 1 141 ? -0.457 -21.453 -21.156 1 97.81 141 CYS B C 1
ATOM 3390 O O . CYS B 1 141 ? -0.696 -21.609 -19.953 1 97.81 141 CYS B O 1
ATOM 3392 N N . SER B 1 142 ? -1.262 -21.875 -22.062 1 96.12 142 SER B N 1
ATOM 3393 C CA . SER B 1 142 ? -2.643 -22.266 -21.797 1 96.12 142 SER B CA 1
ATOM 3394 C C . SER B 1 142 ? -2.711 -23.484 -20.891 1 96.12 142 SER B C 1
ATOM 3396 O O . SER B 1 142 ? -3.709 -23.688 -20.188 1 96.12 142 SER B O 1
ATOM 3398 N N . ALA B 1 143 ? -1.692 -24.266 -20.859 1 97.06 143 ALA B N 1
ATOM 3399 C CA . ALA B 1 143 ? -1.658 -25.453 -20 1 97.06 143 ALA B CA 1
ATOM 3400 C C . ALA B 1 143 ? -1.815 -25.062 -18.531 1 97.06 143 ALA B C 1
ATOM 3402 O O . ALA B 1 143 ? -2.309 -25.859 -17.734 1 97.06 143 ALA B O 1
ATOM 3403 N N . LEU B 1 144 ? -1.505 -23.875 -18.172 1 97.62 144 LEU B N 1
ATOM 3404 C CA . LEU B 1 144 ? -1.536 -23.422 -16.797 1 97.62 144 LEU B CA 1
ATOM 3405 C C . LEU B 1 144 ? -2.971 -23.203 -16.328 1 97.62 144 LEU B C 1
ATOM 3407 O O . LEU B 1 144 ? -3.225 -23.062 -15.125 1 97.62 144 LEU B O 1
ATOM 3411 N N . THR B 1 145 ? -3.92 -23.203 -17.219 1 96.5 145 THR B N 1
ATOM 3412 C CA . THR B 1 145 ? -5.328 -23.094 -16.859 1 96.5 145 THR B CA 1
ATOM 3413 C C . THR B 1 145 ? -5.777 -24.328 -16.078 1 96.5 145 THR B C 1
ATOM 3415 O O . THR B 1 145 ? -6.789 -24.281 -15.367 1 96.5 145 THR B O 1
ATOM 3418 N N . GLN B 1 146 ? -5.02 -25.391 -16.234 1 96.62 146 GLN B N 1
ATOM 3419 C CA . GLN B 1 146 ? -5.402 -26.656 -15.602 1 96.62 146 GLN B CA 1
ATOM 3420 C C . GLN B 1 146 ? -4.816 -26.766 -14.195 1 96.62 146 GLN B C 1
ATOM 3422 O O . GLN B 1 146 ? -5.172 -27.672 -13.438 1 96.62 146 GLN B O 1
ATOM 3427 N N . ASN B 1 147 ? -3.926 -25.922 -13.852 1 98.25 147 ASN B N 1
ATOM 3428 C CA . ASN B 1 147 ? -3.328 -25.938 -12.523 1 98.25 147 ASN B CA 1
ATOM 3429 C C . ASN B 1 147 ? -4.219 -25.234 -11.5 1 98.25 147 ASN B C 1
ATOM 3431 O O . ASN B 1 147 ? -4.902 -24.266 -11.828 1 98.25 147 ASN B O 1
ATOM 3435 N N . PRO B 1 148 ? -4.266 -25.719 -10.273 1 98.25 148 PRO B N 1
ATOM 3436 C CA . PRO B 1 148 ? -4.832 -24.906 -9.195 1 98.25 148 PRO B CA 1
ATOM 3437 C C . PRO B 1 148 ? -3.949 -23.719 -8.828 1 98.25 148 PRO B C 1
ATOM 3439 O O . PRO B 1 148 ? -2.721 -23.812 -8.875 1 98.25 148 PRO B O 1
ATOM 3442 N N . TRP B 1 149 ? -4.586 -22.562 -8.461 1 98.69 149 TRP B N 1
ATOM 3443 C CA . TRP B 1 149 ? -3.859 -21.328 -8.133 1 98.69 149 TRP B CA 1
ATOM 3444 C C . TRP B 1 149 ? -4.234 -20.828 -6.746 1 98.69 149 TRP B C 1
ATOM 3446 O O . TRP B 1 149 ? -5.336 -21.094 -6.262 1 98.69 149 TRP B O 1
ATOM 3456 N N . ALA B 1 150 ? -3.346 -20.188 -6.109 1 98.69 150 ALA B N 1
ATOM 3457 C CA . ALA B 1 150 ? -3.564 -19.484 -4.855 1 98.69 150 ALA B CA 1
ATOM 3458 C C . ALA B 1 150 ? -2.828 -18.141 -4.844 1 98.69 150 ALA B C 1
ATOM 3460 O O . ALA B 1 150 ? -1.885 -17.938 -5.613 1 98.69 150 ALA B O 1
ATOM 3461 N N . CYS B 1 151 ? -3.26 -17.234 -4.023 1 98.75 151 CYS B N 1
ATOM 3462 C CA . CYS B 1 151 ? -2.682 -15.898 -3.951 1 98.75 151 CYS B CA 1
ATOM 3463 C C . CYS B 1 151 ? -2.143 -15.609 -2.555 1 98.75 151 CYS B C 1
ATOM 3465 O O . CYS B 1 151 ? -2.916 -15.445 -1.608 1 98.75 151 CYS B O 1
ATOM 3467 N N . SER B 1 152 ? -0.845 -15.469 -2.467 1 98.75 152 SER B N 1
ATOM 3468 C CA . SER B 1 152 ? -0.25 -15.25 -1.153 1 98.75 152 SER B CA 1
ATOM 3469 C C . SER B 1 152 ? -0.565 -13.852 -0.632 1 98.75 152 SER B C 1
ATOM 3471 O O . SER B 1 152 ? -0.371 -13.562 0.551 1 98.75 152 SER B O 1
ATOM 3473 N N . MET B 1 153 ? -1.015 -12.977 -1.488 1 98.31 153 MET B N 1
ATOM 3474 C CA . MET B 1 153 ? -1.36 -11.609 -1.089 1 98.31 153 MET B CA 1
ATOM 3475 C C . MET B 1 153 ? -2.734 -11.57 -0.428 1 98.31 153 MET B C 1
ATOM 3477 O O . MET B 1 153 ? -2.914 -10.914 0.596 1 98.31 153 MET B O 1
ATOM 3481 N N . SER B 1 154 ? -3.693 -12.336 -1.008 1 97.06 154 SER B N 1
ATOM 3482 C CA . SER B 1 154 ? -5.074 -12.148 -0.572 1 97.06 154 SER B CA 1
ATOM 3483 C C . SER B 1 154 ? -5.574 -13.352 0.217 1 97.06 154 SER B C 1
ATOM 3485 O O . SER B 1 154 ? -6.598 -13.273 0.9 1 97.06 154 SER B O 1
ATOM 3487 N N . GLU B 1 155 ? -4.926 -14.453 0.117 1 97.69 155 GLU B N 1
ATOM 3488 C CA . GLU B 1 155 ? -5.473 -15.656 0.734 1 97.69 155 GLU B CA 1
ATOM 3489 C C . GLU B 1 155 ? -4.734 -16 2.025 1 97.69 155 GLU B C 1
ATOM 3491 O O . GLU B 1 155 ? -4.914 -17.094 2.58 1 97.69 155 GLU B O 1
ATOM 3496 N N . VAL B 1 156 ? -3.807 -15.195 2.475 1 98.19 156 VAL B N 1
ATOM 3497 C CA . VAL B 1 156 ? -3.32 -15.102 3.846 1 98.19 156 VAL B CA 1
ATOM 3498 C C . VAL B 1 156 ? -3.945 -13.891 4.535 1 98.19 156 VAL B C 1
ATOM 3500 O O . VAL B 1 156 ? -4 -12.805 3.963 1 98.19 156 VAL B O 1
ATOM 3503 N N . PRO B 1 157 ? -4.469 -14.055 5.703 1 96.94 157 PRO B N 1
ATOM 3504 C CA . PRO B 1 157 ? -5.152 -12.938 6.355 1 96.94 157 PRO B CA 1
ATOM 3505 C C . PRO B 1 157 ? -4.184 -11.938 6.984 1 96.94 157 PRO B C 1
ATOM 3507 O O . PRO B 1 157 ? -4.23 -11.711 8.195 1 96.94 157 PRO B O 1
ATOM 3510 N N . TRP B 1 158 ? -3.418 -11.258 6.211 1 97.12 158 TRP B N 1
ATOM 3511 C CA . TRP B 1 158 ? -2.35 -10.375 6.66 1 97.12 158 TRP B CA 1
ATOM 3512 C C . TRP B 1 158 ? -2.895 -9.289 7.578 1 97.12 158 TRP B C 1
ATOM 3514 O O . TRP B 1 158 ? -2.324 -9.016 8.633 1 97.12 158 TRP B O 1
ATOM 3524 N N . ALA B 1 159 ? -4.012 -8.664 7.172 1 93.12 159 ALA B N 1
ATOM 3525 C CA . ALA B 1 159 ? -4.578 -7.578 7.973 1 93.12 159 ALA B CA 1
ATOM 3526 C C . ALA B 1 159 ? -4.98 -8.078 9.359 1 93.12 159 ALA B C 1
ATOM 3528 O O . ALA B 1 159 ? -4.668 -7.441 10.367 1 93.12 159 ALA B O 1
ATOM 3529 N N . ALA B 1 160 ? -5.648 -9.211 9.375 1 93 160 ALA B N 1
ATOM 3530 C CA . ALA B 1 160 ? -6.07 -9.805 10.641 1 93 160 ALA B CA 1
ATOM 3531 C C . ALA B 1 160 ? -4.867 -10.188 11.5 1 93 160 ALA B C 1
ATOM 3533 O O . ALA B 1 160 ? -4.973 -10.289 12.719 1 93 160 ALA B O 1
ATOM 3534 N N . GLU B 1 161 ? -3.74 -10.359 10.844 1 95.62 161 GLU B N 1
ATOM 3535 C CA . GLU B 1 161 ? -2.521 -10.758 11.539 1 95.62 161 GLU B CA 1
ATOM 3536 C C . GLU B 1 161 ? -1.686 -9.547 11.938 1 95.62 161 GLU B C 1
ATOM 3538 O O . GLU B 1 161 ? -0.571 -9.695 12.445 1 95.62 161 GLU B O 1
ATOM 3543 N N . GLY B 1 162 ? -2.215 -8.391 11.617 1 90 162 GLY B N 1
ATOM 3544 C CA . GLY B 1 162 ? -1.605 -7.188 12.148 1 90 162 GLY B CA 1
ATOM 3545 C C . GLY B 1 162 ? -0.764 -6.441 11.133 1 90 162 GLY B C 1
ATOM 3546 O O . GLY B 1 162 ? -0.111 -5.449 11.461 1 90 162 GLY B O 1
ATOM 3547 N N . PHE B 1 163 ? -0.695 -6.918 9.93 1 92.56 163 PHE B N 1
ATOM 3548 C CA . PHE B 1 163 ? 0.096 -6.246 8.906 1 92.56 163 PHE B CA 1
ATOM 3549 C C . PHE B 1 163 ? -0.711 -5.137 8.242 1 92.56 163 PHE B C 1
ATOM 3551 O O . PHE B 1 163 ? -1.903 -5.305 7.973 1 92.56 163 PHE B O 1
ATOM 3558 N N . GLU B 1 164 ? -0.09 -4.035 7.91 1 87.94 164 GLU B N 1
ATOM 3559 C CA . GLU B 1 164 ? -0.778 -2.854 7.402 1 87.94 164 GLU B CA 1
ATOM 3560 C C . GLU B 1 164 ? -0.877 -2.885 5.879 1 87.94 164 GLU B C 1
ATOM 3562 O O . GLU B 1 164 ? -1.581 -2.07 5.281 1 87.94 164 GLU B O 1
ATOM 3567 N N . SER B 1 165 ? -0.129 -3.762 5.375 1 92.94 165 SER B N 1
ATOM 3568 C CA . SER B 1 165 ? -0.096 -3.918 3.926 1 92.94 165 SER B CA 1
ATOM 3569 C C . SER B 1 165 ? 0.214 -5.355 3.531 1 92.94 165 SER B C 1
ATOM 3571 O O . SER B 1 165 ? 0.915 -6.066 4.254 1 92.94 165 SER B O 1
ATOM 3573 N N . SER B 1 166 ? -0.348 -5.703 2.402 1 96 166 SER B N 1
ATOM 3574 C CA . SER B 1 166 ? -0.069 -7.043 1.901 1 96 166 SER B CA 1
ATOM 3575 C C . SER B 1 166 ? 0.998 -7.016 0.812 1 96 166 SER B C 1
ATOM 3577 O O . SER B 1 166 ? 1.312 -8.047 0.217 1 96 166 SER B O 1
ATOM 3579 N N . LYS B 1 167 ? 1.565 -5.832 0.586 1 95.38 167 LYS B N 1
ATOM 3580 C CA . LYS B 1 167 ? 2.648 -5.766 -0.39 1 95.38 167 LYS B CA 1
ATOM 3581 C C . LYS B 1 167 ? 3.859 -6.566 0.077 1 95.38 167 LYS B C 1
ATOM 3583 O O . LYS B 1 167 ? 4.211 -6.543 1.258 1 95.38 167 LYS B O 1
ATOM 3588 N N . LEU B 1 168 ? 4.473 -7.199 -0.833 1 97 168 LEU B N 1
ATOM 3589 C CA . LEU B 1 168 ? 5.52 -8.164 -0.525 1 97 168 LEU B CA 1
ATOM 3590 C C . LEU B 1 168 ? 6.664 -7.504 0.238 1 97 168 LEU B C 1
ATOM 3592 O O . LEU B 1 168 ? 7.113 -8.023 1.263 1 97 168 LEU B O 1
ATOM 3596 N N . ALA B 1 169 ? 7.086 -6.367 -0.257 1 94.69 169 ALA B N 1
ATOM 3597 C CA . ALA B 1 169 ? 8.203 -5.664 0.368 1 94.69 169 ALA B CA 1
ATOM 3598 C C . ALA B 1 169 ? 7.863 -5.266 1.803 1 94.69 169 ALA B C 1
ATOM 3600 O O . ALA B 1 169 ? 8.703 -5.391 2.701 1 94.69 169 ALA B O 1
ATOM 3601 N N . TYR B 1 170 ? 6.676 -4.82 2.045 1 95.44 170 TYR B N 1
ATOM 3602 C CA . TYR B 1 170 ? 6.258 -4.43 3.389 1 95.44 170 TYR B CA 1
ATOM 3603 C C . TYR B 1 170 ? 6.207 -5.641 4.312 1 95.44 170 TYR B C 1
ATOM 3605 O O . TYR B 1 170 ? 6.699 -5.586 5.445 1 95.44 170 TYR B O 1
ATOM 3613 N N . LEU B 1 171 ? 5.57 -6.684 3.824 1 97.38 171 LEU B N 1
ATOM 3614 C CA . LEU B 1 171 ? 5.484 -7.902 4.617 1 97.38 171 LEU B CA 1
ATOM 3615 C C . LEU B 1 171 ? 6.879 -8.406 4.988 1 97.38 171 LEU B C 1
ATOM 3617 O O . LEU B 1 171 ? 7.105 -8.836 6.121 1 97.38 171 LEU B O 1
ATOM 3621 N N . ALA B 1 172 ? 7.812 -8.312 4.039 1 97.12 172 ALA B N 1
ATOM 3622 C CA . ALA B 1 172 ? 9.188 -8.75 4.266 1 97.12 172 ALA B CA 1
ATOM 3623 C C . ALA B 1 172 ? 9.852 -7.926 5.371 1 97.12 172 ALA B C 1
ATOM 3625 O O . ALA B 1 172 ? 10.32 -8.477 6.367 1 97.12 172 ALA B O 1
ATOM 3626 N N . LEU B 1 173 ? 9.773 -6.605 5.277 1 95.94 173 LEU B N 1
ATOM 3627 C CA . LEU B 1 173 ? 10.375 -5.719 6.266 1 95.94 173 LEU B CA 1
ATOM 3628 C C . LEU B 1 173 ? 9.75 -5.934 7.641 1 95.94 173 LEU B C 1
ATOM 3630 O O . LEU B 1 173 ? 10.469 -6.012 8.641 1 95.94 173 LEU B O 1
ATOM 3634 N N . SER B 1 174 ? 8.461 -6.082 7.609 1 94.88 174 SER B N 1
ATOM 3635 C CA . SER B 1 174 ? 7.73 -6.27 8.859 1 94.88 174 SER B CA 1
ATOM 3636 C C . SER B 1 174 ? 8.039 -7.629 9.477 1 94.88 174 SER B C 1
ATOM 3638 O O . SER B 1 174 ? 7.812 -7.84 10.672 1 94.88 174 SER B O 1
ATOM 3640 N N . SER B 1 175 ? 8.531 -8.555 8.625 1 95.62 175 SER B N 1
ATOM 3641 C CA . SER B 1 175 ? 8.836 -9.898 9.094 1 95.62 175 SER B CA 1
ATOM 3642 C C . SER B 1 175 ? 10.328 -10.07 9.359 1 95.62 175 SER B C 1
ATOM 3644 O O . SER B 1 175 ? 10.797 -11.188 9.602 1 95.62 175 SER B O 1
ATOM 3646 N N . GLY B 1 176 ? 11.117 -9.023 9.211 1 95.06 176 GLY B N 1
ATOM 3647 C CA . GLY B 1 176 ? 12.484 -9.023 9.695 1 95.06 176 GLY B CA 1
ATOM 3648 C C . GLY B 1 176 ? 13.5 -9.289 8.602 1 95.06 176 GLY B C 1
ATOM 3649 O O . GLY B 1 176 ? 14.656 -9.609 8.883 1 95.06 176 GLY B O 1
ATOM 3650 N N . PHE B 1 177 ? 13.078 -9.148 7.328 1 96.94 177 PHE B N 1
ATOM 3651 C CA . PHE B 1 177 ? 14.078 -9.375 6.289 1 96.94 177 PHE B CA 1
ATOM 3652 C C . PHE B 1 177 ? 13.844 -8.445 5.105 1 96.94 177 PHE B C 1
ATOM 3654 O O . PHE B 1 177 ? 12.797 -7.809 5.004 1 96.94 177 PHE B O 1
ATOM 3661 N N . TYR B 1 178 ? 14.805 -8.32 4.301 1 96.19 178 TYR B N 1
ATOM 3662 C CA . TYR B 1 178 ? 14.75 -7.559 3.057 1 96.19 178 TYR B CA 1
ATOM 3663 C C . TYR B 1 178 ? 15.438 -8.312 1.923 1 96.19 178 TYR B C 1
ATOM 3665 O O . TYR B 1 178 ? 16.047 -9.359 2.146 1 96.19 178 TYR B O 1
ATOM 3673 N N . TYR B 1 179 ? 15.211 -7.941 0.728 1 95.81 179 TYR B N 1
ATOM 3674 C CA . TYR B 1 179 ? 15.711 -8.625 -0.462 1 95.81 179 TYR B CA 1
ATOM 3675 C C . TYR B 1 179 ? 15.766 -7.676 -1.652 1 95.81 179 TYR B C 1
ATOM 3677 O O . TYR B 1 179 ? 15.289 -6.543 -1.571 1 95.81 179 TYR B O 1
ATOM 3685 N N . ASP B 1 180 ? 16.422 -8.086 -2.67 1 93.06 180 ASP B N 1
ATOM 3686 C CA . ASP B 1 180 ? 16.453 -7.305 -3.902 1 93.06 180 ASP B CA 1
ATOM 3687 C C . ASP B 1 180 ? 15.172 -7.484 -4.707 1 93.06 180 ASP B C 1
ATOM 3689 O O . ASP B 1 180 ? 14.984 -8.508 -5.375 1 93.06 180 ASP B O 1
ATOM 3693 N N . ARG B 1 181 ? 14.398 -6.453 -4.785 1 91.62 181 ARG B N 1
ATOM 3694 C CA . ARG B 1 181 ? 13.055 -6.5 -5.344 1 91.62 181 ARG B CA 1
ATOM 3695 C C . ARG B 1 181 ? 13.086 -6.402 -6.863 1 91.62 181 ARG B C 1
ATOM 3697 O O . ARG B 1 181 ? 14.102 -6.012 -7.445 1 91.62 181 ARG B O 1
ATOM 3704 N N . HIS B 1 182 ? 12.117 -6.785 -7.461 1 88.69 182 HIS B N 1
ATOM 3705 C CA . HIS B 1 182 ? 11.773 -6.613 -8.867 1 88.69 182 HIS B CA 1
ATOM 3706 C C . HIS B 1 182 ? 12.625 -7.52 -9.758 1 88.69 182 HIS B C 1
ATOM 3708 O O . HIS B 1 182 ? 12.734 -7.285 -10.961 1 88.69 182 HIS B O 1
ATOM 3714 N N . ARG B 1 183 ? 13.258 -8.414 -9.125 1 91.19 183 ARG B N 1
ATOM 3715 C CA . ARG B 1 183 ? 13.672 -9.633 -9.812 1 91.19 183 ARG B CA 1
ATOM 3716 C C . ARG B 1 183 ? 12.719 -10.789 -9.508 1 91.19 183 ARG B C 1
ATOM 3718 O O . ARG B 1 183 ? 12.453 -11.094 -8.344 1 91.19 183 ARG B O 1
ATOM 3725 N N . ALA B 1 184 ? 12.25 -11.336 -10.57 1 95.94 184 ALA B N 1
ATOM 3726 C CA . ALA B 1 184 ? 11.164 -12.289 -10.422 1 95.94 184 ALA B CA 1
ATOM 3727 C C . ALA B 1 184 ? 11.539 -13.406 -9.445 1 95.94 184 ALA B C 1
ATOM 3729 O O . ALA B 1 184 ? 10.75 -13.766 -8.57 1 95.94 184 ALA B O 1
ATOM 3730 N N . VAL B 1 185 ? 12.758 -13.906 -9.555 1 97.5 185 VAL B N 1
ATOM 3731 C CA . VAL B 1 185 ? 13.18 -15.023 -8.719 1 97.5 185 VAL B CA 1
ATOM 3732 C C . VAL B 1 185 ? 13.305 -14.57 -7.266 1 97.5 185 VAL B C 1
ATOM 3734 O O . VAL B 1 185 ? 12.945 -15.305 -6.344 1 97.5 185 VAL B O 1
ATOM 3737 N N . ASN B 1 186 ? 13.812 -13.367 -7.016 1 97.44 186 ASN B N 1
ATOM 3738 C CA . ASN B 1 186 ? 13.922 -12.82 -5.668 1 97.44 186 ASN B CA 1
ATOM 3739 C C . ASN B 1 186 ? 12.555 -12.625 -5.023 1 97.44 186 ASN B C 1
ATOM 3741 O O . ASN B 1 186 ? 12.367 -12.93 -3.844 1 97.44 186 ASN B O 1
ATOM 3745 N N . ASP B 1 187 ? 11.609 -12.141 -5.805 1 98.19 187 ASP B N 1
ATOM 3746 C CA . ASP B 1 187 ? 10.258 -11.953 -5.301 1 98.19 187 ASP B CA 1
ATOM 3747 C C . ASP B 1 187 ? 9.617 -13.289 -4.926 1 98.19 187 ASP B C 1
ATOM 3749 O O . ASP B 1 187 ? 8.914 -13.391 -3.918 1 98.19 187 ASP B O 1
ATOM 3753 N N . CYS B 1 188 ? 9.906 -14.297 -5.719 1 98.69 188 CYS B N 1
ATOM 3754 C CA . CYS B 1 188 ? 9.414 -15.633 -5.398 1 98.69 188 CYS B CA 1
ATOM 3755 C C . CYS B 1 188 ? 10 -16.125 -4.078 1 98.69 188 CYS B C 1
ATOM 3757 O O . CYS B 1 188 ? 9.266 -16.625 -3.219 1 98.69 188 CYS B O 1
ATOM 3759 N N . HIS B 1 189 ? 11.305 -15.969 -3.939 1 98.56 189 HIS B N 1
ATOM 3760 C CA . HIS B 1 189 ? 11.961 -16.422 -2.717 1 98.56 189 HIS B CA 1
ATOM 3761 C C . HIS B 1 189 ? 11.414 -15.688 -1.497 1 98.56 189 HIS B C 1
ATOM 3763 O O . HIS B 1 189 ? 11.219 -16.281 -0.438 1 98.56 189 HIS B O 1
ATOM 3769 N N . ALA B 1 190 ? 11.203 -14.438 -1.658 1 98.56 190 ALA B N 1
ATOM 3770 C CA . ALA B 1 190 ? 10.656 -13.648 -0.561 1 98.56 190 ALA B CA 1
ATOM 3771 C C . ALA B 1 190 ? 9.273 -14.156 -0.163 1 98.56 190 ALA B C 1
ATOM 3773 O O . ALA B 1 190 ? 8.969 -14.281 1.025 1 98.56 190 ALA B O 1
ATOM 3774 N N . ALA B 1 191 ? 8.453 -14.422 -1.146 1 98.75 191 ALA B N 1
ATOM 3775 C CA . ALA B 1 191 ? 7.109 -14.922 -0.872 1 98.75 191 ALA B CA 1
ATOM 3776 C C . ALA B 1 191 ? 7.156 -16.281 -0.18 1 98.75 191 ALA B C 1
ATOM 3778 O O . ALA B 1 191 ? 6.391 -16.531 0.75 1 98.75 191 ALA B O 1
ATOM 3779 N N . ILE B 1 192 ? 8.07 -17.125 -0.624 1 98.75 192 ILE B N 1
ATOM 3780 C CA . ILE B 1 192 ? 8.219 -18.438 -0.007 1 98.75 192 ILE B CA 1
ATOM 3781 C C . ILE B 1 192 ? 8.656 -18.281 1.447 1 98.75 192 ILE B C 1
ATOM 3783 O O . ILE B 1 192 ? 8.148 -18.953 2.336 1 98.75 192 ILE B O 1
ATOM 3787 N N . GLU B 1 193 ? 9.586 -17.391 1.666 1 98.25 193 GLU B N 1
ATOM 3788 C CA . GLU B 1 193 ? 10.031 -17.109 3.027 1 98.25 193 GLU B CA 1
ATOM 3789 C C . GLU B 1 193 ? 8.867 -16.672 3.912 1 98.25 193 GLU B C 1
ATOM 3791 O O . GLU B 1 193 ? 8.719 -17.156 5.035 1 98.25 193 GLU B O 1
ATOM 3796 N N . LEU B 1 194 ? 8.031 -15.805 3.443 1 98.31 194 LEU B N 1
ATOM 3797 C CA . LEU B 1 194 ? 6.863 -15.344 4.188 1 98.31 194 LEU B CA 1
ATOM 3798 C C . LEU B 1 194 ? 5.93 -16.5 4.516 1 98.31 194 LEU B C 1
ATOM 3800 O O . LEU B 1 194 ? 5.438 -16.609 5.641 1 98.31 194 LEU B O 1
ATOM 3804 N N . LEU B 1 195 ? 5.719 -17.359 3.518 1 98.56 195 LEU B N 1
ATOM 3805 C CA . LEU B 1 195 ? 4.805 -18.484 3.688 1 98.56 195 LEU B CA 1
ATOM 3806 C C . LEU B 1 195 ? 5.352 -19.484 4.695 1 98.56 195 LEU B C 1
ATOM 3808 O O . LEU B 1 195 ? 4.602 -20.297 5.238 1 98.56 195 LEU B O 1
ATOM 3812 N N . SER B 1 196 ? 6.664 -19.438 4.926 1 97.81 196 SER B N 1
ATOM 3813 C CA . SER B 1 196 ? 7.293 -20.359 5.871 1 97.81 196 SER B CA 1
ATOM 3814 C C . SER B 1 196 ? 7.176 -19.844 7.301 1 97.81 196 SER B C 1
ATOM 3816 O O . SER B 1 196 ? 7.449 -20.578 8.258 1 97.81 196 SER B O 1
ATOM 3818 N N . ARG B 1 197 ? 6.707 -18.641 7.477 1 96.75 197 ARG B N 1
ATOM 3819 C CA . ARG B 1 197 ? 6.68 -18 8.789 1 96.75 197 ARG B CA 1
ATOM 3820 C C . ARG B 1 197 ? 5.383 -18.328 9.523 1 96.75 197 ARG B C 1
ATOM 3822 O O . ARG B 1 197 ? 4.406 -18.75 8.914 1 96.75 197 ARG B O 1
ATOM 3829 N N . THR B 1 198 ? 5.5 -18.141 10.852 1 96.75 198 THR B N 1
ATOM 3830 C CA . THR B 1 198 ? 4.316 -18.203 11.703 1 96.75 198 THR B CA 1
ATOM 3831 C C . THR B 1 198 ? 3.621 -16.859 11.766 1 96.75 198 THR B C 1
ATOM 3833 O O . THR B 1 198 ? 4.285 -15.812 11.828 1 96.75 198 THR B O 1
ATOM 3836 N N . LEU B 1 199 ? 2.355 -16.906 11.68 1 97.44 199 LEU B N 1
ATOM 3837 C CA . LEU B 1 199 ? 1.559 -15.68 11.75 1 97.44 199 LEU B CA 1
ATOM 3838 C C . LEU B 1 199 ? 1.486 -15.164 13.18 1 97.44 199 LEU B C 1
ATOM 3840 O O . LEU B 1 199 ? 1.299 -15.938 14.117 1 97.44 199 LEU B O 1
ATOM 3844 N N . PRO B 1 200 ? 1.61 -13.891 13.375 1 95.12 200 PRO B N 1
ATOM 3845 C CA . PRO B 1 200 ? 1.824 -13.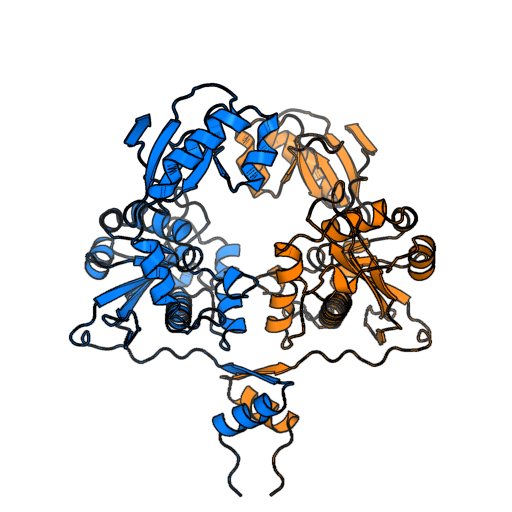328 14.711 1 95.12 200 PRO B CA 1
ATOM 3846 C C . PRO B 1 200 ? 0.612 -13.492 15.617 1 95.12 200 PRO B C 1
ATOM 3848 O O . PRO B 1 200 ? 0.767 -13.648 16.828 1 95.12 200 PRO B O 1
ATOM 3851 N N . VAL B 1 201 ? -0.564 -13.484 15.102 1 94.31 201 VAL B N 1
ATOM 3852 C CA . VAL B 1 201 ? -1.751 -13.461 15.953 1 94.31 201 VAL B CA 1
ATOM 3853 C C . VAL B 1 201 ? -2.227 -14.891 16.203 1 94.31 201 VAL B C 1
ATOM 3855 O O . VAL B 1 201 ? -2.348 -15.32 17.359 1 94.31 201 VAL B O 1
ATOM 3858 N N . THR B 1 202 ? -2.379 -15.656 15.227 1 96.12 202 THR B N 1
ATOM 3859 C CA . THR B 1 202 ? -2.951 -16.984 15.352 1 96.12 202 THR B CA 1
ATOM 3860 C C . THR B 1 202 ? -1.872 -18.016 15.703 1 96.12 202 THR B C 1
ATOM 3862 O O . THR B 1 202 ? -2.172 -19.078 16.25 1 96.12 202 THR B O 1
ATOM 3865 N N . GLY B 1 203 ? -0.638 -17.734 15.328 1 96.75 203 GLY B N 1
ATOM 3866 C CA . GLY B 1 203 ? 0.458 -18.641 15.594 1 96.75 203 GLY B CA 1
ATOM 3867 C C . GLY B 1 203 ? 0.566 -19.75 14.555 1 96.75 203 GLY B C 1
ATOM 3868 O O . GLY B 1 203 ? 1.459 -20.594 14.641 1 96.75 203 GLY B O 1
ATOM 3869 N N . GLY B 1 204 ? -0.353 -19.797 13.625 1 96.75 204 GLY B N 1
ATOM 3870 C CA . GL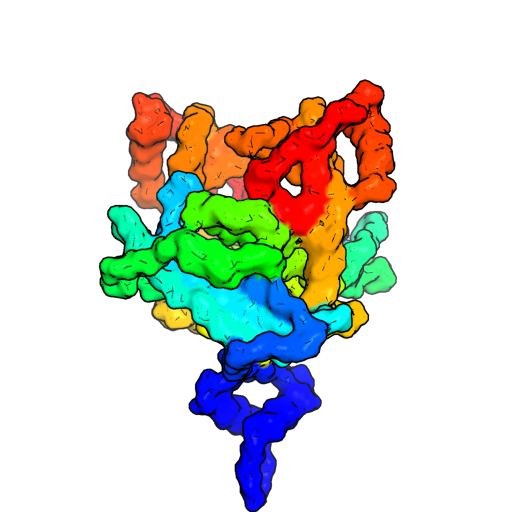Y B 1 204 ? -0.302 -20.766 12.547 1 96.75 204 GLY B CA 1
ATOM 3871 C C . GLY B 1 204 ? 0.654 -20.375 11.438 1 96.75 204 GLY B C 1
ATOM 3872 O O . GLY B 1 204 ? 1.128 -19.25 11.383 1 96.75 204 GLY B O 1
ATOM 3873 N N . ARG B 1 205 ? 0.915 -21.344 10.562 1 96.38 205 ARG B N 1
ATOM 3874 C CA . ARG B 1 205 ? 1.799 -21.109 9.43 1 96.38 205 ARG B CA 1
ATOM 3875 C C . ARG B 1 205 ? 1.072 -20.344 8.32 1 96.38 205 ARG B C 1
ATOM 3877 O O . ARG B 1 205 ? -0.094 -20.625 8.031 1 96.38 205 ARG B O 1
ATOM 3884 N N . ALA B 1 206 ? 1.756 -19.438 7.738 1 98.5 206 ALA B N 1
ATOM 3885 C CA . ALA B 1 206 ? 1.17 -18.656 6.652 1 98.5 206 ALA B CA 1
ATOM 3886 C C . ALA B 1 206 ? 0.738 -19.547 5.5 1 98.5 206 ALA B C 1
ATOM 3888 O O . ALA B 1 206 ? -0.348 -19.375 4.941 1 98.5 206 ALA B O 1
ATOM 3889 N N . LEU B 1 207 ? 1.578 -20.547 5.188 1 98.75 207 LEU B N 1
ATOM 3890 C CA . LEU B 1 207 ? 1.217 -21.453 4.109 1 98.75 207 LEU B CA 1
ATOM 3891 C C . LEU B 1 207 ? -0.066 -22.203 4.441 1 98.75 207 LEU B C 1
ATOM 3893 O O . LEU B 1 207 ? -0.922 -22.391 3.572 1 98.75 207 LEU B O 1
ATOM 3897 N N . ALA B 1 208 ? -0.166 -22.641 5.648 1 98.56 208 ALA B N 1
ATOM 3898 C CA . ALA B 1 208 ? -1.357 -23.375 6.059 1 98.56 208 ALA B CA 1
ATOM 3899 C C . ALA B 1 208 ? -2.617 -22.531 5.867 1 98.56 208 ALA B C 1
ATOM 3901 O O . ALA B 1 208 ? -3.641 -23.047 5.402 1 98.56 208 ALA B O 1
ATOM 3902 N N . ALA B 1 209 ? -2.514 -21.281 6.273 1 98.31 209 ALA B N 1
ATOM 3903 C CA . ALA B 1 209 ? -3.646 -20.375 6.094 1 98.31 209 ALA B CA 1
ATOM 3904 C C . ALA B 1 209 ? -3.99 -20.219 4.613 1 98.31 209 ALA B C 1
ATOM 3906 O O . ALA B 1 209 ? -5.164 -20.25 4.238 1 98.31 209 ALA B O 1
ATOM 3907 N N . LEU B 1 210 ? -2.996 -20.062 3.793 1 98.62 210 LEU B N 1
ATOM 3908 C CA . LEU B 1 210 ? -3.186 -19.922 2.354 1 98.62 210 LEU B CA 1
ATOM 3909 C C . LEU B 1 210 ? -3.85 -21.156 1.771 1 98.62 210 LEU B C 1
ATOM 3911 O O . LEU B 1 210 ? -4.816 -21.062 1.011 1 98.62 210 LEU B O 1
ATOM 3915 N N . LEU B 1 211 ? -3.328 -22.312 2.131 1 98.44 211 LEU B N 1
ATOM 3916 C CA . LEU B 1 211 ? -3.834 -23.562 1.594 1 98.44 211 LEU B CA 1
ATOM 3917 C C . LEU B 1 211 ? -5.281 -23.797 2.02 1 98.44 211 LEU B C 1
ATOM 3919 O O . LEU B 1 211 ? -6.098 -24.266 1.227 1 98.44 211 LEU B O 1
ATOM 3923 N N . ALA B 1 212 ? -5.574 -23.484 3.262 1 96.75 212 ALA B N 1
ATOM 3924 C CA . ALA B 1 212 ? -6.949 -23.625 3.746 1 96.75 212 ALA B CA 1
ATOM 3925 C C . ALA B 1 212 ? -7.902 -22.766 2.922 1 96.75 212 ALA B C 1
ATOM 3927 O O . ALA B 1 212 ? -8.992 -23.219 2.561 1 96.75 212 ALA B O 1
ATOM 3928 N N . SER B 1 213 ? -7.484 -21.578 2.641 1 95.56 213 SER B N 1
ATOM 3929 C CA . SER B 1 213 ? -8.281 -20.688 1.809 1 95.56 213 SER B CA 1
ATOM 3930 C C . SER B 1 213 ? -8.398 -21.203 0.383 1 95.56 213 SER B C 1
ATOM 3932 O O . SER B 1 213 ? -9.492 -21.281 -0.173 1 95.56 213 SER B O 1
ATOM 3934 N N . ALA B 1 214 ? -7.309 -21.641 -0.216 1 95.62 214 ALA B N 1
ATOM 3935 C CA . ALA B 1 214 ? -7.242 -22.078 -1.607 1 95.62 214 ALA B CA 1
ATOM 3936 C C . ALA B 1 214 ? -8.102 -23.312 -1.837 1 95.62 214 ALA B C 1
ATOM 3938 O O . ALA B 1 214 ? -8.688 -23.484 -2.906 1 95.62 214 ALA B O 1
ATOM 3939 N N . ARG B 1 215 ? -8.156 -24.156 -0.862 1 93.88 215 ARG B N 1
ATOM 3940 C CA . ARG B 1 215 ? -8.875 -25.422 -0.978 1 93.88 215 ARG B CA 1
ATOM 3941 C C . ARG B 1 215 ? -10.383 -25.203 -0.901 1 93.88 215 ARG B C 1
ATOM 3943 O O . ARG B 1 215 ? -11.164 -26.047 -1.339 1 93.88 215 ARG B O 1
ATOM 3950 N N . GLY B 1 216 ? -10.742 -24.078 -0.347 1 93.5 216 GLY B N 1
ATOM 3951 C CA . GLY B 1 216 ? -12.164 -23.797 -0.199 1 93.5 216 GLY B CA 1
ATOM 3952 C C . GLY B 1 216 ? -12.82 -23.359 -1.494 1 93.5 216 GLY B C 1
ATOM 3953 O O . GLY B 1 216 ? -12.195 -22.703 -2.322 1 93.5 216 GLY B O 1
ATOM 3954 N N . THR B 1 217 ? -14.055 -23.781 -1.65 1 94.38 217 THR B N 1
ATOM 3955 C CA . THR B 1 217 ? -14.898 -23.297 -2.734 1 94.38 217 THR B CA 1
ATOM 3956 C C . THR B 1 217 ? -15.781 -22.141 -2.262 1 94.38 217 THR B C 1
ATOM 3958 O O . THR B 1 217 ? -16.312 -22.188 -1.155 1 94.38 217 THR B O 1
ATOM 3961 N N . THR B 1 218 ? -15.781 -21.141 -3.004 1 95.12 218 THR B N 1
ATOM 3962 C CA . THR B 1 218 ? -16.703 -20.047 -2.746 1 95.12 218 THR B CA 1
ATOM 3963 C C . THR B 1 218 ? -17.703 -19.906 -3.893 1 95.12 218 THR B C 1
ATOM 3965 O O . THR B 1 218 ? -17.516 -20.484 -4.961 1 95.12 218 THR B O 1
ATOM 3968 N N . LEU B 1 219 ? -18.766 -19.266 -3.6 1 95.25 219 LEU B N 1
ATOM 3969 C CA . LEU B 1 219 ? -19.75 -18.922 -4.617 1 95.25 219 LEU B CA 1
ATOM 3970 C C . LEU B 1 219 ? -19.812 -17.406 -4.824 1 95.25 219 LEU B C 1
ATOM 3972 O O . LEU B 1 219 ? -19.906 -16.656 -3.859 1 95.25 219 LEU B O 1
ATOM 3976 N N . ARG B 1 220 ? -19.625 -17.094 -6.082 1 95.75 220 ARG B N 1
ATOM 3977 C CA . ARG B 1 220 ? -19.828 -15.695 -6.43 1 95.75 220 ARG B CA 1
ATOM 3978 C C . ARG B 1 220 ? -21.297 -15.398 -6.695 1 95.75 220 ARG B C 1
ATOM 3980 O O . ARG B 1 220 ? -21.953 -16.125 -7.457 1 95.75 220 ARG B O 1
ATOM 3987 N N . CYS B 1 221 ? -21.797 -14.375 -6.055 1 95.62 221 CYS B N 1
ATOM 3988 C CA . CYS B 1 221 ? -23.172 -13.922 -6.211 1 95.62 221 CYS B CA 1
ATOM 3989 C C . CYS B 1 221 ? -23.219 -12.508 -6.781 1 95.62 221 CYS B C 1
ATOM 3991 O O . CYS B 1 221 ? -22.562 -11.609 -6.266 1 95.62 221 CYS B O 1
ATOM 3993 N N . TRP B 1 222 ? -23.969 -12.383 -7.879 1 95.12 222 TRP B N 1
ATOM 3994 C CA . TRP B 1 222 ? -24.078 -11.078 -8.516 1 95.12 222 TRP B CA 1
ATOM 3995 C C . TRP B 1 222 ? -25.406 -10.414 -8.148 1 95.12 222 TRP B C 1
ATOM 3997 O O . TRP B 1 222 ? -26.469 -11.023 -8.273 1 95.12 222 TRP B O 1
ATOM 4007 N N . ALA B 1 223 ? -25.312 -9.211 -7.656 1 95.5 223 ALA B N 1
ATOM 4008 C CA . ALA B 1 223 ? -26.5 -8.375 -7.438 1 95.5 223 ALA B CA 1
ATOM 4009 C C . ALA B 1 223 ? -26.828 -7.551 -8.68 1 95.5 223 ALA B C 1
ATOM 4011 O O . ALA B 1 223 ? -26.75 -6.32 -8.648 1 95.5 223 ALA B O 1
ATOM 4012 N N . GLU B 1 224 ? -27.297 -8.211 -9.641 1 93.88 224 GLU B N 1
ATOM 4013 C CA . GLU B 1 224 ? -27.578 -7.566 -10.922 1 93.88 224 GLU B CA 1
ATOM 4014 C C . GLU B 1 224 ? -28.734 -6.582 -10.805 1 93.88 224 GLU B C 1
ATOM 4016 O O . GLU B 1 224 ? -29.703 -6.836 -10.078 1 93.88 224 GLU B O 1
ATOM 4021 N N . ASN B 1 225 ? -28.547 -5.461 -11.477 1 92.31 225 ASN B N 1
ATOM 4022 C CA . ASN B 1 225 ? -29.594 -4.449 -11.555 1 92.31 225 ASN B CA 1
ATOM 4023 C C . ASN B 1 225 ? -30 -3.953 -10.172 1 92.31 225 ASN B C 1
ATOM 4025 O O . ASN B 1 225 ? -31.188 -3.695 -9.93 1 92.31 225 ASN B O 1
ATOM 4029 N N . SER B 1 226 ? -29.109 -3.982 -9.281 1 93.88 226 SER B N 1
ATOM 4030 C CA . SER B 1 226 ? -29.391 -3.434 -7.957 1 93.88 226 SER B CA 1
ATOM 4031 C C . SER B 1 226 ? -29.656 -1.932 -8.031 1 93.88 226 SER B C 1
ATOM 4033 O O . SER B 1 226 ? -29.047 -1.231 -8.844 1 93.88 226 SER B O 1
ATOM 4035 N N . PRO B 1 227 ? -30.594 -1.447 -7.188 1 92.56 227 PRO B N 1
ATOM 4036 C CA . PRO B 1 227 ? -30.844 -0.004 -7.168 1 92.56 227 PRO B CA 1
ATOM 4037 C C . PRO B 1 227 ? -29.594 0.809 -6.859 1 92.56 227 PRO B C 1
ATOM 4039 O O . PRO B 1 227 ? -28.781 0.402 -6.027 1 92.56 227 PRO B O 1
ATOM 4042 N N . PHE B 1 228 ? -29.5 1.929 -7.473 1 88.06 228 PHE B N 1
ATOM 4043 C CA . PHE B 1 228 ? -28.328 2.785 -7.344 1 88.06 228 PHE B CA 1
ATOM 4044 C C . PHE B 1 228 ? -28.109 3.203 -5.895 1 88.06 228 PHE B C 1
ATOM 4046 O O . PHE B 1 228 ? -26.984 3.289 -5.422 1 88.06 228 PHE B O 1
ATOM 4053 N N . GLU B 1 229 ? -29.125 3.453 -5.188 1 89.12 229 GLU B N 1
ATOM 4054 C CA . GLU B 1 229 ? -29.078 3.957 -3.816 1 89.12 229 GLU B CA 1
ATOM 4055 C C . GLU B 1 229 ? -28.516 2.906 -2.861 1 89.12 229 GLU B C 1
ATOM 4057 O O . GLU B 1 229 ? -28.156 3.223 -1.728 1 89.12 229 GLU B O 1
ATOM 4062 N N . SER B 1 230 ? -28.469 1.657 -3.387 1 92.62 230 SER B N 1
ATOM 4063 C CA . SER B 1 230 ? -28.031 0.579 -2.51 1 92.62 230 SER B CA 1
ATOM 4064 C C . SER B 1 230 ? -26.516 0.383 -2.592 1 92.62 230 SER B C 1
ATOM 4066 O O . SER B 1 230 ? -25.969 -0.484 -1.915 1 92.62 230 SER B O 1
ATOM 4068 N N . LYS B 1 231 ? -25.859 1.189 -3.334 1 90.44 231 LYS B N 1
ATOM 4069 C CA . LYS B 1 231 ? -24.438 1.005 -3.59 1 90.44 231 LYS B CA 1
ATOM 4070 C C . LYS B 1 231 ? -23.625 1.064 -2.293 1 90.44 231 LYS B C 1
ATOM 4072 O O . LYS B 1 231 ? -22.703 0.28 -2.098 1 90.44 231 LYS B O 1
ATOM 4077 N N . ASP B 1 232 ? -23.984 1.925 -1.448 1 86.12 232 ASP B N 1
ATOM 4078 C CA . ASP B 1 232 ? -23.219 2.096 -0.211 1 86.12 232 ASP B CA 1
ATOM 4079 C C . ASP B 1 232 ? -23.391 0.888 0.707 1 86.12 232 ASP B C 1
ATOM 4081 O O . ASP B 1 232 ? -22.438 0.462 1.362 1 86.12 232 ASP B O 1
ATOM 4085 N N . VAL B 1 233 ? -24.562 0.427 0.709 1 90.25 233 VAL B N 1
ATOM 4086 C CA . VAL B 1 233 ? -24.844 -0.751 1.521 1 90.25 233 VAL B CA 1
ATOM 4087 C C . VAL B 1 233 ? -24.062 -1.945 0.994 1 90.25 233 VAL B C 1
ATOM 4089 O O . VAL B 1 233 ? -23.453 -2.691 1.771 1 90.25 233 VAL B O 1
ATOM 4092 N N . LEU B 1 234 ? -24.062 -2.08 -0.294 1 94.56 234 LEU B N 1
ATOM 4093 C CA . LEU B 1 234 ? -23.344 -3.182 -0.924 1 94.56 234 LEU B CA 1
ATOM 4094 C C . LEU B 1 234 ? -21.844 -3.057 -0.687 1 94.56 234 LEU B C 1
ATOM 4096 O O . LEU B 1 234 ? -21.188 -4.035 -0.319 1 94.56 234 LEU B O 1
ATOM 4100 N N . LYS B 1 235 ? -21.328 -1.876 -0.829 1 90.88 235 LYS B N 1
ATOM 4101 C CA . LYS B 1 235 ? -19.906 -1.624 -0.59 1 90.88 235 LYS B CA 1
ATOM 4102 C C . LYS B 1 235 ? -19.531 -1.949 0.852 1 90.88 235 LYS B C 1
ATOM 4104 O O . LYS B 1 235 ? -18.516 -2.617 1.099 1 90.88 235 LYS B O 1
ATOM 4109 N N . GLN B 1 236 ? -20.297 -1.501 1.743 1 84.75 236 GLN B N 1
ATOM 4110 C CA . GLN B 1 236 ? -20.047 -1.729 3.16 1 84.75 236 GLN B CA 1
ATOM 4111 C C . GLN B 1 236 ? -20.062 -3.221 3.488 1 84.75 236 GLN B C 1
ATOM 4113 O O . GLN B 1 236 ? -19.312 -3.676 4.355 1 84.75 236 GLN B O 1
ATOM 4118 N N . ARG B 1 237 ? -20.906 -3.883 2.766 1 90.94 237 ARG B N 1
ATOM 4119 C CA . ARG B 1 237 ? -21.047 -5.312 3.02 1 90.94 237 ARG B CA 1
ATOM 4120 C C . ARG B 1 237 ? -19.906 -6.094 2.359 1 90.94 237 ARG B C 1
ATOM 4122 O O . ARG B 1 237 ? -19.75 -7.289 2.613 1 90.94 237 ARG B O 1
ATOM 4129 N N . GLY B 1 238 ? -19.203 -5.445 1.47 1 91.62 238 GLY B N 1
ATOM 4130 C CA . GLY B 1 238 ? -18.047 -6.102 0.891 1 91.62 238 GLY B CA 1
ATOM 4131 C C . GLY B 1 238 ? -18.203 -6.41 -0.585 1 91.62 238 GLY B C 1
ATOM 4132 O O . GLY B 1 238 ? -17.359 -7.074 -1.184 1 91.62 238 GLY B O 1
ATOM 4133 N N . TYR B 1 239 ? -19.328 -5.938 -1.146 1 95.5 239 TYR B N 1
ATOM 4134 C CA . TYR B 1 239 ? -19.5 -6.148 -2.578 1 95.5 239 TYR B CA 1
ATOM 4135 C C . TYR B 1 239 ? -18.5 -5.316 -3.377 1 95.5 239 TYR B C 1
ATOM 4137 O O . TYR B 1 239 ? -18.109 -4.23 -2.947 1 95.5 239 TYR B O 1
ATOM 4145 N N . ARG B 1 240 ? -18.203 -5.938 -4.516 1 93 240 ARG B N 1
ATOM 4146 C CA . ARG B 1 240 ? -17.344 -5.258 -5.477 1 93 240 ARG B CA 1
ATOM 4147 C C . ARG B 1 240 ? -18.078 -5 -6.789 1 93 240 ARG B C 1
ATOM 4149 O O . ARG B 1 240 ? -18.875 -5.828 -7.227 1 93 240 ARG B O 1
ATOM 4156 N N . TRP B 1 241 ? -17.734 -3.848 -7.387 1 90.69 241 TRP B N 1
ATOM 4157 C CA . TRP B 1 241 ? -18.406 -3.473 -8.617 1 90.69 241 TRP B CA 1
ATOM 4158 C C . TRP B 1 241 ? -17.609 -3.916 -9.844 1 90.69 241 TRP B C 1
ATOM 4160 O O . TRP B 1 241 ? -16.406 -3.674 -9.922 1 90.69 241 TRP B O 1
ATOM 4170 N N . ASN B 1 242 ? -18.219 -4.586 -10.688 1 88.94 242 ASN B N 1
ATOM 4171 C CA . ASN B 1 242 ? -17.672 -4.879 -12.008 1 88.94 242 ASN B CA 1
ATOM 4172 C C . ASN B 1 242 ? -18.312 -4.004 -13.086 1 88.94 242 ASN B C 1
ATOM 4174 O O . ASN B 1 242 ? -19.453 -4.238 -13.492 1 88.94 242 ASN B O 1
ATOM 4178 N N . GLY B 1 243 ? -17.516 -3.047 -13.5 1 81.94 243 GLY B N 1
ATOM 4179 C CA . GLY B 1 243 ? -17.984 -2.188 -14.57 1 81.94 243 GLY B CA 1
ATOM 4180 C C . GLY B 1 243 ? -17.422 -2.545 -15.93 1 81.94 243 GLY B C 1
ATOM 4181 O O . GLY B 1 243 ? -17.781 -1.944 -16.938 1 81.94 243 GLY B O 1
ATOM 4182 N N . ASP B 1 244 ? -16.609 -3.5 -16 1 77.5 244 ASP B N 1
ATOM 4183 C CA . ASP B 1 244 ? -15.875 -3.844 -17.219 1 77.5 244 ASP B CA 1
ATOM 4184 C C . ASP B 1 244 ? -16.641 -4.855 -18.062 1 77.5 244 ASP B C 1
ATOM 4186 O O . ASP B 1 244 ? -17.531 -5.551 -17.562 1 77.5 244 ASP B O 1
ATOM 4190 N N . ASP B 1 245 ? -16.281 -4.773 -19.297 1 78.62 245 ASP B N 1
ATOM 4191 C CA . ASP B 1 245 ? -16.812 -5.793 -20.188 1 78.62 245 ASP B CA 1
ATOM 4192 C C . ASP B 1 245 ? -15.891 -7.008 -20.25 1 78.62 245 ASP B C 1
ATOM 4194 O O . ASP B 1 245 ? -15.203 -7.219 -21.25 1 78.62 245 ASP B O 1
ATOM 4198 N N . ASN B 1 246 ? -15.961 -7.801 -19.281 1 77.19 246 ASN B N 1
ATOM 4199 C CA . ASN B 1 246 ? -15.031 -8.914 -19.156 1 77.19 246 ASN B CA 1
ATOM 4200 C C . ASN B 1 246 ? -15.75 -10.258 -19.203 1 77.19 246 ASN B C 1
ATOM 4202 O O . ASN B 1 246 ? -15.258 -11.258 -18.672 1 77.19 246 ASN B O 1
ATOM 4206 N N . GLY B 1 247 ? -16.938 -10.211 -19.703 1 78.94 247 GLY B N 1
ATOM 4207 C CA . GLY B 1 247 ? -17.703 -11.438 -19.828 1 78.94 247 GLY B CA 1
ATOM 4208 C C . GLY B 1 247 ? -18.547 -11.742 -18.609 1 78.94 247 GLY B C 1
ATOM 4209 O O . GLY B 1 247 ? -19.359 -12.672 -18.609 1 78.94 247 GLY B O 1
ATOM 4210 N N . GLN B 1 248 ? -18.359 -11.016 -17.594 1 84.94 248 GLN B N 1
ATOM 4211 C CA . GLN B 1 248 ? -19.156 -11.156 -16.375 1 84.94 248 GLN B CA 1
ATOM 4212 C C . GLN B 1 248 ? -20.219 -10.07 -16.281 1 84.94 248 GLN B C 1
ATOM 4214 O O . GLN B 1 248 ? -20.141 -9.055 -16.969 1 84.94 248 GLN B O 1
ATOM 4219 N N . PRO B 1 249 ? -21.234 -10.305 -15.469 1 87.19 249 PRO B N 1
ATOM 4220 C CA . PRO B 1 249 ? -22.266 -9.273 -15.32 1 87.19 249 PRO B CA 1
ATOM 4221 C C . PRO B 1 249 ? -21.703 -7.938 -14.836 1 87.19 249 PRO B C 1
ATOM 4223 O O . PRO B 1 249 ? -20.797 -7.914 -13.992 1 87.19 249 PRO B O 1
ATOM 4226 N N . ARG B 1 250 ? -22.094 -6.98 -15.484 1 89 250 ARG B N 1
ATOM 4227 C CA . ARG B 1 250 ? -21.844 -5.648 -14.945 1 89 250 ARG B CA 1
ATOM 4228 C C . ARG B 1 250 ? -22.688 -5.398 -13.695 1 89 250 ARG B C 1
ATOM 4230 O O . ARG B 1 250 ? -23.812 -4.922 -13.781 1 89 250 ARG B O 1
ATOM 4237 N N . ALA B 1 251 ? -22.172 -5.711 -12.562 1 94.19 251 ALA B N 1
ATOM 4238 C CA . ALA B 1 251 ? -22.938 -5.738 -11.328 1 94.19 251 ALA B CA 1
ATOM 4239 C C . ALA B 1 251 ? -22.031 -5.781 -10.109 1 94.19 251 ALA B C 1
ATOM 4241 O O . ALA B 1 251 ? -20.828 -5.988 -10.234 1 94.19 251 ALA B O 1
ATOM 4242 N N . TRP B 1 252 ? -22.641 -5.512 -8.992 1 95 252 TRP B N 1
ATOM 4243 C CA . TRP B 1 252 ? -22 -5.789 -7.707 1 95 252 TRP B CA 1
ATOM 4244 C C . TRP B 1 252 ? -21.906 -7.289 -7.453 1 95 252 TRP B C 1
ATOM 4246 O O . TRP B 1 252 ? -22.859 -8.031 -7.742 1 95 252 TRP B O 1
ATOM 4256 N N . TRP B 1 253 ? -20.766 -7.695 -6.984 1 95.62 253 TRP B N 1
ATOM 4257 C CA . TRP B 1 253 ? -20.625 -9.125 -6.715 1 95.62 253 TRP B CA 1
ATOM 4258 C C . TRP B 1 253 ? -19.875 -9.359 -5.41 1 95.62 253 TRP B C 1
ATOM 4260 O O . TRP B 1 253 ? -19.172 -8.477 -4.918 1 95.62 253 TRP B O 1
ATOM 4270 N N . ILE B 1 254 ? -20.109 -10.508 -4.812 1 96.5 254 ILE B N 1
ATOM 4271 C CA . ILE B 1 254 ? -19.422 -10.914 -3.592 1 96.5 254 ILE B CA 1
ATOM 4272 C C . ILE B 1 254 ? -19.172 -12.414 -3.619 1 96.5 254 ILE B C 1
ATOM 4274 O O . ILE B 1 254 ? -19.922 -13.172 -4.23 1 96.5 254 ILE B O 1
ATOM 4278 N N . ASP B 1 255 ? -18.094 -12.82 -3.146 1 94.88 255 ASP B N 1
ATOM 4279 C CA . ASP B 1 255 ? -17.812 -14.234 -2.936 1 94.88 255 ASP B CA 1
ATOM 4280 C C . ASP B 1 255 ? -18.109 -14.648 -1.497 1 94.88 255 ASP B C 1
ATOM 4282 O O . ASP B 1 255 ? -17.641 -14.016 -0.551 1 94.88 255 ASP B O 1
ATOM 4286 N N . VAL B 1 256 ? -18.922 -15.641 -1.347 1 95.44 256 VAL B N 1
ATOM 4287 C CA . VAL B 1 256 ? -19.25 -16.141 -0.019 1 95.44 256 VAL B CA 1
ATOM 4288 C C . VAL B 1 256 ? -19.078 -17.656 0.014 1 95.44 256 VAL B C 1
ATOM 4290 O O . VAL B 1 256 ? -18.953 -18.297 -1.033 1 95.44 256 VAL B O 1
ATOM 4293 N N . SER B 1 257 ? -19.016 -18.188 1.249 1 92.69 257 SER B N 1
ATOM 4294 C CA . SER B 1 257 ? -18.953 -19.625 1.383 1 92.69 257 SER B CA 1
ATOM 4295 C C . SER B 1 257 ? -20.25 -20.281 0.913 1 92.69 257 SER B C 1
ATOM 4297 O O . SER B 1 257 ? -21.297 -19.641 0.862 1 92.69 257 SER B O 1
ATOM 4299 N N . GLU B 1 258 ? -20.094 -21.562 0.562 1 90.75 258 GLU B N 1
ATOM 4300 C CA . GLU B 1 258 ? -21.281 -22.312 0.155 1 90.75 258 GLU B CA 1
ATOM 4301 C C . GLU B 1 258 ? -22.344 -22.297 1.246 1 90.75 258 GLU B C 1
ATOM 4303 O O . GLU B 1 258 ? -23.547 -22.203 0.953 1 90.75 258 GLU B O 1
ATOM 4308 N N . ALA B 1 259 ? -21.859 -22.312 2.443 1 92.62 259 ALA B N 1
ATOM 4309 C CA . ALA B 1 259 ? -22.781 -22.344 3.578 1 92.62 259 ALA B CA 1
ATOM 4310 C C . ALA B 1 259 ? -23.516 -21.016 3.736 1 92.62 259 ALA B C 1
ATOM 4312 O O . ALA B 1 259 ? -24.609 -20.969 4.289 1 92.62 259 ALA B O 1
ATOM 4313 N N . ASP B 1 260 ? -22.969 -19.969 3.156 1 94.81 260 ASP B N 1
ATOM 4314 C CA . ASP B 1 260 ? -23.5 -18.641 3.424 1 94.81 260 ASP B CA 1
ATOM 4315 C C . ASP B 1 260 ? -24.297 -18.109 2.236 1 94.81 260 ASP B C 1
ATOM 4317 O O . ASP B 1 260 ? -24.891 -17.031 2.307 1 94.81 260 ASP B O 1
ATOM 4321 N N . ILE B 1 261 ? -24.375 -18.875 1.156 1 94.88 261 ILE B N 1
ATOM 4322 C CA . ILE B 1 261 ? -24.922 -18.359 -0.093 1 94.88 261 ILE B CA 1
ATOM 4323 C C . ILE B 1 261 ? -26.406 -18.062 0.08 1 94.88 261 ILE B C 1
ATOM 4325 O O . ILE B 1 261 ? -26.906 -17.047 -0.412 1 94.88 261 ILE B O 1
ATOM 4329 N N . GLU B 1 262 ? -27.125 -18.922 0.794 1 95.19 262 GLU B N 1
ATOM 4330 C CA . GLU B 1 262 ? -28.562 -18.719 0.939 1 95.19 262 GLU B CA 1
ATOM 4331 C C . GLU B 1 262 ? -28.844 -17.516 1.83 1 95.19 262 GLU B C 1
ATOM 4333 O O . GLU B 1 262 ? -29.781 -16.75 1.564 1 95.19 262 GLU B O 1
ATOM 4338 N N . ALA B 1 263 ? -28.031 -17.391 2.793 1 96.44 263 ALA B N 1
ATOM 4339 C CA . ALA B 1 263 ? -28.156 -16.219 3.646 1 96.44 263 ALA B CA 1
ATOM 4340 C C . ALA B 1 263 ? -27.875 -14.938 2.869 1 96.44 263 ALA B C 1
ATOM 4342 O O . ALA B 1 263 ? -28.516 -13.914 3.088 1 96.44 263 ALA B O 1
ATOM 4343 N N . GLU B 1 264 ? -26.922 -15.023 2.014 1 96.62 264 GLU B N 1
ATOM 4344 C CA . GLU B 1 264 ? -26.562 -13.852 1.213 1 96.62 264 GLU B CA 1
ATOM 4345 C C . GLU B 1 264 ? -27.688 -13.492 0.241 1 96.62 264 GLU B C 1
ATOM 4347 O O . GLU B 1 264 ? -28.031 -12.32 0.095 1 96.62 264 GLU B O 1
ATOM 4352 N N . LYS B 1 265 ? -28.281 -14.516 -0.346 1 96.06 265 LYS B N 1
ATOM 4353 C CA . LYS B 1 265 ? -29.406 -14.297 -1.238 1 96.06 265 LYS B CA 1
ATOM 4354 C C . LYS B 1 265 ? -30.594 -13.68 -0.488 1 96.06 265 LYS B C 1
ATOM 4356 O O . LYS B 1 265 ? -31.25 -12.773 -1 1 96.06 265 LYS B O 1
ATOM 4361 N N . ALA B 1 266 ? -30.781 -14.148 0.704 1 96.44 266 ALA B N 1
ATOM 4362 C CA . ALA B 1 266 ? -31.859 -13.625 1.536 1 96.44 266 ALA B CA 1
ATOM 4363 C C . ALA B 1 266 ? -31.625 -12.156 1.874 1 96.44 266 ALA B C 1
ATOM 4365 O O . ALA B 1 266 ? -32.562 -11.352 1.854 1 96.44 266 ALA B O 1
ATOM 4366 N N . PHE B 1 267 ? -30.469 -11.836 2.162 1 97.12 267 PHE B N 1
ATOM 4367 C CA . PHE B 1 267 ? -30.109 -10.445 2.426 1 97.12 267 PHE B CA 1
ATOM 4368 C C . PHE B 1 267 ? -30.438 -9.562 1.225 1 97.12 267 PHE B C 1
ATOM 4370 O O . PHE B 1 267 ? -31.047 -8.508 1.371 1 97.12 267 PHE B O 1
ATOM 4377 N N . LEU B 1 268 ? -29.984 -10.039 0.071 1 96.75 268 LEU B N 1
ATOM 4378 C CA . LEU B 1 268 ? -30.219 -9.266 -1.144 1 96.75 268 LEU B CA 1
ATOM 4379 C C . LEU B 1 268 ? -31.703 -9.07 -1.382 1 96.75 268 LEU B C 1
ATOM 4381 O O . LEU B 1 268 ? -32.156 -7.965 -1.692 1 96.75 268 LEU B O 1
ATOM 4385 N N . ARG B 1 269 ? -32.531 -10.094 -1.183 1 96.75 269 ARG B N 1
ATOM 4386 C CA . ARG B 1 269 ? -33.969 -10.016 -1.387 1 96.75 269 ARG B CA 1
ATOM 4387 C C . ARG B 1 269 ? -34.594 -9.055 -0.391 1 96.75 269 ARG B C 1
ATOM 4389 O O . ARG B 1 269 ? -35.469 -8.258 -0.758 1 96.75 269 ARG B O 1
ATOM 4396 N N . ALA B 1 270 ? -34.094 -9.086 0.8 1 96.5 270 ALA B N 1
ATOM 4397 C CA . ALA B 1 270 ? -34.75 -8.352 1.883 1 96.5 270 ALA B CA 1
ATOM 4398 C C . ALA B 1 270 ? -34.281 -6.895 1.903 1 96.5 270 ALA B C 1
ATOM 4400 O O . ALA B 1 270 ? -35.094 -5.984 2.09 1 96.5 270 ALA B O 1
ATOM 4401 N N . GLU B 1 271 ? -33 -6.688 1.664 1 95.75 271 GLU B N 1
ATOM 4402 C CA . GLU B 1 271 ? -32.438 -5.379 1.978 1 95.75 271 GLU B CA 1
ATOM 4403 C C . GLU B 1 271 ? -32.156 -4.586 0.707 1 95.75 271 GLU B C 1
ATOM 4405 O O . GLU B 1 271 ? -32.125 -3.355 0.729 1 95.75 271 GLU B O 1
ATOM 4410 N N . ILE B 1 272 ? -31.891 -5.297 -0.324 1 96.25 272 ILE B N 1
ATOM 4411 C CA . ILE B 1 272 ? -31.438 -4.59 -1.519 1 96.25 272 ILE B CA 1
ATOM 4412 C C . ILE B 1 272 ? -32.562 -4.488 -2.523 1 96.25 272 ILE B C 1
ATOM 4414 O O . ILE B 1 272 ? -33 -3.389 -2.879 1 96.25 272 ILE B O 1
ATOM 4418 N N . TYR B 1 273 ? -33.188 -5.59 -2.838 1 95.69 273 TYR B N 1
ATOM 4419 C CA . TYR B 1 273 ? -34.188 -5.609 -3.891 1 95.69 273 TYR B CA 1
ATOM 4420 C C . TYR B 1 273 ? -35.594 -5.445 -3.307 1 95.69 273 TYR B C 1
ATOM 4422 O O . TYR B 1 273 ? -36.5 -4.98 -3.992 1 95.69 273 TYR B O 1
ATOM 4430 N N . LYS B 1 274 ? -35.844 -5.977 -2.09 1 94.19 274 LYS B N 1
ATOM 4431 C CA . LYS B 1 274 ? -37.125 -5.922 -1.397 1 94.19 274 LYS B CA 1
ATOM 4432 C C . LYS B 1 274 ? -38.219 -6.68 -2.17 1 94.19 274 LYS B C 1
ATOM 4434 O O . LYS B 1 274 ? -39.375 -6.258 -2.215 1 94.19 274 LYS B O 1
ATOM 4439 N N . ARG B 1 275 ? -37.812 -7.598 -2.889 1 94.12 275 ARG B N 1
ATOM 4440 C CA . ARG B 1 275 ? -38.656 -8.523 -3.625 1 94.12 275 ARG B CA 1
ATOM 4441 C C . ARG B 1 275 ? -37.938 -9.82 -3.928 1 94.12 275 ARG B C 1
ATOM 4443 O O . ARG B 1 275 ? -36.719 -9.93 -3.693 1 94.12 275 ARG B O 1
ATOM 4450 N N . ASP B 1 276 ? -38.656 -10.766 -4.395 1 92.88 276 ASP B N 1
ATOM 4451 C CA . ASP B 1 276 ? -38.062 -12.031 -4.773 1 92.88 276 ASP B CA 1
ATOM 4452 C C . ASP B 1 276 ? -37.375 -11.922 -6.133 1 92.88 276 ASP B C 1
ATOM 4454 O O . ASP B 1 276 ? -37.969 -11.438 -7.098 1 92.88 276 ASP B O 1
ATOM 4458 N N . VAL B 1 277 ? -36.094 -12.211 -6.109 1 92.38 277 VAL B N 1
ATOM 4459 C CA . VAL B 1 277 ? -35.281 -12.188 -7.324 1 92.38 277 VAL B CA 1
ATOM 4460 C C . VAL B 1 277 ? -34.375 -13.414 -7.363 1 92.38 277 VAL B C 1
ATOM 4462 O O . VAL B 1 277 ? -34.094 -14.008 -6.324 1 92.38 277 VAL B O 1
ATOM 4465 N N . THR B 1 278 ? -34.094 -13.812 -8.531 1 91.75 278 THR B N 1
ATOM 4466 C CA . THR B 1 278 ? -33.125 -14.859 -8.727 1 91.75 278 THR B CA 1
ATOM 4467 C C . THR B 1 278 ? -31.719 -14.266 -8.961 1 91.75 278 THR B C 1
ATOM 4469 O O . THR B 1 278 ? -31.594 -13.133 -9.43 1 91.75 278 THR B O 1
ATOM 4472 N N . PHE B 1 279 ? -30.797 -15.016 -8.508 1 94.12 279 PHE B N 1
ATOM 4473 C CA . PHE B 1 279 ? -29.438 -14.508 -8.594 1 94.12 279 PHE B CA 1
ATOM 4474 C C . PHE B 1 279 ? -28.562 -15.445 -9.43 1 94.12 279 PHE B C 1
ATOM 4476 O O . PHE B 1 279 ? -28.688 -16.672 -9.336 1 94.12 279 PHE B O 1
ATOM 4483 N N . ARG B 1 280 ? -27.828 -14.883 -10.273 1 93 280 ARG B N 1
ATOM 4484 C CA . ARG B 1 280 ? -26.766 -15.641 -10.93 1 93 280 ARG B CA 1
ATOM 4485 C C . ARG B 1 280 ? -25.609 -15.914 -9.969 1 93 280 ARG B C 1
ATOM 4487 O O . ARG B 1 280 ? -25.219 -15.039 -9.203 1 93 280 ARG B O 1
ATOM 4494 N N . THR B 1 281 ? -25.156 -17.109 -9.914 1 93.88 281 THR B N 1
ATOM 4495 C CA . THR B 1 281 ? -24.031 -17.5 -9.07 1 93.88 281 THR B CA 1
ATOM 4496 C C . THR B 1 281 ? -23.031 -18.312 -9.867 1 93.88 281 THR B C 1
ATOM 4498 O O . THR B 1 281 ? -23.344 -18.812 -10.945 1 93.88 281 THR B O 1
ATOM 4501 N N . ALA B 1 282 ? -21.812 -18.344 -9.438 1 94.19 282 ALA B N 1
ATOM 4502 C CA . ALA B 1 282 ? -20.766 -19.156 -10.016 1 94.19 282 ALA B CA 1
ATOM 4503 C C . ALA B 1 282 ? -19.891 -19.781 -8.922 1 94.19 282 ALA B C 1
ATOM 4505 O O . ALA B 1 282 ? -19.594 -19.141 -7.91 1 94.19 282 ALA B O 1
ATOM 4506 N N . ALA B 1 283 ? -19.5 -21 -9.18 1 94.12 283 ALA B N 1
ATOM 4507 C CA . ALA B 1 283 ? -18.531 -21.625 -8.281 1 94.12 283 ALA B CA 1
ATOM 4508 C C . ALA B 1 283 ? -17.125 -21.109 -8.539 1 94.12 283 ALA B C 1
ATOM 4510 O O . ALA B 1 283 ? -16.703 -21.016 -9.695 1 94.12 283 ALA B O 1
ATOM 4511 N N . VAL B 1 284 ? -16.453 -20.719 -7.535 1 95.25 284 VAL B N 1
ATOM 4512 C CA . VAL B 1 284 ? -15.07 -20.234 -7.594 1 95.25 284 VAL B CA 1
ATOM 4513 C C . VAL B 1 284 ? -14.164 -21.172 -6.797 1 95.25 284 VAL B C 1
ATOM 4515 O O . VAL B 1 284 ? -14.344 -21.328 -5.586 1 95.25 284 VAL B O 1
ATOM 4518 N N . THR B 1 285 ? -13.281 -21.844 -7.438 1 95.56 285 THR B N 1
ATOM 4519 C CA . THR B 1 285 ? -12.336 -22.781 -6.852 1 95.56 285 THR B CA 1
ATOM 4520 C C . THR B 1 285 ? -10.898 -22.391 -7.188 1 95.56 285 THR B C 1
ATOM 4522 O O . THR B 1 285 ? -10.672 -21.375 -7.867 1 95.56 285 THR B O 1
ATOM 4525 N N . ALA B 1 286 ? -9.914 -23.156 -6.73 1 96.62 286 ALA B N 1
ATOM 4526 C CA . ALA B 1 286 ? -8.508 -22.891 -7.027 1 96.62 286 ALA B CA 1
ATOM 4527 C C . ALA B 1 286 ? -8.242 -22.969 -8.531 1 96.62 286 ALA B C 1
ATOM 4529 O O . ALA B 1 286 ? -7.246 -22.438 -9.016 1 96.62 286 ALA B O 1
ATOM 4530 N N . PHE B 1 287 ? -9.133 -23.531 -9.289 1 96.25 287 PHE B N 1
ATOM 4531 C CA . PHE B 1 287 ? -8.906 -23.766 -10.711 1 96.25 287 PHE B CA 1
ATOM 4532 C C . PHE B 1 287 ? -9.367 -22.594 -11.547 1 96.25 287 PHE B C 1
ATOM 4534 O O . PHE B 1 287 ? -8.93 -22.406 -12.688 1 96.25 287 PHE B O 1
ATOM 4541 N N . ASN B 1 288 ? -10.25 -21.75 -10.969 1 95.12 288 ASN B N 1
ATOM 4542 C CA . ASN B 1 288 ? -10.719 -20.625 -11.758 1 95.12 288 ASN B CA 1
ATOM 4543 C C . ASN B 1 288 ? -10.633 -19.312 -10.977 1 95.12 288 ASN B C 1
ATOM 4545 O O . ASN B 1 288 ? -10.844 -18.234 -11.539 1 95.12 288 ASN B O 1
ATOM 4549 N N . ARG B 1 289 ? -10.297 -19.406 -9.727 1 95.06 289 ARG B N 1
ATOM 4550 C CA . ARG B 1 289 ? -10.086 -18.203 -8.922 1 95.06 289 ARG B CA 1
ATOM 4551 C C . ARG B 1 289 ? -8.945 -17.359 -9.484 1 95.06 289 ARG B C 1
ATOM 4553 O O . ARG B 1 289 ? -7.965 -17.906 -10.008 1 95.06 289 ARG B O 1
ATOM 4560 N N . HIS B 1 290 ? -9.016 -16.062 -9.406 1 94.06 290 HIS B N 1
ATOM 4561 C CA . HIS B 1 290 ? -8 -15.109 -9.828 1 94.06 290 HIS B CA 1
ATOM 4562 C C . HIS B 1 290 ? -7.836 -15.117 -11.344 1 94.06 290 HIS B C 1
ATOM 4564 O O . HIS B 1 290 ? -6.801 -14.688 -11.867 1 94.06 290 HIS B O 1
ATOM 4570 N N . SER B 1 291 ? -8.719 -15.766 -12.055 1 92.19 291 SER B N 1
ATOM 4571 C CA . SER B 1 291 ? -8.68 -15.789 -13.508 1 92.19 291 SER B CA 1
ATOM 4572 C C . SER B 1 291 ? -9.898 -15.086 -14.102 1 92.19 291 SER B C 1
ATOM 4574 O O . SER B 1 291 ? -10.789 -14.656 -13.367 1 92.19 291 SER B O 1
ATOM 4576 N N . GLY B 1 292 ? -9.828 -14.906 -15.406 1 86.12 292 GLY B N 1
ATOM 4577 C CA . GLY B 1 292 ? -10.992 -14.367 -16.094 1 86.12 292 GLY B CA 1
ATOM 4578 C C . GLY B 1 292 ? -12.023 -15.422 -16.453 1 86.12 292 GLY B C 1
ATOM 4579 O O . GLY B 1 292 ? -13.023 -15.125 -17.109 1 86.12 292 GLY B O 1
ATOM 4580 N N . ARG B 1 293 ? -11.852 -16.609 -15.969 1 86.25 293 ARG B N 1
ATOM 4581 C CA . ARG B 1 293 ? -12.648 -17.734 -16.438 1 86.25 293 ARG B CA 1
ATOM 4582 C C . ARG B 1 293 ? -13.75 -18.078 -15.438 1 86.25 293 ARG B C 1
ATOM 4584 O O . ARG B 1 293 ? -14.023 -19.25 -15.195 1 86.25 293 ARG B O 1
ATOM 4591 N N . ILE B 1 294 ? -14.344 -17.125 -14.828 1 86.12 294 ILE B N 1
ATOM 4592 C CA . ILE B 1 294 ? -15.453 -17.406 -13.922 1 86.12 294 ILE B CA 1
ATOM 4593 C C . ILE B 1 294 ? -16.734 -17.594 -14.711 1 86.12 294 ILE B C 1
ATOM 4595 O O . ILE B 1 294 ? -17.203 -16.688 -15.391 1 86.12 294 ILE B O 1
ATOM 4599 N N . THR B 1 295 ? -17.172 -18.891 -14.695 1 80.25 295 THR B N 1
ATOM 4600 C CA . THR B 1 295 ? -18.344 -19.266 -15.5 1 80.25 295 THR B CA 1
ATOM 4601 C C . THR B 1 295 ? -19.594 -19.344 -14.641 1 80.25 295 THR B C 1
ATOM 4603 O O . THR B 1 295 ? -19.562 -19.891 -13.539 1 80.25 295 THR B O 1
ATOM 4606 N N . LEU B 1 296 ? -20.672 -18.922 -15.203 1 78 296 LEU B N 1
ATOM 4607 C CA . LEU B 1 296 ? -21.953 -18.859 -14.531 1 78 296 LEU B CA 1
ATOM 4608 C C . LEU B 1 296 ? -22.531 -20.266 -14.359 1 78 296 LEU B C 1
ATOM 4610 O O . LEU B 1 296 ? -22.438 -21.094 -15.258 1 78 296 LEU B O 1
ATOM 4614 N N . ILE B 1 297 ? -22.859 -20.812 -13.164 1 69.75 297 ILE B N 1
ATOM 4615 C CA . ILE B 1 297 ? -23.422 -22.141 -12.961 1 69.75 297 ILE B CA 1
ATOM 4616 C C . ILE B 1 297 ? -24.938 -22.062 -12.953 1 69.75 297 ILE B C 1
ATOM 4618 O O . ILE B 1 297 ? -25.625 -23.062 -13.203 1 69.75 297 ILE B O 1
ATOM 4622 N N . GLY B 1 298 ? -25.578 -20.984 -12.508 1 66 298 GLY B N 1
ATOM 4623 C CA . GLY B 1 298 ? -27.031 -21.031 -12.523 1 66 298 GLY B CA 1
ATOM 4624 C C . GLY B 1 298 ? -27.672 -19.766 -12.008 1 66 298 GLY B C 1
ATOM 4625 O O . GLY B 1 298 ? -27 -18.891 -11.461 1 66 298 GLY B O 1
ATOM 4626 N N . GLN B 1 299 ? -28.953 -19.422 -12.625 1 59.41 299 GLN B N 1
ATOM 4627 C CA . GLN B 1 299 ? -29.891 -18.438 -12.125 1 59.41 299 GLN B CA 1
ATOM 4628 C C . GLN B 1 299 ? -30.828 -19.031 -11.086 1 59.41 299 GLN B C 1
ATOM 4630 O O . GLN B 1 299 ? -31.406 -20.094 -11.312 1 59.41 299 GLN B O 1
ATOM 4635 N N . GLY B 1 300 ? -30.438 -19.188 -9.812 1 48.59 300 GLY B N 1
ATOM 4636 C CA . GLY B 1 300 ? -31.469 -19.672 -8.914 1 48.59 300 GLY B CA 1
ATOM 4637 C C . GLY B 1 300 ? -32.062 -18.578 -8.047 1 48.59 300 GLY B C 1
ATOM 4638 O O . GLY B 1 300 ? -31.469 -17.5 -7.891 1 48.59 300 GLY B O 1
#

Foldseek 3Di:
DDDDDPVRVQVVQVVVVPDAAAAADDADDADPDADPQWAKAWEKFFQWLDQDLVPIATFKIKIKIWIAHPLQATDGIHDMDIWGAQDPDFRDPVSCVQQVDGNVNHVPTHDDLVVVCVVRPQHEYEYALCLRVVANNCVVHVSCLNHFYFHLQPQQPCVVLPQPHSDLQSLSVVVRYHYDPNRTNGSRSSSVVQQNDQRNPPRHGSSVSRVVSQAAKWKKKFLAPWDPVCVVVLVVVPWDADCDPLVDGRGTMDIDHPVCVVVVQVCCCVPTVVHDAWIWMFMDHSSCPSHSPTDTPDGD/DDDDDPVRVQVVQVVVVPDAAFAADDADDADPDADPQWAKAWEKFFQWLDQDLVPIATFKIKIKIWIAHPLQATDGIHDMDIWGAQDPDFRDPVSCVQQVDGNVNHVPTHDDLVVVCVVRPQHEYEYALCLRVVANNCVVHVSCLNHFYFHLQPQQPCVVLPQPHSDLQSLSVVVRYHYDPNRTNGSRSSSVVQQNDARNPPRHGSSVSRVVSQAAKWKKWFLAPWDPVCVVVLVVVPWDADCDDLVDGRGTMDIDHPVCVVVVQVCCCVPTVVHDAWIWMFIDHSSCPSHSPTDTPDGD

Solvent-accessible surface area (backbone atoms only — not comparable to full-atom values): 32418 Å² total; per-residue (Å²): 123,81,80,76,51,68,69,54,43,50,52,56,43,41,71,68,69,46,35,45,66,28,34,52,69,69,79,74,78,52,40,93,63,82,60,88,78,45,46,64,34,31,29,38,30,63,40,46,60,54,89,43,62,90,77,35,42,63,37,30,43,14,36,36,34,34,31,27,38,87,85,42,42,65,76,49,37,34,71,61,48,72,46,41,20,48,56,96,59,84,63,44,68,69,46,22,70,65,45,69,56,46,61,83,78,16,64,90,34,67,74,57,46,67,58,52,41,63,70,50,56,82,29,45,38,30,19,77,48,23,52,59,46,44,44,41,43,33,71,67,27,62,68,54,56,75,20,36,38,36,29,65,34,77,35,28,67,43,60,83,42,68,39,94,49,60,49,64,69,52,44,34,52,75,69,38,24,46,71,67,72,57,35,36,57,47,48,25,50,50,51,51,54,54,35,60,33,63,36,78,66,82,61,45,40,32,36,40,45,27,50,57,48,34,72,41,58,30,32,35,40,42,48,62,86,57,57,77,86,43,48,63,59,39,46,74,74,58,36,42,79,37,84,54,91,66,88,52,74,65,23,37,31,39,76,34,45,70,89,42,45,65,58,52,51,50,45,41,26,63,72,63,67,65,41,94,72,70,32,47,30,23,72,34,35,26,56,33,49,55,47,82,65,70,52,79,72,44,75,84,123,81,79,76,49,69,68,53,44,50,52,57,43,40,71,68,70,46,35,46,68,26,34,53,68,70,80,74,77,54,40,92,63,82,61,87,79,46,48,64,34,30,29,37,32,62,40,47,59,54,87,43,60,91,79,35,42,62,38,29,45,14,39,36,35,32,31,26,38,91,85,41,43,66,76,49,36,34,72,59,50,73,47,42,19,48,56,97,58,84,62,44,67,69,45,23,70,65,47,70,56,47,61,83,78,17,64,92,35,67,74,58,46,66,59,51,42,62,70,49,55,81,32,43,36,31,20,78,49,22,51,58,46,44,43,41,43,32,72,65,27,61,69,54,54,75,20,36,39,38,29,64,36,77,35,26,68,42,60,84,44,68,40,94,48,60,49,65,70,52,44,33,52,76,69,38,25,47,72,67,72,58,35,35,56,47,47,27,51,51,51,50,54,56,33,59,32,63,36,76,66,82,60,44,41,33,37,40,45,27,50,57,49,33,72,41,58,30,32,35,39,41,47,64,84,57,56,74,87,43,49,62,59,40,47,75,73,58,37,42,78,35,85,55,91,67,86,50,75,66,24,35,30,38,73,36,44,68,86,43,44,64,59,50,53,48,45,42,27,63,72,61,66,65,43,93,74,70,35,48,29,21,69,36,36,26,56,34,48,55,48,83,65,69,52,79,72,42,76,82

InterPro domains:
  IPR012337 Ribonuclease H-like superfamily [SSF53098] (40-202)
  IPR013520 Ribonuclease H-like domain [PF00929] (44-195)
  IPR013520 Ribonuclease H-like domain [SM00479] (40-204)
  IPR036397 Ribonuclease H superfamily [G3DSA:3.30.420.10] (37-202)

Radius of gyration: 26.56 Å; Cα contacts (8 Å, |Δi|>4): 1159; chains: 2; bounding box: 76×71×61 Å

Organism: NCBI:txid68569

Nearest PDB structures (foldseek):
  4fzz-assembly1_B  TM=7.601E-01  e=9.358E-08  Escherichia coli K-12
  4hcc-assembly1_A  TM=6.361E-01  e=3.403E-08  Escherichia coli DH5[alpha]
  4js4-assembly3_B  TM=6.122E-01  e=1.768E-08  Escherichia coli K-12
  4hcb-assembly2_B  TM=6.096E-01  e=1.187E-07  Escherichia coli DH5[alpha]
  1zbu-assembly2_B  TM=7.033E-01  e=2.953E-06  Homo sapiens